Protein AF-A0A2D6A0C7-F1 (afdb_monomer)

Sequence (481 aa):
MSYPILATVFFVSVLLLVALLVVRLMSPPTWRRNRRRLLNAYSLWFMPYVAFIVFFTGPTGADIYPSPNGSPYRLPWKKGERRFVAQGNRSFTSHRGAHLYAWDFIMPTSTEVLASRSGVVIRVEDGEQGIGIESNLIVIQHSDGTKAGYAHIQQASATVEVGDYVHQGMPIGLSGMVGQTLFPHLHFYVVDETELNPVPISFEDVDDGVPRALRSYVSSNNRLDVKFNVVEFDVGSSRLRGELFKPQGPGPFPTILFNHGSAPGMLNSQASVNMAPFFLKKGWAFFMPYRRGQGLSEAEGPYIMDTIKSAIQKSGMEKGVQVLIEQHKNELFEDQAAAYSWLLKQDFVDSSRVATVGNSFGGIQVLIGMARLNYCAGVNAGGGAKSWKQAISLQYELIKTSKAINRPIFFFQAQNDYDLSPTRLLSGVMRRAGKSVEAKIYPAFGSTPREGHQFPYRGVSQWFGDVSKFLDRHCGKSAPY

Nearest PDB structures (foldseek):
  7xrh-assembly1_B  TM=7.381E-01  e=1.782E-10  Lactobacillus acidophilus
  2wtm-assembly2_D  TM=6.728E-01  e=9.068E-10  Butyrivibrio proteoclasticus
  2wtm-assembly1_B  TM=6.665E-01  e=6.718E-09  Butyrivibrio proteoclasticus
  3llc-assembly1_A  TM=6.001E-01  e=5.231E-09  Allorhizobium ampelinum S4
  6rzn-assembly1_B  TM=4.466E-01  e=1.273E-07  uncultured bacterium

Foldseek 3Di:
DDLVVVVVVVVVLVVVVVVLVVCVVPPDPVCVVVNVVVVVVSCVVVVVVVVCQQVQFFDDPLVQEDFLAPFQFWAFAAFQDKWAWQGAAQGSNDQDWLRNGKTWTAFDWQGWTWDRHWAFWADFAQAFDAEAADWTWIWGQDPQLKIKIKTQFHHPFAPDDGGDTHHFQEGGGTWHRTYHDDHTTIMMFMGGNVSGHGHHYFHNQDPSRGDGHRDMGGTRGHHQPFDWDWDWFDQPPAIWIKTKGAAPDQAQFQEEEEQEAQDAEAPRVLQCSQQQVLCNVVRYIYMYIDAACHYRNVVVDNRLVVVLVVLCVPPNNQSSLVSLVVCLLPRRLSSSVRVLVVQCPGSNHPNQRYEYEYAACSLVNQLNCLLPHRHLEYERECHCLVPPVSRPVVLVVSLVSLLSHQHAYEYEFEPQANHPCSQCVSQVSCVVSVHHYHYDHHYHAPDHNVRRSVCSRPVCVPCVVVVVVSSCVRRNPDDPD

Solvent-accessible surface area (backbone atoms only — not comparable to full-atom values): 24514 Å² total; per-residue (Å²): 135,61,71,71,58,59,53,50,52,48,56,53,51,52,53,50,50,52,50,52,52,48,50,66,71,73,53,66,83,88,47,55,70,60,51,54,51,53,51,51,54,47,49,68,61,47,49,60,51,52,47,46,50,64,74,70,25,29,85,74,67,72,84,71,40,53,64,19,83,86,30,75,29,29,48,46,33,49,49,75,45,74,36,40,23,72,38,17,21,40,30,89,92,52,38,56,71,37,33,27,51,19,33,31,33,48,32,60,60,76,37,66,29,24,34,33,43,45,27,35,26,74,41,72,44,43,83,41,72,45,76,40,88,61,53,9,32,41,29,34,33,31,94,85,47,33,30,40,40,41,30,19,27,25,51,81,36,62,71,65,53,69,70,41,70,45,50,52,11,25,66,42,28,21,22,7,58,17,5,82,60,94,61,40,23,36,40,39,32,30,18,37,74,84,57,60,47,44,41,66,67,24,22,47,57,33,99,85,9,58,80,44,47,82,38,72,49,47,22,68,21,54,73,44,95,70,78,61,42,82,46,76,49,64,47,89,95,43,72,33,24,25,46,37,34,70,44,93,76,73,63,59,20,40,30,37,44,36,34,54,52,87,49,67,50,63,65,51,52,55,38,51,70,51,42,38,64,62,39,31,77,71,52,22,25,32,33,34,58,32,44,56,17,16,33,84,6,35,90,66,40,72,38,65,68,58,56,26,50,52,32,27,75,75,63,35,64,67,45,15,44,50,48,51,51,50,41,52,72,41,66,53,36,49,45,51,51,35,52,51,57,52,48,62,72,38,79,41,41,30,68,80,22,31,30,32,33,16,32,32,58,7,10,46,46,28,44,55,42,52,50,75,50,86,48,32,31,34,32,28,32,40,31,44,22,90,47,49,96,83,23,65,71,55,52,54,52,51,48,56,39,43,67,62,34,81,55,41,35,39,31,36,40,28,63,39,27,78,37,65,58,47,56,55,49,44,48,49,53,26,44,76,69,73,38,56,63,47,74,49,76,42,71,63,33,77,92,43,40,68,44,6,65,41,28,78,39,74,39,39,89,80,50,46,70,60,52,50,54,52,44,50,72,57,43,41,80,76,75,87,126

Radius of gyration: 28.1 Å; Cα contacts (8 Å, |Δi|>4): 1057; chains: 1; bounding box: 83×54×72 Å

Mean predicted aligned error: 10.49 Å

Structure (mmCIF, N/CA/C/O backbone):
data_AF-A0A2D6A0C7-F1
#
_entry.id   AF-A0A2D6A0C7-F1
#
loop_
_atom_site.group_PDB
_atom_site.id
_atom_site.type_symbol
_atom_site.label_atom_id
_atom_site.label_alt_id
_atom_site.label_comp_id
_atom_site.label_asym_id
_atom_site.label_entity_id
_atom_site.label_seq_id
_atom_site.pdbx_PDB_ins_code
_atom_site.Cartn_x
_atom_site.Cartn_y
_atom_site.Cartn_z
_atom_site.occupancy
_atom_site.B_iso_or_equiv
_atom_site.auth_seq_id
_atom_site.auth_comp_id
_atom_site.auth_asym_id
_atom_site.auth_atom_id
_atom_site.pdbx_PDB_model_num
ATOM 1 N N . MET A 1 1 ? 43.795 7.321 -27.404 1.00 44.59 1 MET A N 1
ATOM 2 C CA . MET A 1 1 ? 43.165 6.741 -28.614 1.00 44.59 1 MET A CA 1
ATOM 3 C C . MET A 1 1 ? 41.757 7.300 -28.726 1.00 44.59 1 MET A C 1
ATOM 5 O O . MET A 1 1 ? 41.058 7.304 -27.722 1.00 44.59 1 MET A O 1
ATOM 9 N N . SER A 1 2 ? 41.358 7.822 -29.886 1.00 37.94 2 SER A N 1
ATOM 10 C CA . SER A 1 2 ? 40.010 8.368 -30.093 1.00 37.94 2 SER A CA 1
ATOM 11 C C . SER A 1 2 ? 38.953 7.252 -30.171 1.00 37.94 2 SER A C 1
ATOM 13 O O . SER A 1 2 ? 39.235 6.135 -30.606 1.00 37.94 2 SER A O 1
ATOM 15 N N . TYR A 1 3 ? 37.727 7.565 -29.740 1.00 44.34 3 TYR A N 1
ATOM 16 C CA . TYR A 1 3 ? 36.553 6.676 -29.678 1.00 44.34 3 TYR A CA 1
ATOM 17 C C . TYR A 1 3 ? 36.290 5.809 -30.937 1.00 44.34 3 TYR A C 1
ATOM 19 O O . TYR A 1 3 ? 36.033 4.614 -30.770 1.00 44.34 3 TYR A O 1
ATOM 27 N N . PRO A 1 4 ? 36.439 6.315 -32.182 1.00 46.69 4 PRO A N 1
ATOM 28 C CA . PRO A 1 4 ? 36.202 5.513 -33.387 1.00 46.69 4 PRO A CA 1
ATOM 29 C C . PRO A 1 4 ? 37.179 4.343 -33.523 1.00 46.69 4 PRO A C 1
ATOM 31 O O . PRO A 1 4 ? 36.820 3.277 -34.018 1.00 46.69 4 PRO A O 1
ATOM 34 N N . ILE A 1 5 ? 38.414 4.522 -33.049 1.00 51.56 5 ILE A N 1
ATOM 35 C CA . ILE A 1 5 ? 39.481 3.532 -33.192 1.00 51.56 5 ILE A CA 1
ATOM 36 C C . ILE A 1 5 ? 39.194 2.330 -32.286 1.00 51.56 5 ILE A C 1
ATOM 38 O O . ILE A 1 5 ? 39.288 1.192 -32.728 1.00 51.56 5 ILE A O 1
ATOM 42 N N . LEU A 1 6 ? 38.764 2.569 -31.044 1.00 51.12 6 LEU A N 1
ATOM 43 C CA . LEU A 1 6 ? 38.439 1.504 -30.087 1.00 51.12 6 LEU A CA 1
ATOM 44 C C . LEU A 1 6 ? 37.175 0.718 -30.475 1.00 51.12 6 LEU A C 1
ATOM 46 O O . LEU A 1 6 ? 37.170 -0.507 -30.357 1.00 51.12 6 LEU A O 1
ATOM 50 N N . ALA A 1 7 ? 36.137 1.391 -30.982 1.00 47.50 7 ALA A N 1
ATOM 51 C CA . ALA A 1 7 ? 34.930 0.730 -31.486 1.00 47.50 7 ALA A CA 1
ATOM 52 C C . ALA A 1 7 ? 35.221 -0.120 -32.737 1.00 47.50 7 ALA A C 1
ATOM 54 O O . ALA A 1 7 ? 34.781 -1.264 -32.831 1.00 47.50 7 ALA A O 1
ATOM 55 N N . THR A 1 8 ? 36.033 0.398 -33.662 1.00 52.81 8 THR A N 1
ATOM 56 C CA . THR A 1 8 ? 36.463 -0.352 -34.853 1.00 52.81 8 THR A CA 1
ATOM 57 C C . THR A 1 8 ? 37.276 -1.586 -34.460 1.00 52.81 8 THR A C 1
ATOM 59 O O . THR A 1 8 ? 37.024 -2.680 -34.959 1.00 52.81 8 THR A O 1
ATOM 62 N N . VAL A 1 9 ? 38.202 -1.444 -33.506 1.00 57.03 9 VAL A N 1
ATOM 63 C CA . VAL A 1 9 ? 38.987 -2.570 -32.979 1.00 57.03 9 VAL A CA 1
ATOM 64 C C . VAL A 1 9 ? 38.087 -3.627 -32.324 1.00 57.03 9 VAL A C 1
ATOM 66 O O . VAL A 1 9 ? 38.327 -4.817 -32.527 1.00 57.03 9 VAL A O 1
ATOM 69 N N . PHE A 1 10 ? 37.025 -3.233 -31.609 1.00 57.44 10 PHE A N 1
ATOM 70 C CA . PHE A 1 10 ? 36.042 -4.165 -31.038 1.00 57.44 10 PHE A CA 1
ATOM 71 C C . PHE A 1 10 ? 35.308 -4.975 -32.110 1.00 57.44 10 PHE A C 1
ATOM 73 O O . PHE A 1 10 ? 35.343 -6.206 -32.080 1.00 57.44 10 PHE A O 1
ATOM 80 N N . PHE A 1 11 ? 34.685 -4.295 -33.078 1.00 55.38 11 PHE A N 1
ATOM 81 C CA . PHE A 1 11 ? 33.927 -4.950 -34.148 1.00 55.38 11 PHE A CA 1
ATOM 82 C C . PHE A 1 11 ? 34.807 -5.907 -34.953 1.00 55.38 11 PHE A C 1
ATOM 84 O O . PHE A 1 11 ? 34.421 -7.050 -35.197 1.00 55.38 11 PHE A O 1
ATOM 91 N N . VAL A 1 12 ? 36.028 -5.482 -35.287 1.00 61.31 12 VAL A N 1
ATOM 92 C CA . VAL A 1 12 ? 37.011 -6.323 -35.980 1.00 61.31 12 VAL A CA 1
ATOM 93 C C . VAL A 1 12 ? 37.403 -7.534 -35.126 1.00 61.31 12 VAL A C 1
ATOM 95 O O . VAL A 1 12 ? 37.471 -8.646 -35.645 1.00 61.31 12 VAL A O 1
ATOM 98 N N . SER A 1 13 ? 37.585 -7.364 -33.812 1.00 59.06 13 SER A N 1
ATOM 99 C CA . SER A 1 13 ? 37.952 -8.458 -32.898 1.00 59.06 13 SER A CA 1
ATOM 100 C C . SER A 1 13 ? 36.841 -9.499 -32.735 1.00 59.06 13 SER A C 1
ATOM 102 O O . SER A 1 13 ? 37.136 -10.696 -32.690 1.00 59.06 13 SER A O 1
ATOM 104 N N . VAL A 1 14 ? 35.575 -9.072 -32.679 1.00 57.84 14 VAL A N 1
ATOM 105 C CA . VAL A 1 14 ? 34.404 -9.965 -32.613 1.00 57.84 14 VAL A CA 1
ATOM 106 C C . VAL A 1 14 ? 34.211 -10.708 -33.935 1.00 57.84 14 VAL A C 1
ATOM 108 O O . VAL A 1 14 ? 34.030 -11.925 -33.928 1.00 57.84 14 VAL A O 1
ATOM 111 N N . LEU A 1 15 ? 34.326 -10.018 -35.074 1.00 61.88 15 LEU A N 1
ATOM 112 C CA . LEU A 1 15 ? 34.275 -10.649 -36.397 1.00 61.88 15 LEU A CA 1
ATOM 113 C C . LEU A 1 15 ? 35.390 -11.689 -36.569 1.00 61.88 15 LEU A C 1
ATOM 115 O O . LEU A 1 15 ? 35.135 -12.787 -37.062 1.00 61.88 15 LEU A O 1
ATOM 119 N N . LEU A 1 16 ? 36.601 -11.393 -36.089 1.00 62.34 16 LEU A N 1
ATOM 120 C CA . LEU A 1 16 ? 37.716 -12.342 -36.054 1.00 62.34 16 LEU A CA 1
ATOM 121 C C . LEU A 1 16 ? 37.427 -13.556 -35.163 1.00 62.34 16 LEU A C 1
ATOM 123 O O . LEU A 1 16 ? 37.761 -14.673 -35.554 1.00 62.34 16 LEU A O 1
ATOM 127 N N . LEU A 1 17 ? 36.779 -13.378 -34.006 1.00 62.91 17 LEU A N 1
ATOM 128 C CA . LEU A 1 17 ? 36.379 -14.498 -33.147 1.00 62.91 17 LEU A CA 1
ATOM 129 C C . LEU A 1 17 ? 35.376 -15.411 -33.849 1.00 62.91 17 LEU A C 1
ATOM 131 O O . LEU A 1 17 ? 35.547 -16.629 -33.838 1.00 62.91 17 LEU A O 1
ATOM 135 N N . VAL A 1 18 ? 34.343 -14.826 -34.463 1.00 62.22 18 VAL A N 1
ATOM 136 C CA . VAL A 1 18 ? 33.310 -15.563 -35.199 1.00 62.22 18 VAL A CA 1
ATOM 137 C C . VAL A 1 18 ? 33.936 -16.294 -36.384 1.00 62.22 18 VAL A C 1
ATOM 139 O O . VAL A 1 18 ? 33.716 -17.493 -36.536 1.00 62.22 18 VAL A O 1
ATOM 142 N N . ALA A 1 19 ? 34.800 -15.632 -37.157 1.00 62.72 19 ALA A N 1
ATOM 143 C CA . ALA A 1 19 ? 35.538 -16.253 -38.253 1.00 62.72 19 ALA A CA 1
ATOM 144 C C . ALA A 1 19 ? 36.417 -17.419 -37.766 1.00 62.72 19 ALA A C 1
ATOM 146 O O . ALA A 1 19 ? 36.406 -18.494 -38.362 1.00 62.72 19 ALA A O 1
ATOM 147 N N . LEU A 1 20 ? 37.119 -17.263 -36.638 1.00 64.25 20 LEU A N 1
ATOM 148 C CA . LEU A 1 20 ? 37.907 -18.337 -36.026 1.00 64.25 20 LEU A CA 1
ATOM 149 C C . LEU A 1 20 ? 37.032 -19.495 -35.532 1.00 64.25 20 LEU A C 1
ATOM 151 O O . LEU A 1 20 ? 37.454 -20.647 -35.627 1.00 64.25 20 LEU A O 1
ATOM 155 N N . LEU A 1 21 ? 35.820 -19.221 -35.039 1.00 61.75 21 LEU A N 1
ATOM 156 C CA . LEU A 1 21 ? 34.827 -20.224 -34.633 1.00 61.75 21 LEU A CA 1
ATOM 157 C C . LEU A 1 21 ? 34.220 -20.973 -35.833 1.00 61.75 21 LEU A C 1
ATOM 159 O O . LEU A 1 21 ? 34.022 -22.186 -35.760 1.00 61.75 21 LEU A O 1
ATOM 163 N N . VAL A 1 22 ? 34.008 -20.290 -36.956 1.00 63.78 22 VAL A N 1
ATOM 164 C CA . VAL A 1 22 ? 33.551 -20.893 -38.216 1.00 63.78 22 VAL A CA 1
ATOM 165 C C . VAL A 1 22 ? 34.652 -21.756 -38.833 1.00 63.78 22 VAL A C 1
ATOM 167 O O . VAL A 1 22 ? 34.428 -22.935 -39.097 1.00 63.78 22 VAL A O 1
ATOM 170 N N . VAL A 1 23 ? 35.885 -21.248 -38.937 1.00 62.75 23 VAL A N 1
ATOM 171 C CA . VAL A 1 23 ? 37.063 -22.039 -39.347 1.00 62.75 23 VAL A CA 1
ATOM 172 C C . VAL A 1 23 ? 37.231 -23.252 -38.428 1.00 62.75 23 VAL A C 1
ATOM 174 O O . VAL A 1 23 ? 37.514 -24.362 -38.878 1.00 62.75 23 VAL A O 1
ATOM 177 N N . ARG A 1 24 ? 36.980 -23.076 -37.129 1.00 61.72 24 ARG A N 1
ATOM 178 C CA . ARG A 1 24 ? 37.007 -24.130 -36.113 1.00 61.72 24 ARG A CA 1
ATOM 179 C C . ARG A 1 24 ? 35.968 -25.238 -36.348 1.00 61.72 24 ARG A C 1
ATOM 181 O O . ARG A 1 24 ? 36.240 -26.360 -35.907 1.00 61.72 24 ARG A O 1
ATOM 188 N N . LEU A 1 25 ? 34.822 -24.934 -36.951 1.00 62.28 25 LEU A N 1
ATOM 189 C CA . LEU A 1 25 ? 33.740 -25.878 -37.255 1.00 62.28 25 LEU A CA 1
ATOM 190 C C . LEU A 1 25 ? 33.895 -26.515 -38.644 1.00 62.28 25 LEU A C 1
ATOM 192 O O . LEU A 1 25 ? 33.558 -27.681 -38.808 1.00 62.28 25 LEU A O 1
ATOM 196 N N . MET A 1 26 ? 34.448 -25.779 -39.612 1.00 66.69 26 MET A N 1
ATOM 197 C CA . MET A 1 26 ? 34.517 -26.189 -41.021 1.00 66.69 26 MET A CA 1
ATOM 198 C C . MET A 1 26 ? 35.857 -26.818 -41.442 1.00 66.69 26 MET A C 1
ATOM 200 O O . MET A 1 26 ? 35.955 -27.368 -42.535 1.00 66.69 26 MET A O 1
ATOM 204 N N . SER A 1 27 ? 36.902 -26.762 -40.605 1.00 61.69 27 SER A N 1
ATOM 205 C CA . SER A 1 27 ? 38.231 -27.287 -40.970 1.00 61.69 27 SER A CA 1
ATOM 206 C C . SER A 1 27 ? 38.407 -28.788 -40.678 1.00 61.69 27 SER A C 1
ATOM 208 O O . SER A 1 27 ? 37.994 -29.252 -39.608 1.00 61.69 27 SER A O 1
ATOM 210 N N . PRO A 1 28 ? 39.125 -29.539 -41.541 1.00 68.62 28 PRO A N 1
ATOM 211 C CA . PRO A 1 28 ? 39.418 -30.957 -41.338 1.00 68.62 28 PRO A CA 1
ATOM 212 C C . PRO A 1 28 ? 40.202 -31.263 -40.042 1.00 68.62 28 PRO A C 1
ATOM 214 O O . PRO A 1 28 ? 40.994 -30.436 -39.571 1.00 68.62 28 PRO A O 1
ATOM 217 N N . PRO A 1 29 ? 40.086 -32.486 -39.483 1.00 65.44 29 PRO A N 1
ATOM 218 C CA . PRO A 1 29 ? 40.755 -32.891 -38.239 1.00 65.44 29 PRO A CA 1
ATOM 219 C C . PRO A 1 29 ? 42.289 -32.758 -38.242 1.00 65.44 29 PRO A C 1
ATOM 221 O O . PRO A 1 29 ? 42.895 -32.630 -37.175 1.00 65.44 29 PRO A O 1
ATOM 224 N N . THR A 1 30 ? 42.920 -32.753 -39.416 1.00 68.06 30 THR A N 1
ATOM 225 C CA . THR A 1 30 ? 44.377 -32.649 -39.607 1.00 68.06 30 THR A CA 1
ATOM 226 C C . THR A 1 30 ? 44.955 -31.290 -39.186 1.00 68.06 30 THR A C 1
ATOM 228 O O . THR A 1 30 ? 46.138 -31.192 -38.872 1.00 68.06 30 THR A O 1
ATOM 231 N N . TRP A 1 31 ? 44.124 -30.249 -39.058 1.00 62.41 31 TRP A N 1
ATOM 232 C CA . TRP A 1 31 ? 44.534 -28.890 -38.668 1.00 62.41 31 TRP A CA 1
ATOM 233 C C . TRP A 1 31 ? 44.515 -28.614 -37.150 1.00 62.41 31 TRP A C 1
ATOM 235 O O . TRP A 1 31 ? 44.735 -27.483 -36.703 1.00 62.41 31 TRP A O 1
ATOM 245 N N . ARG A 1 32 ? 44.288 -29.638 -36.312 1.00 60.88 32 ARG A N 1
ATOM 246 C CA . ARG A 1 32 ? 44.128 -29.502 -34.846 1.00 60.88 32 ARG A CA 1
ATOM 247 C C . ARG A 1 32 ? 45.266 -28.747 -34.140 1.00 60.88 32 ARG A C 1
ATOM 249 O O . ARG A 1 32 ? 44.990 -27.978 -33.219 1.00 60.88 32 ARG A O 1
ATOM 256 N N . ARG A 1 33 ? 46.528 -28.933 -34.552 1.00 61.19 33 ARG A N 1
ATOM 257 C CA . ARG A 1 33 ? 47.700 -28.298 -33.907 1.00 61.19 33 ARG A CA 1
ATOM 258 C C . ARG A 1 33 ? 47.789 -26.794 -34.200 1.00 61.19 33 ARG A C 1
ATOM 260 O O . ARG A 1 33 ? 48.024 -26.015 -33.278 1.00 61.19 33 ARG A O 1
ATOM 267 N N . ASN A 1 34 ? 47.516 -26.383 -35.440 1.00 62.31 34 ASN A N 1
ATOM 268 C CA . ASN A 1 34 ? 47.504 -24.972 -35.850 1.00 62.31 34 ASN A CA 1
ATOM 269 C C . ASN A 1 34 ? 46.286 -24.230 -35.275 1.00 62.31 34 ASN A C 1
ATOM 271 O O . ASN A 1 34 ? 46.416 -23.102 -34.808 1.00 62.31 34 ASN A O 1
ATOM 275 N N . ARG A 1 35 ? 45.137 -24.912 -35.170 1.00 64.00 35 ARG A N 1
ATOM 276 C CA . ARG A 1 35 ? 43.914 -24.422 -34.509 1.00 64.00 35 ARG A CA 1
ATOM 277 C C . ARG A 1 35 ? 44.138 -24.061 -33.039 1.00 64.00 35 ARG A C 1
ATOM 279 O O . ARG A 1 35 ? 43.687 -23.015 -32.588 1.00 64.00 35 ARG A O 1
ATOM 286 N N . ARG A 1 36 ? 44.851 -24.908 -32.286 1.00 62.69 36 ARG A N 1
ATOM 287 C CA . ARG A 1 36 ? 45.139 -24.663 -30.861 1.00 62.69 36 ARG A CA 1
ATOM 288 C C . ARG A 1 36 ? 46.076 -23.468 -30.668 1.00 62.69 36 ARG A C 1
ATOM 290 O O . ARG A 1 36 ? 45.880 -22.696 -29.741 1.00 62.69 36 ARG A O 1
ATOM 297 N N . ARG A 1 37 ? 47.049 -23.283 -31.569 1.00 65.06 37 ARG A N 1
ATOM 298 C CA . ARG A 1 37 ? 47.952 -22.120 -31.569 1.00 65.06 37 ARG A CA 1
ATOM 299 C C . ARG A 1 37 ? 47.229 -20.815 -31.913 1.00 65.06 37 ARG A C 1
ATOM 301 O O . ARG A 1 37 ? 47.422 -19.843 -31.199 1.00 65.06 37 ARG A O 1
ATOM 308 N N . LEU A 1 38 ? 46.370 -20.813 -32.935 1.00 63.09 38 LEU A N 1
ATOM 309 C CA . LEU A 1 38 ? 45.566 -19.643 -33.319 1.00 63.09 38 LEU A CA 1
ATOM 310 C C . LEU A 1 38 ? 44.575 -19.237 -32.226 1.00 63.09 38 LEU A C 1
ATOM 312 O O . LEU A 1 38 ? 44.491 -18.063 -31.885 1.00 63.09 38 LEU A O 1
ATOM 316 N N . LEU A 1 39 ? 43.874 -20.206 -31.630 1.00 63.06 39 LEU A N 1
ATOM 317 C CA . LEU A 1 39 ? 42.979 -19.939 -30.505 1.00 63.06 39 LEU A CA 1
ATOM 318 C C . LEU A 1 39 ? 43.753 -19.419 -29.293 1.00 63.06 39 LEU A C 1
ATOM 320 O O . LEU A 1 39 ? 43.339 -18.425 -28.725 1.00 63.06 39 LEU A O 1
ATOM 324 N N . ASN A 1 40 ? 44.893 -20.019 -28.933 1.00 63.44 40 ASN A N 1
ATOM 325 C CA . ASN A 1 40 ? 45.711 -19.531 -27.818 1.00 63.44 40 ASN A CA 1
ATOM 326 C C . ASN A 1 40 ? 46.265 -18.118 -28.069 1.00 63.44 40 ASN A C 1
ATOM 328 O O . ASN A 1 40 ? 46.286 -17.309 -27.146 1.00 63.44 40 ASN A O 1
ATOM 332 N N . ALA A 1 41 ? 46.680 -17.805 -29.300 1.00 62.50 41 ALA A N 1
ATOM 333 C CA . ALA A 1 41 ? 47.120 -16.465 -29.680 1.00 62.50 41 ALA A CA 1
ATOM 334 C C . ALA A 1 41 ? 45.971 -15.444 -29.598 1.00 62.50 41 ALA A C 1
ATOM 336 O O . ALA A 1 41 ? 46.165 -14.356 -29.064 1.00 62.50 41 ALA A O 1
ATOM 337 N N . TYR A 1 42 ? 44.764 -15.817 -30.038 1.00 61.97 42 TYR A N 1
ATOM 338 C CA . TYR A 1 42 ? 43.565 -14.991 -29.887 1.00 61.97 42 TYR A CA 1
ATOM 339 C C . TYR A 1 42 ? 43.188 -14.799 -28.410 1.00 61.97 42 TYR A C 1
ATOM 341 O O . TYR A 1 42 ? 42.932 -13.677 -27.990 1.00 61.97 42 TYR A O 1
ATOM 349 N N . SER A 1 43 ? 43.224 -15.856 -27.591 1.00 59.56 43 SER A N 1
ATOM 350 C CA . SER A 1 43 ? 42.974 -15.784 -26.145 1.00 59.56 43 SER A CA 1
ATOM 351 C C . SER A 1 43 ? 43.906 -14.790 -25.452 1.00 59.56 43 SER A C 1
ATOM 353 O O . SER A 1 43 ? 43.456 -14.022 -24.609 1.00 59.56 43 SER A O 1
ATOM 355 N N . LEU A 1 44 ? 45.191 -14.779 -25.819 1.00 61.34 44 LEU A N 1
ATOM 356 C CA . LEU A 1 44 ? 46.192 -13.860 -25.268 1.00 61.34 44 LEU A CA 1
ATOM 357 C C . LEU A 1 44 ? 45.974 -12.401 -25.702 1.00 61.34 44 LEU A C 1
ATOM 359 O O . LEU A 1 44 ? 46.376 -11.499 -24.977 1.00 61.34 44 LEU A O 1
ATOM 363 N N . TRP A 1 45 ? 45.316 -12.166 -26.842 1.00 54.44 45 TRP A N 1
ATOM 364 C CA . TRP A 1 45 ? 44.957 -10.832 -27.343 1.00 54.44 45 TRP A CA 1
ATOM 365 C C . TRP A 1 45 ? 43.600 -10.333 -26.819 1.00 54.44 45 TRP A C 1
ATOM 367 O O . TRP A 1 45 ? 43.425 -9.148 -26.551 1.00 54.44 45 TRP A O 1
ATOM 377 N N . PHE A 1 46 ? 42.641 -11.241 -26.630 1.00 58.66 46 PHE A N 1
ATOM 378 C CA . PHE A 1 46 ? 41.279 -10.946 -26.184 1.00 58.66 46 PHE A CA 1
ATOM 379 C C . PHE A 1 46 ? 41.167 -10.821 -24.658 1.00 58.66 46 PHE A C 1
ATOM 381 O O . PHE A 1 46 ? 40.410 -9.991 -24.166 1.00 58.66 46 PHE A O 1
ATOM 388 N N . MET A 1 47 ? 41.946 -11.589 -23.887 1.00 57.75 47 MET A N 1
ATOM 389 C CA . MET A 1 47 ? 41.928 -11.535 -22.416 1.00 57.75 47 MET A CA 1
ATOM 390 C C . MET A 1 47 ? 42.324 -10.166 -21.833 1.00 57.75 47 MET A C 1
ATOM 392 O O . MET A 1 47 ? 41.627 -9.714 -20.929 1.00 57.75 47 MET A O 1
ATOM 396 N N . PRO A 1 48 ? 43.355 -9.453 -22.332 1.00 58.50 48 PRO A N 1
ATOM 397 C CA . PRO A 1 48 ? 43.654 -8.083 -21.903 1.00 58.50 48 PRO A CA 1
ATOM 398 C C . PRO A 1 48 ? 42.526 -7.098 -22.223 1.00 58.50 48 PRO A C 1
ATOM 400 O O . PRO A 1 48 ? 42.316 -6.146 -21.483 1.00 58.50 48 PRO A O 1
ATOM 403 N N . TYR A 1 49 ? 41.781 -7.337 -23.303 1.00 57.69 49 TYR A N 1
ATOM 404 C CA . TYR A 1 49 ? 40.657 -6.503 -23.720 1.00 57.69 49 TYR A CA 1
ATOM 405 C C . TYR A 1 49 ? 39.398 -6.758 -22.873 1.00 57.69 49 TYR A C 1
ATOM 407 O O . TYR A 1 49 ? 38.753 -5.815 -22.424 1.00 57.69 49 TYR A O 1
ATOM 415 N N . VAL A 1 50 ? 39.094 -8.023 -22.562 1.00 57.84 50 VAL A N 1
ATOM 416 C CA . VAL A 1 50 ? 38.070 -8.390 -21.569 1.00 57.84 50 VAL A CA 1
ATOM 417 C C . VAL A 1 50 ? 38.448 -7.847 -20.195 1.00 57.84 50 VAL A C 1
ATOM 419 O O . VAL A 1 50 ? 37.606 -7.261 -19.525 1.00 57.84 50 VAL A O 1
ATOM 422 N N . ALA A 1 51 ? 39.715 -7.973 -19.793 1.00 53.38 51 ALA A N 1
ATOM 423 C CA . ALA A 1 51 ? 40.221 -7.364 -18.570 1.00 53.38 51 ALA A CA 1
ATOM 424 C C . ALA A 1 51 ? 40.046 -5.838 -18.608 1.00 53.38 51 ALA A C 1
ATOM 426 O O . ALA A 1 51 ? 39.542 -5.272 -17.650 1.00 53.38 51 ALA A O 1
ATOM 427 N N . PHE A 1 52 ? 40.356 -5.166 -19.718 1.00 58.00 52 PHE A N 1
ATOM 428 C CA . PHE A 1 52 ? 40.138 -3.726 -19.873 1.00 58.00 52 PHE A CA 1
ATOM 429 C C . PHE A 1 52 ? 38.658 -3.339 -19.728 1.00 58.00 52 PHE A C 1
ATOM 431 O O . PHE A 1 52 ? 38.351 -2.413 -18.986 1.00 58.00 52 PHE A O 1
ATOM 438 N N . ILE A 1 53 ? 37.726 -4.077 -20.343 1.00 56.62 53 ILE A N 1
ATOM 439 C CA . ILE A 1 53 ? 36.283 -3.875 -20.133 1.00 56.62 53 ILE A CA 1
ATOM 440 C C . ILE A 1 53 ? 35.935 -4.069 -18.652 1.00 56.62 53 ILE A C 1
ATOM 442 O O . ILE A 1 53 ? 35.284 -3.218 -18.064 1.00 56.62 53 ILE A O 1
ATOM 446 N N . VAL A 1 54 ? 36.416 -5.131 -18.010 1.00 55.50 54 VAL A N 1
ATOM 447 C CA . VAL A 1 54 ? 36.136 -5.425 -16.594 1.00 55.50 54 VAL A CA 1
ATOM 448 C C . VAL A 1 54 ? 36.737 -4.392 -15.628 1.00 55.50 54 VAL A C 1
ATOM 450 O O . VAL A 1 54 ? 36.149 -4.141 -14.580 1.00 55.50 54 VAL A O 1
ATOM 453 N N . PHE A 1 55 ? 37.888 -3.797 -15.953 1.00 51.88 55 PHE A N 1
ATOM 454 C CA . PHE A 1 55 ? 38.598 -2.848 -15.085 1.00 51.88 55 PHE A CA 1
ATOM 455 C C . PHE A 1 55 ? 38.250 -1.374 -15.355 1.00 51.88 55 PHE A C 1
ATOM 457 O O . PHE A 1 55 ? 38.410 -0.554 -14.454 1.00 51.88 55 PHE A O 1
ATOM 464 N N . PHE A 1 56 ? 37.761 -1.028 -16.552 1.00 54.16 56 PHE A N 1
ATOM 465 C CA . PHE A 1 56 ? 37.408 0.349 -16.937 1.00 54.16 56 PHE A CA 1
ATOM 466 C C . PHE A 1 56 ? 35.907 0.571 -17.187 1.00 54.16 56 PHE A C 1
ATOM 468 O O . PHE A 1 56 ? 35.504 1.701 -17.455 1.00 54.16 56 PHE A O 1
ATOM 475 N N . THR A 1 57 ? 35.077 -0.470 -17.064 1.00 54.31 57 THR A N 1
ATOM 476 C CA . THR A 1 57 ? 33.609 -0.369 -16.986 1.00 54.31 57 THR A CA 1
ATOM 477 C C . THR A 1 57 ? 33.127 -0.943 -15.653 1.00 54.31 57 THR A C 1
ATOM 479 O O . THR A 1 57 ? 33.770 -1.816 -15.072 1.00 54.31 57 THR A O 1
ATOM 482 N N . GLY A 1 58 ? 32.013 -0.437 -15.128 1.00 59.44 58 GLY A N 1
ATOM 483 C CA . GLY A 1 58 ? 31.529 -0.755 -13.786 1.00 59.44 58 GLY A CA 1
ATOM 484 C C . GLY A 1 58 ? 31.660 0.420 -12.808 1.00 59.44 58 GLY A C 1
ATOM 485 O O . GLY A 1 58 ? 32.195 1.479 -13.148 1.00 59.44 58 GLY A O 1
ATOM 486 N N . PRO A 1 59 ? 31.132 0.275 -11.582 1.00 61.59 59 PRO A N 1
ATOM 487 C CA . PRO A 1 59 ? 31.063 1.375 -10.630 1.00 61.59 59 PRO A CA 1
ATOM 488 C C . PRO A 1 59 ? 32.458 1.791 -10.160 1.00 61.59 59 PRO A C 1
ATOM 490 O O . PRO A 1 59 ? 33.102 1.100 -9.371 1.00 61.59 59 PRO A O 1
ATOM 493 N N . THR A 1 60 ? 32.921 2.937 -10.647 1.00 63.09 60 THR A N 1
ATOM 494 C CA . THR A 1 60 ? 34.089 3.654 -10.126 1.00 63.09 60 THR A CA 1
ATOM 495 C C . THR A 1 60 ? 33.611 4.789 -9.217 1.00 63.09 60 THR A C 1
ATOM 497 O O . THR A 1 60 ? 32.638 5.469 -9.541 1.00 63.09 60 THR A O 1
ATOM 500 N N . GLY A 1 61 ? 34.265 4.984 -8.068 1.00 62.06 61 GLY A N 1
ATOM 501 C CA . GLY A 1 61 ? 33.777 5.887 -7.015 1.00 62.06 61 GLY A CA 1
ATOM 502 C C . GLY A 1 61 ? 32.586 5.288 -6.267 1.00 62.06 61 GLY A C 1
ATOM 503 O O . GLY A 1 61 ? 31.449 5.689 -6.479 1.00 62.06 61 GLY A O 1
ATOM 504 N N . ALA A 1 62 ? 32.831 4.268 -5.438 1.00 62.03 62 ALA A N 1
ATOM 505 C CA . ALA A 1 62 ? 31.779 3.619 -4.644 1.00 62.03 62 ALA A CA 1
ATOM 506 C C . ALA A 1 62 ? 31.078 4.593 -3.674 1.00 62.03 62 ALA A C 1
ATOM 508 O O . ALA A 1 62 ? 29.947 4.352 -3.272 1.00 62.03 62 ALA A O 1
ATOM 509 N N . ASP A 1 63 ? 31.740 5.700 -3.345 1.00 72.75 63 ASP A N 1
ATOM 510 C CA . ASP A 1 63 ? 31.280 6.789 -2.489 1.00 72.75 63 ASP A CA 1
ATOM 511 C C . ASP A 1 63 ? 30.094 7.583 -3.059 1.00 72.75 63 ASP A C 1
ATOM 513 O O . ASP A 1 63 ? 29.355 8.188 -2.287 1.00 72.75 63 ASP A O 1
ATOM 517 N N . ILE A 1 64 ? 29.864 7.555 -4.377 1.00 85.12 64 ILE A N 1
ATOM 518 C CA . ILE A 1 64 ? 28.722 8.261 -4.990 1.00 85.12 64 ILE A CA 1
ATOM 519 C C . ILE A 1 64 ? 27.412 7.463 -4.922 1.00 85.12 64 ILE A C 1
ATOM 521 O O . ILE A 1 64 ? 26.353 8.009 -5.225 1.00 85.12 64 ILE A O 1
ATOM 525 N N . TYR A 1 65 ? 27.476 6.167 -4.599 1.00 89.00 65 TYR A N 1
ATOM 526 C CA . TYR A 1 65 ? 26.302 5.298 -4.556 1.00 89.00 65 TYR A CA 1
ATOM 527 C C . TYR A 1 65 ? 25.695 5.287 -3.150 1.00 89.00 65 TYR A C 1
ATOM 529 O O . TYR A 1 65 ? 26.427 5.192 -2.162 1.00 89.00 65 TYR A O 1
ATOM 537 N N . PRO A 1 66 ? 24.357 5.334 -3.030 1.00 90.06 66 PRO A N 1
ATOM 538 C CA . PRO A 1 66 ? 23.707 5.216 -1.735 1.00 90.06 66 PRO A CA 1
ATOM 539 C C . PRO A 1 66 ? 23.918 3.819 -1.136 1.00 90.06 66 PRO A C 1
ATOM 541 O O . PRO A 1 66 ? 24.077 2.828 -1.851 1.00 90.06 66 PRO A O 1
ATOM 544 N N . SER A 1 67 ? 23.856 3.724 0.194 1.00 88.88 67 SER A N 1
ATOM 545 C CA . SER A 1 67 ? 23.916 2.442 0.912 1.00 88.88 67 SER A CA 1
ATOM 546 C C . SER A 1 67 ? 22.882 1.444 0.363 1.00 88.88 67 SER A C 1
ATOM 548 O O . SER A 1 67 ? 21.721 1.827 0.209 1.00 88.88 67 SER A O 1
ATOM 550 N N . PRO A 1 68 ? 23.244 0.168 0.118 1.00 89.38 68 PRO A N 1
ATOM 551 C CA . PRO A 1 68 ? 22.267 -0.859 -0.247 1.00 89.38 68 PRO A CA 1
ATOM 552 C C . PRO A 1 68 ? 21.269 -1.148 0.873 1.00 89.38 68 PRO A C 1
ATOM 554 O O . PRO A 1 68 ? 20.102 -1.435 0.612 1.00 89.38 68 PRO A O 1
ATOM 557 N N . ASN A 1 69 ? 21.704 -1.050 2.133 1.00 84.38 69 ASN A N 1
ATOM 558 C CA . ASN A 1 69 ? 20.825 -1.282 3.270 1.00 84.38 69 ASN A CA 1
ATOM 559 C C . ASN A 1 69 ? 19.765 -0.176 3.339 1.00 84.38 69 ASN A C 1
ATOM 561 O O . ASN A 1 69 ? 20.106 0.992 3.538 1.00 84.38 69 ASN A O 1
ATOM 565 N N . GLY A 1 70 ? 18.498 -0.559 3.175 1.00 78.31 70 GLY A N 1
ATOM 566 C CA . GLY A 1 70 ? 17.376 0.372 3.084 1.00 78.31 70 GLY A CA 1
ATOM 567 C C . GLY A 1 70 ? 17.211 1.030 1.714 1.00 78.31 70 GLY A C 1
ATOM 568 O O . GLY A 1 70 ? 16.453 1.996 1.613 1.00 78.31 70 GLY A O 1
ATOM 569 N N . SER A 1 71 ? 17.889 0.533 0.672 1.00 89.94 71 SER A N 1
ATOM 570 C CA . SER A 1 71 ? 17.609 0.979 -0.691 1.00 89.94 71 SER A CA 1
ATOM 571 C C . SER A 1 71 ? 16.134 0.731 -1.044 1.00 89.94 71 SER A C 1
ATOM 573 O O . SER A 1 71 ? 15.597 -0.339 -0.746 1.00 89.94 71 SER A O 1
ATOM 575 N N . PRO A 1 72 ? 15.461 1.686 -1.711 1.00 89.88 72 PRO A N 1
ATOM 576 C CA . PRO A 1 72 ? 14.091 1.499 -2.164 1.00 89.88 72 PRO A CA 1
ATOM 577 C C . PRO A 1 72 ? 13.991 0.689 -3.467 1.00 89.88 72 PRO A C 1
ATOM 579 O O . PRO A 1 72 ? 12.878 0.486 -3.950 1.00 89.88 72 PRO A O 1
ATOM 582 N N . TYR A 1 73 ? 15.114 0.254 -4.051 1.00 96.62 73 TYR A N 1
ATOM 583 C CA . TYR A 1 73 ? 15.158 -0.507 -5.299 1.00 96.62 73 TYR A CA 1
ATOM 584 C C . TYR A 1 73 ? 15.482 -1.983 -5.055 1.00 96.62 73 TYR A C 1
ATOM 586 O O . TYR A 1 73 ? 16.325 -2.326 -4.225 1.00 96.62 73 TYR A O 1
ATOM 594 N N . ARG A 1 74 ? 14.848 -2.855 -5.838 1.00 97.50 74 ARG A N 1
ATOM 595 C CA . ARG A 1 74 ? 15.162 -4.286 -5.946 1.00 97.50 74 ARG A CA 1
ATOM 596 C C . ARG A 1 74 ? 15.268 -4.675 -7.402 1.00 97.50 74 ARG A C 1
ATOM 598 O O . ARG A 1 74 ? 14.648 -4.047 -8.255 1.00 97.50 74 ARG A O 1
ATOM 605 N N . LEU A 1 75 ? 16.031 -5.718 -7.693 1.00 98.50 75 LEU A N 1
ATOM 606 C CA . LEU A 1 75 ? 16.237 -6.146 -9.072 1.00 98.50 75 LEU A CA 1
ATOM 607 C C . LEU A 1 75 ? 14.878 -6.383 -9.786 1.00 98.50 75 LEU A C 1
ATOM 609 O O . LEU A 1 75 ? 13.964 -6.975 -9.200 1.00 98.50 75 LEU A O 1
ATOM 613 N N . PRO A 1 76 ? 14.697 -5.905 -11.034 1.00 98.06 76 PRO A N 1
ATOM 614 C CA . PRO A 1 76 ? 13.388 -5.791 -11.702 1.00 98.06 76 PRO A CA 1
ATOM 615 C C . PRO A 1 76 ? 12.832 -7.115 -12.266 1.00 98.06 76 PRO A C 1
ATOM 617 O O . PRO A 1 76 ? 12.214 -7.151 -13.327 1.00 98.06 76 PRO A O 1
ATOM 620 N N . TRP A 1 77 ? 13.052 -8.232 -11.574 1.00 97.94 77 TRP A N 1
ATOM 621 C CA . TRP A 1 77 ? 12.556 -9.560 -11.948 1.00 97.94 77 TRP A CA 1
ATOM 622 C C . TRP A 1 77 ? 12.207 -10.387 -10.711 1.00 97.94 77 TRP A C 1
ATOM 624 O O . TRP A 1 77 ? 12.535 -10.005 -9.589 1.00 97.94 77 TRP A O 1
ATOM 634 N N . LYS A 1 78 ? 11.540 -11.530 -10.898 1.00 97.25 78 LYS A N 1
ATOM 635 C CA . LYS A 1 78 ? 10.978 -12.324 -9.796 1.00 97.25 78 LYS A CA 1
ATOM 636 C C . LYS A 1 78 ? 12.041 -12.817 -8.819 1.00 97.25 78 LYS A C 1
ATOM 638 O O . LYS A 1 78 ? 13.130 -13.253 -9.202 1.00 97.25 78 LYS A O 1
ATOM 643 N N . LYS A 1 79 ? 11.675 -12.817 -7.538 1.00 96.25 79 LYS A N 1
ATOM 644 C CA . LYS A 1 79 ? 12.476 -13.373 -6.451 1.00 96.25 79 LYS A CA 1
ATOM 645 C C . LYS A 1 79 ? 12.970 -14.781 -6.782 1.00 96.25 79 LYS A C 1
ATOM 647 O O . LYS A 1 79 ? 12.194 -15.645 -7.177 1.00 96.25 79 LYS A O 1
ATOM 652 N N . GLY A 1 80 ? 14.254 -15.019 -6.530 1.00 96.75 80 GLY A N 1
ATOM 653 C CA . GLY A 1 80 ? 14.903 -16.312 -6.738 1.00 96.75 80 GLY A CA 1
ATOM 654 C C . GLY A 1 80 ? 15.409 -16.537 -8.162 1.0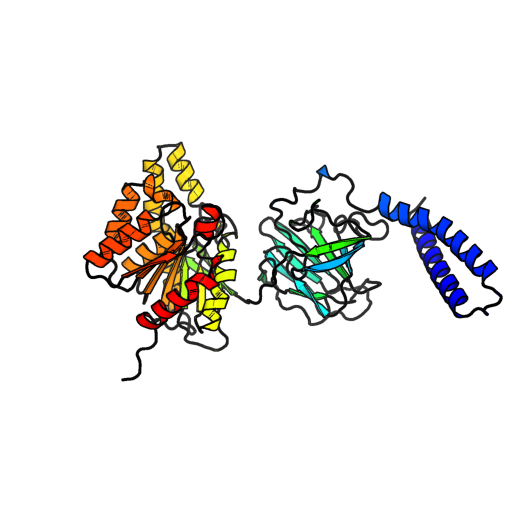0 96.75 80 GLY A C 1
ATOM 655 O O . GLY A 1 80 ? 16.247 -17.415 -8.362 1.00 96.75 80 GLY A O 1
ATOM 656 N N . GLU A 1 81 ? 14.988 -15.733 -9.142 1.00 97.38 81 GLU A N 1
ATOM 657 C CA . GLU A 1 81 ? 15.552 -15.814 -10.486 1.00 97.38 81 GLU A CA 1
ATOM 658 C C . GLU A 1 81 ? 16.921 -15.133 -10.555 1.00 97.38 81 GLU A C 1
ATOM 660 O O . GLU A 1 81 ? 17.163 -14.080 -9.951 1.00 97.38 81 GLU A O 1
ATOM 665 N N . ARG A 1 82 ? 17.818 -15.744 -11.334 1.00 97.44 82 ARG A N 1
ATOM 666 C CA . ARG A 1 82 ? 19.182 -15.274 -11.568 1.00 97.44 82 ARG A CA 1
ATOM 667 C C . ARG A 1 82 ? 19.292 -14.640 -12.950 1.00 97.44 82 ARG A C 1
ATOM 669 O O . ARG A 1 82 ? 18.926 -15.276 -13.936 1.00 97.44 82 ARG A O 1
ATOM 676 N N . ARG A 1 83 ? 19.869 -13.441 -13.037 1.00 96.25 83 ARG A N 1
ATOM 677 C CA . ARG A 1 83 ? 20.163 -12.764 -14.313 1.00 96.25 83 ARG A CA 1
ATOM 678 C C . ARG A 1 83 ? 21.621 -12.337 -14.382 1.00 96.25 83 ARG A C 1
ATOM 680 O O . ARG A 1 83 ? 22.210 -11.984 -13.361 1.00 96.25 83 ARG A O 1
ATOM 687 N N . PHE A 1 84 ? 22.196 -12.404 -15.580 1.00 95.00 84 PHE A N 1
ATOM 688 C CA . PHE A 1 84 ? 23.571 -11.993 -15.867 1.00 95.00 84 PHE A CA 1
ATOM 689 C C . PHE A 1 84 ? 23.598 -10.535 -16.329 1.00 95.00 84 PHE A C 1
ATOM 691 O O . PHE A 1 84 ? 22.783 -10.142 -17.156 1.00 95.00 84 PHE A O 1
ATOM 698 N N . VAL A 1 85 ? 24.540 -9.744 -15.826 1.00 92.69 85 VAL A N 1
ATOM 699 C CA . VAL A 1 85 ? 24.746 -8.353 -16.243 1.00 92.69 85 VAL A CA 1
ATOM 700 C C . VAL A 1 85 ? 25.690 -8.345 -17.439 1.00 92.69 85 VAL A C 1
ATOM 702 O O . VAL A 1 85 ? 26.889 -8.590 -17.285 1.00 92.69 85 VAL A O 1
ATOM 705 N N . ALA A 1 86 ? 25.160 -8.072 -18.629 1.00 87.38 86 ALA A N 1
ATOM 706 C CA . ALA A 1 86 ? 25.969 -7.957 -19.839 1.00 87.38 86 ALA A CA 1
ATOM 707 C C . ALA A 1 86 ? 26.814 -6.684 -19.813 1.00 87.38 86 ALA A C 1
ATOM 709 O O . ALA A 1 86 ? 28.013 -6.729 -20.083 1.00 87.38 86 ALA A O 1
ATOM 710 N N . GLN A 1 87 ? 26.185 -5.569 -19.441 1.00 86.25 87 GLN A N 1
ATOM 711 C CA . GLN A 1 87 ? 26.817 -4.261 -19.328 1.00 86.25 87 GLN A CA 1
ATOM 712 C C . GLN A 1 87 ? 26.344 -3.578 -18.047 1.00 86.25 87 GLN A C 1
ATOM 714 O O . GLN A 1 87 ? 25.178 -3.682 -17.674 1.00 86.25 87 GLN A O 1
ATOM 719 N N . GLY A 1 88 ? 27.259 -2.911 -17.348 1.00 86.81 88 GLY A N 1
ATOM 720 C CA . GLY A 1 88 ? 26.952 -2.142 -16.143 1.00 86.81 88 GLY A CA 1
ATOM 721 C C . GLY A 1 88 ? 27.246 -0.658 -16.331 1.00 86.81 88 GLY A C 1
ATOM 722 O O . GLY A 1 88 ? 27.509 -0.194 -17.443 1.00 86.81 88 GLY A O 1
ATOM 723 N N . ASN A 1 89 ? 27.244 0.074 -15.223 1.00 89.62 89 ASN A N 1
ATOM 724 C CA . ASN A 1 89 ? 27.454 1.519 -15.206 1.00 89.62 89 ASN A CA 1
ATOM 725 C C . ASN A 1 89 ? 28.758 1.923 -15.906 1.00 89.62 89 ASN A C 1
ATOM 727 O O . ASN A 1 89 ? 29.779 1.242 -15.780 1.00 89.62 89 ASN A O 1
ATOM 731 N N . ARG A 1 90 ? 28.734 3.070 -16.595 1.00 82.69 90 ARG A N 1
ATOM 732 C CA . ARG A 1 90 ? 29.888 3.651 -17.302 1.00 82.69 90 ARG A CA 1
ATOM 733 C C . ARG A 1 90 ? 30.499 2.694 -18.337 1.00 82.69 90 ARG A C 1
ATOM 735 O O . ARG A 1 90 ? 31.720 2.606 -18.463 1.00 82.69 90 ARG A O 1
ATOM 742 N N . SER A 1 91 ? 29.651 1.958 -19.060 1.00 74.00 91 SER A N 1
ATOM 743 C CA . SER A 1 91 ? 30.080 1.147 -20.208 1.00 74.00 91 SER A CA 1
ATOM 744 C C . SER A 1 91 ? 30.790 2.026 -21.249 1.00 74.00 91 SER A C 1
ATOM 746 O O . SER A 1 91 ? 30.523 3.217 -21.387 1.00 74.00 91 SER A O 1
ATOM 748 N N . PHE A 1 92 ? 31.760 1.468 -21.973 1.00 63.84 92 PHE A N 1
ATOM 749 C CA . PHE A 1 92 ? 32.585 2.260 -22.890 1.00 63.84 92 PHE A CA 1
ATOM 750 C C . PHE A 1 92 ? 31.838 2.623 -24.185 1.00 63.84 92 PHE A C 1
ATOM 752 O O . PHE A 1 92 ? 32.000 3.731 -24.709 1.00 63.84 92 PHE A O 1
ATOM 759 N N . THR A 1 93 ? 31.036 1.696 -24.712 1.00 63.34 93 THR A N 1
ATOM 760 C CA . THR A 1 93 ? 30.345 1.821 -26.007 1.00 63.34 93 THR A CA 1
ATOM 761 C C . THR A 1 93 ? 28.943 2.418 -25.895 1.00 63.34 93 THR A C 1
ATOM 763 O O . THR A 1 93 ? 28.499 3.073 -26.833 1.00 63.34 93 THR A O 1
ATOM 766 N N . SER A 1 94 ? 28.283 2.228 -24.754 1.00 71.88 94 SER A N 1
ATOM 767 C CA . SER A 1 94 ? 26.921 2.669 -24.408 1.00 71.88 94 SER A CA 1
ATOM 768 C C . SER A 1 94 ? 26.941 3.338 -23.018 1.00 71.88 94 SER A C 1
ATOM 770 O O . SER A 1 94 ? 28.016 3.662 -22.526 1.00 71.88 94 SER A O 1
ATOM 772 N N . HIS A 1 95 ? 25.791 3.571 -22.377 1.00 88.31 95 HIS A N 1
ATOM 773 C CA . HIS A 1 95 ? 25.698 4.049 -20.982 1.00 88.31 95 HIS A CA 1
ATOM 774 C C . HIS A 1 95 ? 26.479 5.352 -20.736 1.00 88.31 95 HIS A C 1
ATOM 776 O O . HIS A 1 95 ? 27.412 5.424 -19.932 1.00 88.31 95 HIS A O 1
ATOM 782 N N . ARG A 1 96 ? 26.099 6.401 -21.473 1.00 84.38 96 ARG A N 1
ATOM 783 C CA . ARG A 1 96 ? 26.624 7.771 -21.359 1.00 84.38 96 ARG A CA 1
ATOM 784 C C . ARG A 1 96 ? 25.467 8.754 -21.171 1.00 84.38 96 ARG A C 1
ATOM 786 O O . ARG A 1 96 ? 24.313 8.390 -21.383 1.00 84.38 96 ARG A O 1
ATOM 793 N N . GLY A 1 97 ? 25.775 9.996 -20.794 1.00 89.75 97 GLY A N 1
ATOM 794 C CA . GLY A 1 97 ? 24.752 11.024 -20.558 1.00 89.75 97 GLY A CA 1
ATOM 795 C C . GLY A 1 97 ? 23.729 10.557 -19.519 1.00 89.75 97 GLY A C 1
ATOM 796 O O . GLY A 1 97 ? 24.119 10.003 -18.494 1.00 89.75 97 GLY A O 1
ATOM 797 N N . ALA A 1 98 ? 22.438 10.694 -19.821 1.00 92.06 98 ALA A N 1
ATOM 798 C CA . ALA A 1 98 ? 21.330 10.245 -18.970 1.00 92.06 98 ALA A CA 1
ATOM 799 C C . ALA A 1 98 ? 21.361 8.739 -18.612 1.00 92.06 98 ALA A C 1
ATOM 801 O O . ALA A 1 98 ? 20.793 8.331 -17.604 1.00 92.06 98 ALA A O 1
ATOM 802 N N . HIS A 1 99 ? 22.085 7.909 -19.375 1.00 92.62 99 HIS A N 1
ATOM 803 C CA . HIS A 1 99 ? 22.209 6.463 -19.142 1.00 92.62 99 HIS A CA 1
ATOM 804 C C . HIS A 1 99 ? 23.541 6.071 -18.481 1.00 92.62 99 HIS A C 1
ATOM 806 O O . HIS A 1 99 ? 23.914 4.900 -18.488 1.00 92.62 99 HIS A O 1
ATOM 812 N N . LEU A 1 100 ? 24.305 7.023 -17.926 1.00 91.69 100 LEU A N 1
ATOM 813 C CA . LEU A 1 100 ? 25.638 6.761 -17.354 1.00 91.69 100 LEU A CA 1
ATOM 814 C C . LEU A 1 100 ? 25.643 5.646 -16.294 1.00 91.69 100 LEU A C 1
ATOM 816 O O . LEU A 1 100 ? 26.618 4.899 -16.180 1.00 91.69 100 LEU A O 1
ATOM 820 N N . TYR A 1 101 ? 24.557 5.536 -15.529 1.00 93.88 101 TYR A N 1
ATOM 821 C CA . TYR A 1 101 ? 24.370 4.544 -14.468 1.00 93.88 101 TYR A CA 1
ATOM 822 C C . TYR A 1 101 ? 23.337 3.475 -14.844 1.00 93.88 101 TYR A C 1
ATOM 824 O O . TYR A 1 101 ? 22.575 3.034 -13.992 1.00 93.88 101 TYR A O 1
ATOM 832 N N . ALA A 1 102 ? 23.277 3.106 -16.125 1.00 95.06 102 ALA A N 1
ATOM 833 C CA . ALA A 1 102 ? 22.386 2.063 -16.611 1.00 95.06 102 ALA A CA 1
ATOM 834 C C . ALA A 1 102 ? 22.993 0.653 -16.512 1.00 95.06 102 ALA A C 1
ATOM 836 O O . ALA A 1 102 ? 24.216 0.468 -16.471 1.00 95.06 102 ALA A O 1
ATOM 837 N N . TRP A 1 103 ? 22.115 -0.347 -16.560 1.00 95.06 103 TRP A N 1
ATOM 838 C CA . TRP A 1 103 ? 22.456 -1.764 -16.617 1.00 95.06 103 TRP A CA 1
ATOM 839 C C . TRP A 1 103 ? 21.707 -2.475 -17.737 1.00 95.06 103 TRP A C 1
ATOM 841 O O . TRP A 1 103 ? 20.499 -2.298 -17.880 1.00 95.06 103 TRP A O 1
ATOM 851 N N . ASP A 1 104 ? 22.414 -3.374 -18.420 1.00 95.06 104 ASP A N 1
ATOM 852 C CA . ASP A 1 104 ? 21.836 -4.330 -19.362 1.00 95.06 104 ASP A CA 1
ATOM 853 C C . ASP A 1 104 ? 21.811 -5.715 -18.711 1.00 95.06 104 ASP A C 1
ATOM 855 O O . ASP A 1 104 ? 22.831 -6.416 -18.625 1.00 95.06 104 ASP A O 1
ATOM 859 N N . PHE A 1 105 ? 20.638 -6.126 -18.237 1.00 96.50 105 PHE A N 1
ATOM 860 C CA . PHE A 1 105 ? 20.424 -7.443 -17.648 1.00 96.50 105 PHE A CA 1
ATOM 861 C C . PHE A 1 105 ? 19.981 -8.431 -18.725 1.00 96.50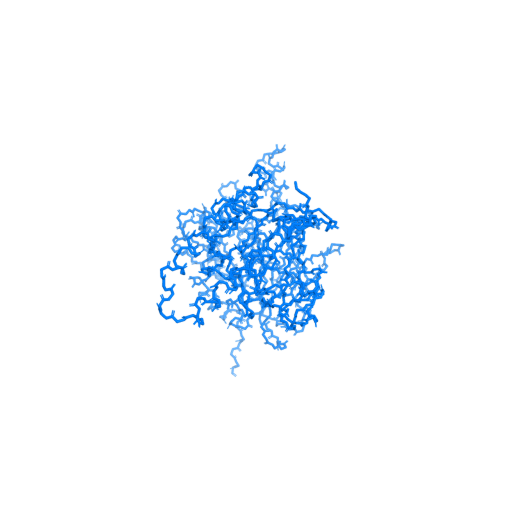 105 PHE A C 1
ATOM 863 O O . PHE A 1 105 ? 18.905 -8.273 -19.299 1.00 96.50 105 PHE A O 1
ATOM 870 N N . ILE A 1 106 ? 20.766 -9.484 -18.974 1.00 96.44 106 ILE A N 1
ATOM 871 C CA . ILE A 1 106 ? 20.386 -10.556 -19.902 1.00 96.44 106 ILE A CA 1
ATOM 872 C C . ILE A 1 106 ? 19.048 -11.141 -19.472 1.00 96.44 106 ILE A C 1
ATOM 874 O O . ILE A 1 106 ? 18.908 -11.713 -18.383 1.00 96.44 106 ILE A O 1
ATOM 878 N N . MET A 1 107 ? 18.075 -11.017 -20.365 1.00 96.50 107 MET A N 1
ATOM 879 C CA . MET A 1 107 ? 16.696 -11.367 -20.098 1.00 96.50 107 MET A CA 1
ATOM 880 C C . MET A 1 107 ? 16.067 -11.879 -21.399 1.00 96.50 107 MET A C 1
ATOM 882 O O . MET A 1 107 ? 15.883 -11.091 -22.324 1.00 96.50 107 MET A O 1
ATOM 886 N N . PRO A 1 108 ? 15.764 -13.191 -21.509 1.00 96.81 108 PRO A N 1
ATOM 887 C CA . PRO A 1 108 ? 15.068 -13.747 -22.664 1.00 96.81 108 PRO A CA 1
ATOM 888 C C . PRO A 1 108 ? 13.781 -12.982 -22.942 1.00 96.81 108 PRO A C 1
ATOM 890 O O . PRO A 1 108 ? 13.144 -12.498 -22.006 1.00 96.81 108 PRO A O 1
ATOM 893 N N . THR A 1 109 ? 13.378 -12.909 -24.205 1.00 96.00 109 THR A N 1
ATOM 894 C CA . THR A 1 109 ? 12.092 -12.314 -24.577 1.00 96.00 109 THR A CA 1
ATOM 895 C C . THR A 1 109 ? 10.942 -12.995 -23.838 1.00 96.00 109 THR A C 1
ATOM 897 O O . THR A 1 109 ? 11.033 -14.177 -23.497 1.00 96.00 109 THR A O 1
ATOM 900 N N . SER A 1 110 ? 9.859 -12.260 -23.609 1.00 97.12 110 SER A N 1
ATOM 901 C CA . SER A 1 110 ? 8.679 -12.739 -22.888 1.00 97.12 110 SER A CA 1
ATOM 902 C C . SER A 1 110 ? 8.942 -13.092 -21.415 1.00 97.12 110 SER A C 1
ATOM 904 O O . SER A 1 110 ? 8.164 -13.823 -20.803 1.00 97.12 110 SER A O 1
ATOM 906 N N . THR A 1 111 ? 10.021 -12.571 -20.817 1.00 97.62 111 THR A N 1
ATOM 907 C CA . THR A 1 111 ? 10.229 -12.651 -19.365 1.00 97.62 111 THR A CA 1
ATOM 908 C C . THR A 1 111 ? 9.492 -11.502 -18.692 1.00 97.62 111 THR A C 1
ATOM 910 O O . THR A 1 111 ? 9.563 -10.367 -19.141 1.00 97.62 111 THR A O 1
ATOM 913 N N . GLU A 1 112 ? 8.814 -11.775 -17.584 1.00 97.38 112 GLU A N 1
ATOM 914 C CA . GLU A 1 112 ? 8.124 -10.736 -16.823 1.00 97.38 112 GLU A CA 1
ATOM 915 C C . GLU A 1 112 ? 9.099 -9.732 -16.189 1.00 97.38 112 GLU A C 1
ATOM 917 O O . GLU A 1 112 ? 10.006 -10.118 -15.445 1.00 97.38 112 GLU A O 1
ATOM 922 N N . VAL A 1 113 ? 8.865 -8.446 -16.454 1.00 98.31 113 VAL A N 1
ATOM 923 C CA . VAL A 1 113 ? 9.569 -7.321 -15.836 1.00 98.31 113 VAL A CA 1
ATOM 924 C C . VAL A 1 113 ? 8.723 -6.802 -14.680 1.00 98.31 113 VAL A C 1
ATOM 926 O O . VAL A 1 113 ? 7.523 -6.552 -14.831 1.00 98.31 113 VAL A O 1
ATOM 929 N N . LEU A 1 114 ? 9.353 -6.643 -13.517 1.00 98.12 114 LEU A N 1
ATOM 930 C CA . LEU A 1 114 ? 8.723 -6.105 -12.317 1.00 98.12 114 LEU A CA 1
ATOM 931 C C . LEU A 1 114 ? 9.177 -4.669 -12.067 1.00 98.12 114 LEU A C 1
ATOM 933 O O . LEU A 1 114 ? 10.344 -4.336 -12.282 1.00 98.12 114 LEU A O 1
ATOM 937 N N . ALA A 1 115 ? 8.291 -3.843 -11.510 1.00 97.50 115 ALA A N 1
ATOM 938 C CA . ALA A 1 115 ? 8.678 -2.541 -10.983 1.00 97.50 115 ALA A CA 1
ATOM 939 C C . ALA A 1 115 ? 9.786 -2.712 -9.924 1.00 97.50 115 ALA A C 1
ATOM 941 O O . ALA A 1 115 ? 9.626 -3.421 -8.925 1.00 97.50 115 ALA A O 1
ATOM 942 N N . SER A 1 116 ? 10.922 -2.055 -10.153 1.00 97.88 116 SER A N 1
ATOM 943 C CA . SER A 1 116 ? 12.092 -2.046 -9.267 1.00 97.88 116 SER A CA 1
ATOM 944 C C . SER A 1 116 ? 11.837 -1.244 -7.989 1.00 97.88 116 SER A C 1
ATOM 946 O O . SER A 1 116 ? 12.357 -1.575 -6.927 1.00 97.88 116 SER A O 1
ATOM 948 N N . ARG A 1 117 ? 10.993 -0.210 -8.069 1.00 95.19 117 ARG A N 1
ATOM 949 C CA . ARG A 1 117 ? 10.583 0.666 -6.964 1.00 95.19 117 ARG A CA 1
ATOM 950 C C . ARG A 1 117 ? 9.177 1.198 -7.237 1.00 95.19 117 ARG A C 1
ATOM 952 O O . ARG A 1 117 ? 8.814 1.399 -8.394 1.00 95.19 117 ARG A O 1
ATOM 959 N N . SER A 1 118 ? 8.400 1.423 -6.179 1.00 89.06 118 SER A N 1
ATOM 960 C CA . SER A 1 118 ? 7.041 1.962 -6.293 1.00 89.06 118 SER A CA 1
ATOM 961 C C . SER A 1 118 ? 7.028 3.384 -6.866 1.00 89.06 118 SER A C 1
ATOM 963 O O . SER A 1 118 ? 7.931 4.174 -6.580 1.00 89.06 118 SER A O 1
ATOM 965 N N . GLY A 1 119 ? 5.999 3.739 -7.627 1.00 89.50 119 GLY A N 1
ATOM 966 C CA . GLY A 1 119 ? 5.882 5.058 -8.247 1.00 89.50 119 GLY A CA 1
ATOM 967 C C . GLY A 1 119 ? 4.693 5.169 -9.194 1.00 89.50 119 GLY A C 1
ATOM 968 O O . GLY A 1 119 ? 3.891 4.248 -9.284 1.00 89.50 119 GLY A O 1
ATOM 969 N N . VAL A 1 120 ? 4.587 6.296 -9.892 1.00 86.25 120 VAL A N 1
ATOM 970 C CA . VAL A 1 120 ? 3.559 6.559 -10.907 1.00 86.25 120 VAL A CA 1
ATOM 971 C C . VAL A 1 120 ? 4.147 6.315 -12.290 1.00 86.25 120 VAL A C 1
ATOM 973 O O . VAL A 1 120 ? 5.230 6.806 -12.598 1.00 86.25 120 VAL A O 1
ATOM 976 N N . VAL A 1 121 ? 3.448 5.573 -13.139 1.00 95.12 121 VAL A N 1
ATOM 977 C CA . VAL A 1 121 ? 3.812 5.389 -14.544 1.00 95.12 121 VAL A CA 1
ATOM 978 C C . VAL A 1 121 ? 3.566 6.703 -15.283 1.00 95.12 121 VAL A C 1
ATOM 980 O O . VAL A 1 121 ? 2.441 7.189 -15.334 1.00 95.12 121 VAL A O 1
ATOM 983 N N . ILE A 1 122 ? 4.615 7.291 -15.853 1.00 96.19 122 ILE A N 1
ATOM 984 C CA . ILE A 1 122 ? 4.540 8.589 -16.549 1.00 96.19 122 ILE A CA 1
ATOM 985 C C . ILE A 1 122 ? 4.734 8.473 -18.063 1.00 96.19 122 ILE A C 1
ATOM 987 O O . ILE A 1 122 ? 4.450 9.419 -18.791 1.00 96.19 122 ILE A O 1
ATOM 991 N N . ARG A 1 123 ? 5.217 7.322 -18.544 1.00 98.06 123 ARG A N 1
ATOM 992 C CA . ARG A 1 123 ? 5.387 7.034 -19.971 1.00 98.06 123 ARG A CA 1
ATOM 993 C C . ARG A 1 123 ? 5.283 5.536 -20.224 1.00 98.06 123 ARG A C 1
ATOM 995 O O . ARG A 1 123 ? 5.885 4.751 -19.491 1.00 98.06 123 ARG A O 1
ATOM 1002 N N . VAL A 1 124 ? 4.544 5.180 -21.270 1.00 98.19 124 VAL A N 1
ATOM 1003 C CA . VAL A 1 124 ? 4.441 3.825 -21.815 1.00 98.19 124 VAL A CA 1
ATOM 1004 C C . VAL A 1 124 ? 4.537 3.932 -23.333 1.00 98.19 124 VAL A C 1
ATOM 1006 O O . VAL A 1 124 ? 3.671 4.518 -23.975 1.00 98.19 124 VAL A O 1
ATOM 1009 N N . GLU A 1 125 ? 5.604 3.377 -23.887 1.00 97.31 125 GLU A N 1
ATOM 1010 C CA . GLU A 1 125 ? 5.833 3.187 -25.316 1.00 97.31 125 GLU A CA 1
ATOM 1011 C C . GLU A 1 125 ? 5.892 1.675 -25.541 1.00 97.31 125 GLU A C 1
ATOM 1013 O O . GLU A 1 125 ? 6.753 1.007 -24.971 1.00 97.31 125 GLU A O 1
ATOM 1018 N N . ASP A 1 126 ? 4.945 1.121 -26.297 1.00 94.94 126 ASP A N 1
ATOM 1019 C CA . ASP A 1 126 ? 4.797 -0.334 -26.471 1.00 94.94 126 ASP A CA 1
ATOM 1020 C C . ASP A 1 126 ? 4.353 -0.728 -27.896 1.00 94.94 126 ASP A C 1
ATOM 1022 O O . ASP A 1 126 ? 3.713 -1.758 -28.126 1.00 94.94 126 ASP A O 1
ATOM 1026 N N . GLY A 1 127 ? 4.641 0.149 -28.862 1.00 93.75 127 GLY A N 1
ATOM 1027 C CA . GLY A 1 127 ? 4.215 0.032 -30.258 1.00 93.75 127 GLY A CA 1
ATOM 1028 C C . GLY A 1 127 ? 5.246 -0.608 -31.189 1.00 93.75 127 GLY A C 1
ATOM 1029 O O . GLY A 1 127 ? 4.865 -1.165 -32.219 1.00 93.75 127 GLY A O 1
ATOM 1030 N N . GLU A 1 128 ? 6.524 -0.607 -30.815 1.00 94.44 128 GLU A N 1
ATOM 1031 C CA . GLU A 1 128 ? 7.635 -0.987 -31.689 1.00 94.44 128 GLU A CA 1
ATOM 1032 C C . GLU A 1 128 ? 7.879 -2.499 -31.723 1.00 94.44 128 GLU A C 1
ATOM 1034 O O . GLU A 1 128 ? 7.701 -3.203 -30.726 1.00 94.44 128 GLU A O 1
ATOM 1039 N N . GLN A 1 129 ? 8.342 -3.011 -32.869 1.00 91.25 129 GLN A N 1
ATOM 1040 C CA . GLN A 1 129 ? 8.712 -4.418 -33.063 1.00 91.25 129 GLN A CA 1
ATOM 1041 C C . GLN A 1 129 ? 10.129 -4.563 -33.617 1.00 91.25 129 GLN A C 1
ATOM 1043 O O . GLN A 1 129 ? 10.556 -3.806 -34.484 1.00 91.25 129 GLN A O 1
ATOM 1048 N N . GLY A 1 130 ? 10.812 -5.635 -33.209 1.00 86.69 130 GLY A N 1
ATOM 1049 C CA . GLY A 1 130 ? 12.083 -6.046 -33.805 1.00 86.69 130 GLY A CA 1
ATOM 1050 C C . GLY A 1 130 ? 13.217 -5.035 -33.620 1.00 86.69 130 GLY A C 1
ATOM 1051 O O . GLY A 1 130 ? 13.145 -4.122 -32.802 1.00 86.69 130 GLY A O 1
ATOM 1052 N N . ILE A 1 131 ? 14.304 -5.228 -34.366 1.00 86.06 131 ILE A N 1
ATOM 1053 C CA . ILE A 1 131 ? 15.476 -4.348 -34.294 1.00 86.06 131 ILE A CA 1
ATOM 1054 C C . ILE A 1 131 ? 15.213 -3.072 -35.089 1.00 86.06 131 ILE A C 1
ATOM 1056 O O . ILE A 1 131 ? 14.880 -3.133 -36.272 1.00 86.06 131 ILE A O 1
ATOM 1060 N N . GLY A 1 132 ? 15.415 -1.925 -34.447 1.00 83.38 132 GLY A N 1
ATOM 1061 C CA . GLY A 1 132 ? 15.094 -0.617 -35.009 1.00 83.38 132 GLY A CA 1
ATOM 1062 C C . GLY A 1 132 ? 15.760 0.530 -34.256 1.00 83.38 132 GLY A C 1
ATOM 1063 O O . GLY A 1 132 ? 16.570 0.314 -33.355 1.00 83.38 132 GLY A O 1
ATOM 1064 N N . ILE A 1 133 ? 15.439 1.761 -34.653 1.00 81.25 133 ILE A N 1
ATOM 1065 C CA . ILE A 1 133 ? 15.954 2.975 -34.001 1.00 81.25 133 ILE A CA 1
ATOM 1066 C C . ILE A 1 133 ? 15.180 3.256 -32.710 1.00 81.25 133 ILE A C 1
ATOM 1068 O O . ILE A 1 133 ? 15.795 3.637 -31.715 1.00 81.25 133 ILE A O 1
ATOM 1072 N N . GLU A 1 134 ? 13.865 3.051 -32.737 1.00 88.69 134 GLU A N 1
ATOM 1073 C CA . GLU A 1 134 ? 12.954 3.278 -31.617 1.00 88.69 134 GLU A CA 1
ATOM 1074 C C . GLU A 1 134 ? 12.817 2.011 -30.768 1.00 88.69 134 GLU A C 1
ATOM 1076 O O . GLU A 1 134 ? 12.915 0.893 -31.271 1.00 88.69 134 GLU A O 1
ATOM 1081 N N . SER A 1 135 ? 12.641 2.181 -29.460 1.00 91.44 135 SER A N 1
ATOM 1082 C CA . SER A 1 135 ? 12.465 1.090 -28.505 1.00 91.44 135 SER A CA 1
ATOM 1083 C C . SER A 1 135 ? 11.191 1.325 -27.718 1.00 91.44 135 SER A C 1
ATOM 1085 O O . SER A 1 135 ? 10.867 2.459 -27.397 1.00 91.44 135 SER A O 1
ATOM 1087 N N . ASN A 1 136 ? 10.551 0.243 -27.291 1.00 97.00 136 ASN A N 1
ATOM 1088 C CA . ASN A 1 136 ? 9.525 0.315 -26.260 1.00 97.00 136 ASN A CA 1
ATOM 1089 C C . ASN A 1 136 ? 10.155 0.612 -24.895 1.00 97.00 136 ASN A C 1
ATOM 1091 O O . ASN A 1 136 ? 11.270 0.151 -24.600 1.00 97.00 136 ASN A O 1
ATOM 1095 N N . LEU A 1 137 ? 9.430 1.362 -24.072 1.00 97.50 137 LEU A N 1
ATOM 1096 C CA . LEU A 1 137 ? 9.905 1.956 -22.832 1.00 97.50 137 LEU A CA 1
ATOM 1097 C C . LEU A 1 137 ? 8.750 2.139 -21.846 1.00 97.50 137 LEU A C 1
ATOM 1099 O O . LEU A 1 137 ? 7.712 2.707 -22.170 1.00 97.50 137 LEU A O 1
ATOM 1103 N N . ILE A 1 138 ? 8.969 1.739 -20.598 1.00 98.69 138 ILE A N 1
ATOM 1104 C CA . ILE A 1 138 ? 8.115 2.123 -19.470 1.00 98.69 138 ILE A CA 1
ATOM 1105 C C . ILE A 1 138 ? 8.932 3.034 -18.557 1.00 98.69 138 ILE A C 1
ATOM 1107 O O . ILE A 1 138 ? 10.080 2.715 -18.245 1.00 98.69 138 ILE A O 1
ATOM 1111 N N . VAL A 1 139 ? 8.361 4.158 -18.116 1.00 98.56 139 VAL A N 1
ATOM 1112 C CA . VAL A 1 139 ? 8.998 5.057 -17.140 1.00 98.56 139 VAL A CA 1
ATOM 1113 C C . VAL A 1 139 ? 8.114 5.234 -15.919 1.00 98.56 139 VAL A C 1
ATOM 1115 O O . VAL A 1 139 ? 6.947 5.611 -16.032 1.00 98.56 139 VAL A O 1
ATOM 1118 N N . ILE A 1 140 ? 8.701 5.000 -14.747 1.00 98.38 140 ILE A N 1
ATOM 1119 C CA . ILE A 1 140 ? 8.052 5.157 -13.444 1.00 98.38 140 ILE A CA 1
ATOM 1120 C C . ILE A 1 140 ? 8.720 6.314 -12.704 1.00 98.38 140 ILE A C 1
ATOM 1122 O O . ILE A 1 140 ? 9.921 6.267 -12.446 1.00 98.38 140 ILE A O 1
ATOM 1126 N N . GLN A 1 141 ? 7.940 7.325 -12.331 1.00 95.62 141 GLN A N 1
ATOM 1127 C CA . GLN A 1 141 ? 8.363 8.406 -11.448 1.00 95.62 141 GLN A CA 1
ATOM 1128 C C . GLN A 1 141 ? 8.145 8.025 -9.983 1.00 95.62 141 GLN A C 1
ATOM 1130 O O . GLN A 1 141 ? 7.070 7.578 -9.583 1.00 95.62 141 GLN A O 1
ATOM 1135 N N . HIS A 1 142 ? 9.166 8.225 -9.164 1.00 91.75 142 HIS A N 1
ATOM 1136 C CA . HIS A 1 142 ? 9.156 7.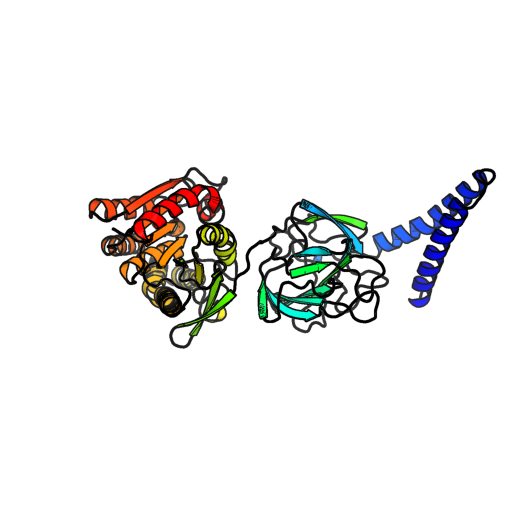927 -7.742 1.00 91.75 142 HIS A CA 1
ATOM 1137 C C . HIS A 1 142 ? 8.774 9.155 -6.912 1.00 91.75 142 HIS A C 1
ATOM 1139 O O . HIS A 1 142 ? 8.774 10.287 -7.387 1.00 91.75 142 HIS A O 1
ATOM 1145 N N . SER A 1 143 ? 8.449 8.934 -5.638 1.00 81.56 143 SER A N 1
ATOM 1146 C CA . SER A 1 143 ? 8.011 10.001 -4.726 1.00 81.56 143 SER A CA 1
ATOM 1147 C C . SER A 1 143 ? 9.078 11.066 -4.446 1.00 81.56 143 SER A C 1
ATOM 1149 O O . SER A 1 143 ? 8.744 12.131 -3.949 1.00 81.56 143 SER A O 1
ATOM 1151 N N . ASP A 1 144 ? 10.350 10.769 -4.721 1.00 82.06 144 ASP A N 1
ATOM 1152 C CA . ASP A 1 144 ? 11.473 11.710 -4.621 1.00 82.06 144 ASP A CA 1
ATOM 1153 C C . ASP A 1 144 ? 11.768 12.433 -5.947 1.00 82.06 144 ASP A C 1
ATOM 1155 O O . ASP A 1 144 ? 12.832 13.027 -6.091 1.00 82.06 144 ASP A O 1
ATOM 1159 N N . GLY A 1 145 ? 10.868 12.323 -6.929 1.00 87.94 145 GLY A N 1
ATOM 1160 C CA . GLY A 1 145 ? 10.978 12.964 -8.236 1.00 87.94 145 GLY A CA 1
ATOM 1161 C C . GLY A 1 145 ? 11.813 12.195 -9.263 1.00 87.94 145 GLY A C 1
ATOM 1162 O O . GLY A 1 145 ? 11.618 12.390 -10.466 1.00 87.94 145 GLY A O 1
ATOM 1163 N N . THR A 1 146 ? 12.684 11.278 -8.823 1.00 96.94 146 THR A N 1
ATOM 1164 C CA . THR A 1 146 ? 13.514 10.462 -9.727 1.00 96.94 146 THR A CA 1
ATOM 1165 C C . THR A 1 146 ? 12.663 9.563 -10.620 1.00 96.94 146 THR A C 1
ATOM 1167 O O . THR A 1 146 ? 11.556 9.163 -10.255 1.00 96.94 146 THR A O 1
ATOM 1170 N N . LYS A 1 147 ? 13.174 9.228 -11.806 1.00 98.50 147 LYS A N 1
ATOM 1171 C CA . LYS A 1 147 ? 12.457 8.438 -12.813 1.00 98.50 147 LYS A CA 1
ATOM 1172 C C . LYS A 1 147 ? 13.277 7.218 -13.206 1.00 98.50 147 LYS A C 1
ATOM 1174 O O . LYS A 1 147 ? 14.424 7.361 -13.623 1.00 98.50 147 LYS A O 1
ATOM 1179 N N . ALA A 1 148 ? 12.691 6.030 -13.098 1.00 98.56 148 ALA A N 1
ATOM 1180 C CA . ALA A 1 148 ? 13.290 4.782 -13.556 1.00 98.56 148 ALA A CA 1
ATOM 1181 C C . ALA A 1 148 ? 12.735 4.385 -14.929 1.00 98.56 148 ALA A C 1
ATOM 1183 O O . ALA A 1 148 ? 11.518 4.272 -15.090 1.00 98.56 148 ALA A O 1
ATOM 1184 N N . GLY A 1 149 ? 13.623 4.152 -15.894 1.00 98.38 149 GLY A N 1
ATOM 1185 C CA . GLY A 1 149 ? 13.286 3.673 -17.233 1.00 98.38 149 GLY A CA 1
ATOM 1186 C C . GLY A 1 149 ? 13.572 2.181 -17.409 1.00 98.38 149 GLY A C 1
ATOM 1187 O O . GLY A 1 149 ? 14.600 1.678 -16.952 1.00 98.38 149 GLY A O 1
ATOM 1188 N N . TYR A 1 150 ? 12.658 1.492 -18.090 1.00 98.62 150 TYR A N 1
ATOM 1189 C CA . TYR A 1 150 ? 12.709 0.070 -18.432 1.00 98.62 150 TYR A CA 1
ATOM 1190 C C . TYR A 1 150 ? 12.548 -0.045 -19.947 1.00 98.62 150 TYR A C 1
ATOM 1192 O O . TYR A 1 150 ? 11.434 0.085 -20.452 1.00 98.62 150 TYR A O 1
ATOM 1200 N N . ALA A 1 151 ? 13.649 -0.223 -20.675 1.00 97.75 151 ALA A N 1
ATOM 1201 C CA . ALA A 1 151 ? 13.649 -0.233 -22.137 1.00 97.75 151 ALA A CA 1
ATOM 1202 C C . ALA A 1 151 ? 13.759 -1.651 -22.720 1.00 97.75 151 ALA A C 1
ATOM 1204 O O . ALA A 1 151 ? 13.986 -2.629 -22.001 1.00 97.75 151 ALA A O 1
ATOM 1205 N N . HIS A 1 152 ? 13.598 -1.738 -24.041 1.00 97.25 152 HIS A N 1
ATOM 1206 C CA . HIS A 1 152 ? 13.496 -2.975 -24.818 1.00 97.25 152 HIS A CA 1
ATOM 1207 C C . HIS A 1 152 ? 12.305 -3.850 -24.408 1.00 97.25 152 HIS A C 1
ATOM 1209 O O . HIS A 1 152 ? 12.386 -5.077 -24.456 1.00 97.25 152 HIS A O 1
ATOM 1215 N N . ILE A 1 153 ? 11.192 -3.229 -24.007 1.00 98.12 153 ILE A N 1
ATOM 1216 C CA . ILE A 1 153 ? 9.949 -3.934 -23.669 1.00 98.12 153 ILE A CA 1
ATOM 1217 C C . ILE A 1 153 ? 9.385 -4.628 -24.921 1.00 98.12 153 ILE A C 1
ATOM 1219 O O . ILE A 1 153 ? 9.485 -4.136 -26.045 1.00 98.12 153 ILE A O 1
ATOM 1223 N N . GLN A 1 154 ? 8.848 -5.833 -24.760 1.00 97.81 154 GLN A N 1
ATOM 1224 C CA . GLN A 1 154 ? 8.211 -6.556 -25.855 1.00 97.81 154 GLN A CA 1
ATOM 1225 C C . GLN A 1 154 ? 6.935 -5.828 -26.268 1.00 97.81 154 GLN A C 1
ATOM 1227 O O . GLN A 1 154 ? 6.148 -5.494 -25.396 1.00 97.81 154 GLN A O 1
ATOM 1232 N N . GLN A 1 155 ? 6.708 -5.672 -27.571 1.00 96.88 155 GLN A N 1
ATOM 1233 C CA . GLN A 1 155 ? 5.504 -5.031 -28.096 1.00 96.88 155 GLN A CA 1
ATOM 1234 C C . GLN A 1 155 ? 4.208 -5.605 -27.509 1.00 96.88 155 GLN A C 1
ATOM 1236 O O . GLN A 1 155 ? 4.077 -6.830 -27.368 1.00 96.88 155 GLN A O 1
ATOM 1241 N N . ALA A 1 156 ? 3.241 -4.721 -27.265 1.00 95.50 156 ALA A N 1
ATOM 1242 C CA . ALA A 1 156 ? 1.906 -5.034 -26.768 1.00 95.50 156 ALA A CA 1
ATOM 1243 C C . ALA A 1 156 ? 1.932 -5.925 -25.512 1.00 95.50 156 ALA A C 1
ATOM 1245 O O . ALA A 1 156 ? 1.077 -6.797 -25.331 1.00 95.50 156 ALA A O 1
ATOM 1246 N N . SER A 1 157 ? 2.950 -5.751 -24.666 1.00 97.31 157 SER A N 1
ATOM 1247 C CA . SER A 1 157 ? 3.129 -6.509 -23.431 1.00 97.31 157 SER A CA 1
ATOM 1248 C C . SER A 1 157 ? 3.033 -5.670 -22.165 1.00 97.31 157 SER A C 1
ATOM 1250 O O . SER A 1 157 ? 2.975 -6.258 -21.083 1.00 97.31 157 SER A O 1
ATOM 1252 N N . ALA A 1 158 ? 3.008 -4.338 -22.263 1.00 96.25 158 ALA A N 1
ATOM 1253 C CA . ALA A 1 158 ? 2.817 -3.460 -21.122 1.00 96.25 158 ALA A CA 1
ATOM 1254 C C . ALA A 1 158 ? 1.497 -3.799 -20.413 1.00 96.25 158 ALA A C 1
ATOM 1256 O O . ALA A 1 158 ? 0.439 -3.933 -21.027 1.00 96.25 158 ALA A O 1
ATOM 1257 N N . THR A 1 159 ? 1.556 -3.965 -19.092 1.00 92.81 159 THR A N 1
ATOM 1258 C CA . THR A 1 159 ? 0.389 -4.315 -18.263 1.00 92.81 159 THR A CA 1
ATOM 1259 C C . THR A 1 159 ? -0.139 -3.140 -17.444 1.00 92.81 159 THR A C 1
ATOM 1261 O O . THR A 1 159 ? -1.015 -3.344 -16.591 1.00 92.81 159 THR A O 1
ATOM 1264 N N . VAL A 1 160 ? 0.423 -1.956 -17.696 1.00 93.06 160 VAL A N 1
ATOM 1265 C CA . VAL A 1 160 ? 0.200 -0.683 -17.007 1.00 93.06 160 VAL A CA 1
ATOM 1266 C C . VAL A 1 160 ? -0.029 0.432 -18.021 1.00 93.06 160 VAL A C 1
ATOM 1268 O O . VAL A 1 160 ? 0.463 0.360 -19.148 1.00 93.06 160 VAL A O 1
ATOM 1271 N N . GLU A 1 161 ? -0.735 1.469 -17.595 1.00 90.94 161 GLU A N 1
ATOM 1272 C CA . GLU A 1 161 ? -1.033 2.666 -18.377 1.00 90.94 161 GLU A CA 1
ATOM 1273 C C . GLU A 1 161 ? -0.435 3.915 -17.712 1.00 90.94 161 GLU A C 1
ATOM 1275 O O . GLU A 1 161 ? -0.094 3.920 -16.527 1.00 90.94 161 GLU A O 1
ATOM 1280 N N . VAL A 1 162 ? -0.278 5.000 -18.477 1.00 92.75 162 VAL A N 1
ATOM 1281 C CA . VAL A 1 162 ? 0.169 6.286 -17.917 1.00 92.75 162 VAL A CA 1
ATOM 1282 C C . VAL A 1 162 ? -0.838 6.765 -16.867 1.00 92.75 162 VAL A C 1
ATOM 1284 O O . VAL A 1 162 ? -2.034 6.831 -17.129 1.00 92.75 162 VAL A O 1
ATOM 1287 N N . GLY A 1 163 ? -0.338 7.126 -15.686 1.00 80.81 163 GLY A N 1
ATOM 1288 C CA . GLY A 1 163 ? -1.129 7.502 -14.514 1.00 80.81 163 GLY A CA 1
ATOM 1289 C C . GLY A 1 163 ? -1.262 6.389 -13.472 1.00 80.81 163 GLY A C 1
ATOM 1290 O O . GLY A 1 163 ? -1.551 6.692 -12.313 1.00 80.81 163 GLY A O 1
ATOM 1291 N N . ASP A 1 164 ? -0.987 5.129 -13.830 1.00 83.19 164 ASP A N 1
ATOM 1292 C CA . ASP A 1 164 ? -1.045 4.019 -12.879 1.00 83.19 164 ASP A CA 1
ATOM 1293 C C . ASP A 1 164 ? -0.008 4.192 -11.767 1.00 83.19 164 ASP A C 1
ATOM 1295 O O . ASP A 1 164 ? 1.178 4.411 -12.021 1.00 83.19 164 ASP A O 1
ATOM 1299 N N . TYR A 1 165 ? -0.431 4.029 -10.514 1.00 83.31 165 TYR A N 1
ATOM 1300 C CA . TYR A 1 165 ? 0.508 3.835 -9.415 1.00 83.31 165 TYR A CA 1
ATOM 1301 C C . TYR A 1 165 ? 0.872 2.352 -9.321 1.00 83.31 165 TYR A C 1
ATOM 1303 O O . TYR A 1 165 ? -0.003 1.496 -9.205 1.00 83.31 165 TYR A O 1
ATOM 1311 N N . VAL A 1 166 ? 2.165 2.044 -9.318 1.00 89.12 166 VAL A N 1
ATOM 1312 C CA . VAL A 1 166 ? 2.689 0.683 -9.189 1.00 89.12 166 VAL A CA 1
ATOM 1313 C C . VAL A 1 166 ? 3.493 0.524 -7.907 1.00 89.12 166 VAL A C 1
ATOM 1315 O O . VAL A 1 166 ? 4.215 1.425 -7.478 1.00 89.12 166 VAL A O 1
ATOM 1318 N N . HIS A 1 167 ? 3.409 -0.655 -7.299 1.00 88.44 167 HIS A N 1
ATOM 1319 C CA . HIS A 1 167 ? 4.282 -1.070 -6.207 1.00 88.44 167 HIS A CA 1
ATOM 1320 C C . HIS A 1 167 ? 5.510 -1.804 -6.728 1.00 88.44 167 HIS A C 1
ATOM 1322 O O . HIS A 1 167 ? 5.433 -2.515 -7.729 1.00 88.44 167 HIS A O 1
ATOM 1328 N N . GLN A 1 168 ? 6.624 -1.701 -5.997 1.00 91.56 168 GLN A N 1
ATOM 1329 C CA . GLN A 1 168 ? 7.767 -2.594 -6.184 1.00 91.56 168 GLN A CA 1
ATOM 1330 C C . GLN A 1 168 ? 7.288 -4.054 -6.237 1.00 91.56 168 GLN A C 1
ATOM 1332 O O . GLN A 1 168 ? 6.588 -4.513 -5.335 1.00 91.56 168 GLN A O 1
ATOM 1337 N N . GLY A 1 169 ? 7.655 -4.760 -7.305 1.00 92.81 169 GLY A N 1
ATOM 1338 C CA . GLY A 1 169 ? 7.268 -6.150 -7.535 1.00 92.81 169 GLY A CA 1
ATOM 1339 C C . GLY A 1 169 ? 6.005 -6.352 -8.368 1.00 92.81 169 GLY A C 1
ATOM 1340 O O . GLY A 1 169 ? 5.714 -7.488 -8.738 1.00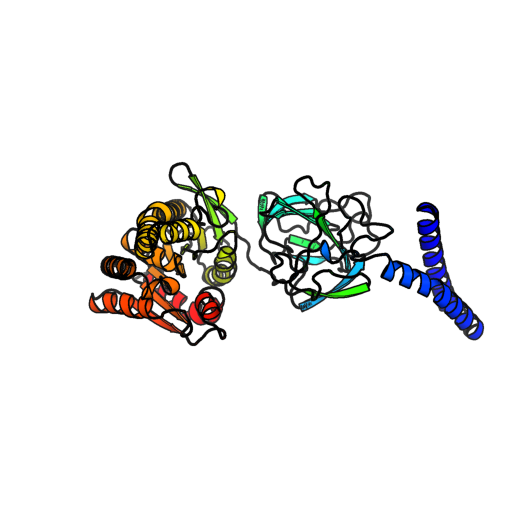 92.81 169 GLY A O 1
ATOM 1341 N N . MET A 1 170 ? 5.259 -5.298 -8.714 1.00 93.12 170 MET A N 1
ATOM 1342 C CA . MET A 1 170 ? 4.165 -5.423 -9.682 1.00 93.12 170 MET A CA 1
ATOM 1343 C C . MET A 1 170 ? 4.703 -5.701 -11.089 1.00 93.12 170 MET A C 1
ATOM 1345 O O . MET A 1 170 ? 5.661 -5.041 -11.500 1.00 93.12 170 MET A O 1
ATOM 1349 N N . PRO A 1 171 ? 4.093 -6.635 -11.841 1.00 95.62 171 PRO A N 1
ATOM 1350 C CA . PRO A 1 171 ? 4.358 -6.790 -13.265 1.00 95.62 171 PRO A CA 1
ATOM 1351 C C . PRO A 1 171 ? 4.018 -5.502 -14.018 1.00 95.62 171 PRO A C 1
ATOM 1353 O O . PRO A 1 171 ? 2.930 -4.952 -13.834 1.00 95.62 171 PRO A O 1
ATOM 1356 N N . ILE A 1 172 ? 4.946 -5.038 -14.855 1.00 97.19 172 ILE A N 1
ATOM 1357 C CA . ILE A 1 172 ? 4.762 -3.834 -15.684 1.00 97.19 172 ILE A CA 1
ATOM 1358 C C . ILE A 1 172 ? 4.763 -4.143 -17.182 1.00 97.19 172 ILE A C 1
ATOM 1360 O O . ILE A 1 172 ? 4.182 -3.396 -17.961 1.00 97.19 172 ILE A O 1
ATOM 1364 N N . GLY A 1 173 ? 5.369 -5.258 -17.585 1.00 97.06 173 GLY A N 1
ATOM 1365 C CA . GLY A 1 173 ? 5.375 -5.732 -18.962 1.00 97.06 173 GLY A CA 1
ATOM 1366 C C . GLY A 1 173 ? 6.270 -6.952 -19.134 1.00 97.06 173 GLY A C 1
ATOM 1367 O O . GLY A 1 173 ? 6.671 -7.583 -18.148 1.00 97.06 173 GLY A O 1
ATOM 1368 N N . LEU A 1 174 ? 6.602 -7.283 -20.380 1.00 98.38 174 LEU A N 1
ATOM 1369 C CA . LEU A 1 174 ? 7.536 -8.358 -20.705 1.00 98.38 174 LEU A CA 1
ATOM 1370 C C . LEU A 1 174 ? 8.805 -7.801 -21.361 1.00 98.38 174 LEU A C 1
ATOM 1372 O O . LEU A 1 174 ? 8.754 -6.847 -22.130 1.00 98.38 174 LEU A O 1
ATOM 1376 N N . SER A 1 175 ? 9.957 -8.408 -21.098 1.00 97.75 175 SER A N 1
ATOM 1377 C CA . SER A 1 175 ? 11.198 -8.082 -21.800 1.00 97.75 175 SER A CA 1
ATOM 1378 C C . SER A 1 175 ? 11.127 -8.513 -23.257 1.00 97.75 175 SER A C 1
ATOM 1380 O O . SER A 1 175 ? 10.558 -9.554 -23.594 1.00 97.75 175 SER A O 1
ATOM 1382 N N . GLY A 1 176 ? 11.758 -7.741 -24.127 1.00 96.25 176 GLY A N 1
ATOM 1383 C CA . GLY A 1 176 ? 11.772 -7.964 -25.560 1.00 96.25 176 GLY A CA 1
ATOM 1384 C C . GLY A 1 176 ? 13.175 -7.979 -26.155 1.00 96.25 176 GLY A C 1
ATOM 1385 O O . GLY A 1 176 ? 14.202 -8.036 -25.478 1.00 96.25 176 GLY A O 1
ATOM 1386 N N . MET A 1 177 ? 13.182 -7.965 -27.482 1.00 94.88 177 MET A N 1
ATOM 1387 C CA . MET A 1 177 ? 14.339 -7.686 -28.324 1.00 94.88 177 MET A CA 1
ATOM 1388 C C . MET A 1 177 ? 13.879 -6.639 -29.338 1.00 94.88 177 MET A C 1
ATOM 1390 O O . MET A 1 177 ? 13.660 -6.942 -30.509 1.00 94.88 177 MET A O 1
ATOM 1394 N N . VAL A 1 178 ? 13.604 -5.439 -28.823 1.00 93.94 178 VAL A N 1
ATOM 1395 C CA . VAL A 1 178 ? 12.983 -4.338 -29.566 1.00 93.94 178 VAL A CA 1
ATOM 1396 C C . VAL A 1 178 ? 13.905 -3.125 -29.562 1.00 93.94 178 VAL A C 1
ATOM 1398 O O . VAL A 1 178 ? 14.455 -2.785 -28.519 1.00 93.94 178 VAL A O 1
ATOM 1401 N N . GLY A 1 179 ? 14.068 -2.466 -30.703 1.00 91.81 179 GLY A N 1
ATOM 1402 C CA . GLY A 1 179 ? 14.868 -1.254 -30.851 1.00 91.81 179 GLY A CA 1
ATOM 1403 C C . GLY A 1 179 ? 16.367 -1.503 -30.954 1.00 91.81 179 GLY A C 1
ATOM 1404 O O . GLY A 1 179 ? 16.801 -2.499 -31.539 1.00 91.81 179 GLY A O 1
ATOM 1405 N N . GLN A 1 180 ? 17.168 -0.573 -30.426 1.00 86.81 180 GLN A N 1
ATOM 1406 C CA . GLN A 1 180 ? 18.628 -0.579 -30.574 1.00 86.81 180 GLN A CA 1
ATOM 1407 C C . GLN A 1 180 ? 19.287 -1.618 -29.662 1.00 86.81 180 GLN A C 1
ATOM 1409 O O . GLN A 1 180 ? 19.903 -1.291 -28.652 1.00 86.8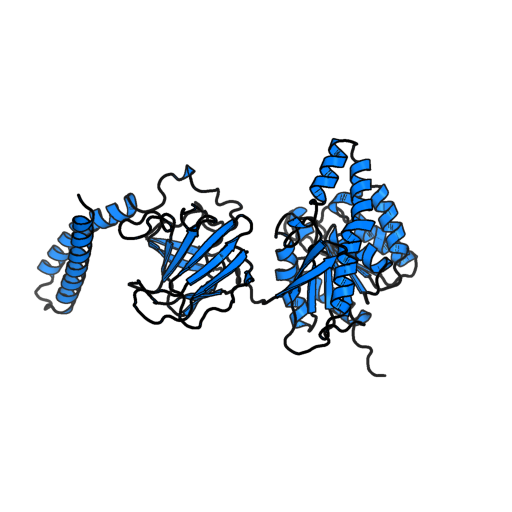1 180 GLN A O 1
ATOM 1414 N N . THR A 1 181 ? 19.155 -2.892 -30.021 1.00 83.88 181 THR A N 1
ATOM 1415 C CA . THR A 1 181 ? 19.669 -4.017 -29.241 1.00 83.88 181 THR A CA 1
ATOM 1416 C C . THR A 1 181 ? 20.323 -5.082 -30.120 1.00 83.88 181 THR A C 1
ATOM 1418 O O . THR A 1 181 ? 19.963 -5.274 -31.278 1.00 83.88 181 THR A O 1
ATOM 1421 N N . LEU A 1 182 ? 21.311 -5.791 -29.567 1.00 83.06 182 LEU A N 1
ATOM 1422 C CA . LEU A 1 182 ? 21.993 -6.913 -30.225 1.00 83.06 182 LEU A CA 1
ATOM 1423 C C . LEU A 1 182 ? 21.551 -8.282 -29.683 1.00 83.06 182 LEU A C 1
ATOM 1425 O O . LEU A 1 182 ? 21.840 -9.307 -30.298 1.00 83.06 182 LEU A O 1
ATOM 1429 N N . PHE A 1 183 ? 20.888 -8.317 -28.525 1.00 87.81 183 PHE A N 1
ATOM 1430 C CA . PHE A 1 183 ? 20.439 -9.538 -27.854 1.00 87.81 183 PHE A CA 1
ATOM 1431 C C . PHE A 1 183 ? 19.297 -9.232 -26.867 1.00 87.81 183 PHE A C 1
ATOM 1433 O O . PHE A 1 183 ? 19.215 -8.110 -26.371 1.00 87.81 183 PHE A O 1
ATOM 1440 N N . PRO A 1 184 ? 18.441 -10.206 -26.511 1.00 93.19 184 PRO A N 1
ATOM 1441 C CA . PRO A 1 184 ? 17.382 -9.997 -25.522 1.00 93.19 184 PRO A CA 1
ATOM 1442 C C . PRO A 1 184 ? 17.932 -9.597 -24.144 1.00 93.19 184 PRO A C 1
ATOM 1444 O O . PRO A 1 184 ? 18.705 -10.339 -23.523 1.00 93.19 184 PRO A O 1
ATOM 1447 N N . HIS A 1 185 ? 17.543 -8.416 -23.669 1.00 96.44 185 HIS A N 1
ATOM 1448 C CA . HIS A 1 185 ? 17.921 -7.896 -22.361 1.00 96.44 185 HIS A CA 1
ATOM 1449 C C . HIS A 1 185 ? 16.946 -6.820 -21.887 1.00 96.44 185 HIS A C 1
ATOM 1451 O O . HIS A 1 185 ? 16.200 -6.253 -22.679 1.00 96.44 185 HIS A O 1
ATOM 1457 N N . LEU A 1 186 ? 16.978 -6.541 -20.587 1.00 98.00 186 LEU A N 1
ATOM 1458 C CA . LEU A 1 186 ? 16.340 -5.374 -19.996 1.00 98.00 186 LEU A CA 1
ATOM 1459 C C . LEU A 1 186 ? 17.400 -4.294 -19.787 1.00 98.00 186 LEU A C 1
ATOM 1461 O O . LEU A 1 186 ? 18.355 -4.524 -19.040 1.00 98.00 186 LEU A O 1
ATOM 1465 N N . HIS A 1 187 ? 17.201 -3.134 -20.406 1.00 97.50 187 HIS A N 1
ATOM 1466 C CA . HIS A 1 187 ? 17.986 -1.936 -20.129 1.00 97.50 187 HIS A CA 1
ATOM 1467 C C . HIS A 1 187 ? 17.281 -1.118 -19.039 1.00 97.50 187 HIS A C 1
ATOM 1469 O O . HIS A 1 187 ? 16.149 -0.666 -19.227 1.00 97.50 187 HIS A O 1
ATOM 1475 N N . PHE A 1 188 ? 17.929 -0.966 -17.885 1.00 98.38 188 PHE A N 1
ATOM 1476 C CA . PHE A 1 188 ? 17.386 -0.281 -16.709 1.00 98.38 188 PHE A CA 1
ATOM 1477 C C . PHE A 1 188 ? 18.268 0.901 -16.319 1.00 98.38 188 PHE A C 1
ATOM 1479 O O . PHE A 1 188 ? 19.482 0.746 -16.184 1.00 98.38 188 PHE A O 1
ATOM 1486 N N . TYR A 1 189 ? 17.663 2.062 -16.086 1.00 97.81 189 TYR A N 1
ATOM 1487 C CA . TYR A 1 189 ? 18.375 3.280 -15.698 1.00 97.81 189 TYR A CA 1
ATOM 1488 C C . TYR A 1 189 ? 17.505 4.177 -14.815 1.00 97.81 189 TYR A C 1
ATOM 1490 O O . TYR A 1 189 ? 16.280 4.057 -14.818 1.00 97.81 189 TYR A O 1
ATOM 1498 N N . VAL A 1 190 ? 18.138 5.083 -14.065 1.00 98.38 190 VAL A N 1
ATOM 1499 C CA . VAL A 1 190 ? 17.449 6.087 -13.243 1.00 98.38 190 VAL A CA 1
ATOM 1500 C C . VAL A 1 190 ? 18.013 7.471 -13.543 1.00 98.38 190 VAL A C 1
ATOM 1502 O O . VAL A 1 190 ? 19.230 7.653 -13.608 1.00 98.38 190 VAL A O 1
ATOM 1505 N N . VAL A 1 191 ? 17.120 8.440 -13.713 1.00 98.19 191 VAL A N 1
ATOM 1506 C CA . VAL A 1 191 ? 17.426 9.854 -13.959 1.00 98.19 191 VAL A CA 1
ATOM 1507 C C . VAL A 1 191 ? 16.714 10.746 -12.948 1.00 98.19 191 VAL A C 1
ATOM 1509 O O . VAL A 1 191 ? 15.801 10.311 -12.240 1.00 98.19 191 VAL A O 1
ATOM 1512 N N . ASP A 1 192 ? 17.156 11.994 -12.858 1.00 96.62 192 ASP A N 1
ATOM 1513 C CA . ASP A 1 192 ? 16.490 13.016 -12.059 1.00 96.62 192 ASP A CA 1
ATOM 1514 C C . ASP A 1 192 ? 15.151 13.458 -12.683 1.00 96.62 192 ASP A C 1
ATOM 1516 O O . ASP A 1 192 ? 14.715 12.958 -13.724 1.00 96.62 192 ASP A O 1
ATOM 1520 N N . GLU A 1 193 ? 14.485 14.418 -12.042 1.00 92.00 193 GLU A N 1
ATOM 1521 C CA . GLU A 1 193 ? 13.204 14.964 -12.506 1.00 92.00 193 GLU A CA 1
ATOM 1522 C C . GLU A 1 193 ? 13.265 15.518 -13.941 1.00 92.00 193 GLU A C 1
ATOM 1524 O O . GLU A 1 193 ? 12.271 15.446 -14.671 1.00 92.00 193 GLU A O 1
ATOM 1529 N N . THR A 1 194 ? 14.427 16.029 -14.367 1.00 92.62 194 THR A N 1
ATOM 1530 C CA . THR A 1 194 ? 14.631 16.637 -15.693 1.00 92.62 194 THR A CA 1
ATOM 1531 C C . THR A 1 194 ? 14.850 15.613 -16.804 1.00 92.62 194 THR A C 1
ATOM 1533 O O . THR A 1 194 ? 14.806 15.976 -17.974 1.00 92.62 194 THR A O 1
ATOM 1536 N N . GLU A 1 195 ? 15.092 14.347 -16.452 1.00 91.06 195 GLU A N 1
ATOM 1537 C CA . GLU A 1 195 ? 15.522 13.263 -17.351 1.00 91.06 195 GLU A CA 1
ATOM 1538 C C . GLU A 1 195 ? 16.892 13.469 -18.017 1.00 91.06 195 GLU A C 1
ATOM 1540 O O . GLU A 1 195 ? 17.342 12.619 -18.785 1.00 91.06 195 GLU A O 1
ATOM 1545 N N . LEU A 1 196 ? 17.593 14.562 -17.703 1.00 90.62 196 LEU A N 1
ATOM 1546 C CA . LEU A 1 196 ? 18.884 14.886 -18.306 1.00 90.62 196 LEU A CA 1
ATOM 1547 C C . LEU A 1 196 ? 20.052 14.294 -17.520 1.00 90.62 196 LEU A C 1
ATOM 1549 O O . LEU A 1 196 ? 21.067 13.923 -18.118 1.00 90.62 196 LEU A O 1
ATOM 1553 N N . ASN A 1 197 ? 19.924 14.200 -16.193 1.00 95.62 197 ASN A N 1
ATOM 1554 C CA . ASN A 1 197 ? 21.027 13.779 -15.339 1.00 95.62 197 ASN A CA 1
ATOM 1555 C C . ASN A 1 197 ? 20.829 12.343 -14.835 1.00 95.62 197 ASN A C 1
ATOM 1557 O O . ASN A 1 197 ? 19.784 12.033 -14.258 1.00 95.62 197 ASN A O 1
ATOM 1561 N N . PRO A 1 198 ? 21.835 11.466 -14.999 1.00 95.44 198 PRO A N 1
ATOM 1562 C CA . PRO A 1 198 ? 21.795 10.108 -14.471 1.00 95.44 198 PRO A CA 1
ATOM 1563 C C . PRO A 1 198 ? 21.930 10.124 -12.940 1.00 95.44 198 PRO A C 1
ATOM 1565 O O . PRO A 1 198 ? 22.806 10.797 -12.392 1.00 95.44 198 PRO A O 1
ATOM 1568 N N . VAL A 1 199 ? 21.126 9.322 -12.244 1.00 95.94 199 VAL A N 1
ATOM 1569 C CA . VAL A 1 199 ? 21.154 9.204 -10.777 1.00 95.94 199 VAL A CA 1
ATOM 1570 C C . VAL A 1 199 ? 21.761 7.855 -10.381 1.00 95.94 199 VAL A C 1
ATOM 1572 O O . VAL A 1 199 ? 21.239 6.813 -10.782 1.00 95.94 199 VAL A O 1
ATOM 1575 N N . PRO A 1 200 ? 22.861 7.824 -9.606 1.00 94.62 200 PRO A N 1
ATOM 1576 C CA . PRO A 1 200 ? 23.407 6.570 -9.105 1.00 94.62 200 PRO A CA 1
ATOM 1577 C C . PRO A 1 200 ? 22.482 5.995 -8.025 1.00 94.62 200 PRO A C 1
ATOM 1579 O O . PRO A 1 200 ? 22.126 6.676 -7.065 1.00 94.62 200 PRO A O 1
ATOM 1582 N N . ILE A 1 201 ? 22.116 4.722 -8.165 1.00 95.69 201 ILE A N 1
ATOM 1583 C CA . ILE A 1 201 ? 21.283 3.996 -7.197 1.00 95.69 201 ILE A CA 1
ATOM 1584 C C . ILE A 1 201 ? 21.972 2.711 -6.752 1.00 95.69 201 ILE A C 1
ATOM 1586 O O . ILE A 1 201 ? 22.859 2.197 -7.436 1.00 95.69 201 ILE A O 1
ATOM 1590 N N . SER A 1 202 ? 21.541 2.183 -5.613 1.00 95.31 202 SER A N 1
ATOM 1591 C CA . SER A 1 202 ? 21.872 0.836 -5.154 1.00 95.31 202 SER A CA 1
ATOM 1592 C C . SER A 1 202 ? 20.618 -0.033 -5.125 1.00 95.31 202 SER A C 1
ATOM 1594 O O . SER A 1 202 ? 19.510 0.486 -5.043 1.00 95.31 202 SER A O 1
ATOM 1596 N N . PHE A 1 203 ? 20.777 -1.349 -5.177 1.00 97.00 203 PHE A N 1
ATOM 1597 C CA . PHE A 1 203 ? 19.724 -2.342 -4.996 1.00 97.00 203 PHE A CA 1
ATOM 1598 C C . PHE A 1 203 ? 19.860 -2.996 -3.620 1.00 97.00 203 PHE A C 1
ATOM 1600 O O . PHE A 1 203 ? 20.960 -3.368 -3.218 1.00 97.00 203 PHE A O 1
ATOM 1607 N N . GLU A 1 204 ? 18.748 -3.163 -2.906 1.00 95.19 204 GLU A N 1
ATOM 1608 C CA . GLU A 1 204 ? 18.736 -3.782 -1.572 1.00 95.19 204 GLU A CA 1
ATOM 1609 C C . GLU A 1 204 ? 19.172 -5.258 -1.613 1.00 95.19 204 GLU A C 1
ATOM 1611 O O . GLU A 1 204 ? 19.729 -5.782 -0.652 1.00 95.19 204 GLU A O 1
ATOM 1616 N N . ASP A 1 205 ? 18.934 -5.937 -2.736 1.00 95.44 205 ASP A N 1
ATOM 1617 C CA . ASP A 1 205 ? 19.200 -7.361 -2.955 1.00 95.44 205 ASP A CA 1
ATOM 1618 C C . ASP A 1 205 ? 20.536 -7.662 -3.642 1.00 95.44 205 ASP A C 1
ATOM 1620 O O . ASP A 1 205 ? 20.730 -8.731 -4.226 1.00 95.44 205 ASP A O 1
ATOM 1624 N N . VAL A 1 206 ? 21.478 -6.726 -3.535 1.00 94.81 206 VAL A N 1
ATOM 1625 C CA . VAL A 1 206 ? 22.856 -6.861 -4.006 1.00 94.81 206 VAL A CA 1
ATOM 1626 C C . VAL A 1 206 ? 23.799 -6.497 -2.860 1.00 94.81 206 VAL A C 1
ATOM 1628 O O . VAL A 1 206 ? 23.681 -5.413 -2.300 1.00 94.81 206 VAL A O 1
ATOM 1631 N N . ASP A 1 207 ? 24.752 -7.375 -2.525 1.00 88.50 207 ASP A N 1
ATOM 1632 C CA . ASP A 1 207 ? 25.615 -7.227 -1.336 1.00 88.50 207 ASP A CA 1
ATOM 1633 C C . ASP A 1 207 ? 26.350 -5.873 -1.269 1.00 88.50 207 ASP A C 1
ATOM 1635 O O . ASP A 1 207 ? 26.391 -5.237 -0.217 1.00 88.50 207 ASP A O 1
ATOM 1639 N N . ASP A 1 208 ? 26.913 -5.411 -2.392 1.00 87.81 208 ASP A N 1
ATOM 1640 C CA . ASP A 1 208 ? 27.550 -4.092 -2.530 1.00 87.81 208 ASP A CA 1
ATOM 1641 C C . ASP A 1 208 ? 26.620 -3.039 -3.158 1.00 87.81 208 ASP A C 1
ATOM 1643 O O . ASP A 1 208 ? 27.055 -1.947 -3.518 1.00 87.81 208 ASP A O 1
ATOM 1647 N N . GLY A 1 209 ? 25.338 -3.370 -3.310 1.00 91.44 209 GLY A N 1
ATOM 1648 C CA . GLY A 1 209 ? 24.292 -2.531 -3.882 1.00 91.44 209 GLY A CA 1
ATOM 1649 C C . GLY A 1 209 ? 24.349 -2.325 -5.384 1.00 91.44 209 GLY A C 1
ATOM 1650 O O . GLY A 1 209 ? 23.364 -1.885 -5.967 1.00 91.44 209 GLY A O 1
ATOM 1651 N N . VAL A 1 210 ? 25.464 -2.630 -6.041 1.00 93.44 210 VAL A N 1
ATOM 1652 C CA . VAL A 1 210 ? 25.699 -2.179 -7.411 1.00 93.44 210 VAL A CA 1
ATOM 1653 C C . VAL A 1 210 ? 26.070 -3.363 -8.302 1.00 93.44 210 VAL A C 1
ATOM 1655 O O . VAL A 1 210 ? 27.206 -3.842 -8.253 1.00 93.44 210 VAL A O 1
ATOM 1658 N N . PRO A 1 211 ? 25.149 -3.834 -9.168 1.00 92.75 211 PRO A N 1
ATOM 1659 C CA . PRO A 1 211 ? 25.448 -4.904 -10.102 1.00 92.75 211 PRO A CA 1
ATOM 1660 C C . PRO A 1 211 ? 26.648 -4.562 -10.989 1.00 92.75 211 PRO A C 1
ATOM 1662 O O . PRO A 1 211 ? 26.716 -3.501 -11.613 1.00 92.75 211 PRO A O 1
ATOM 1665 N N . ARG A 1 212 ? 27.605 -5.486 -11.053 1.00 88.12 212 ARG A N 1
ATOM 1666 C CA . ARG A 1 212 ? 28.828 -5.380 -11.848 1.00 88.12 212 ARG A CA 1
ATOM 1667 C C . ARG A 1 212 ? 28.672 -6.177 -13.131 1.00 88.12 212 ARG A C 1
ATOM 1669 O O . ARG A 1 212 ? 28.099 -7.268 -13.121 1.00 88.12 212 ARG A O 1
ATOM 1676 N N . ALA A 1 213 ? 29.229 -5.647 -14.215 1.00 85.88 213 ALA A N 1
ATOM 1677 C CA . ALA A 1 213 ? 29.280 -6.346 -15.489 1.00 85.88 213 ALA A CA 1
ATOM 1678 C C . ALA A 1 213 ? 29.947 -7.723 -15.338 1.00 85.88 213 ALA A C 1
ATOM 1680 O O . ALA A 1 213 ? 30.834 -7.929 -14.506 1.00 85.88 213 ALA A O 1
ATOM 1681 N N . LEU A 1 214 ? 29.502 -8.667 -16.162 1.00 84.12 214 LEU A N 1
ATOM 1682 C CA . LEU A 1 214 ? 29.966 -10.051 -16.201 1.00 84.12 214 LEU A CA 1
ATOM 1683 C C . LEU A 1 214 ? 29.731 -10.861 -14.915 1.00 84.12 214 LEU A C 1
ATOM 1685 O O . LEU A 1 214 ? 30.388 -11.878 -14.680 1.00 84.12 214 LEU A O 1
ATOM 1689 N N . ARG A 1 215 ? 28.774 -10.440 -14.082 1.00 89.38 215 ARG A N 1
ATOM 1690 C CA . ARG A 1 215 ? 28.321 -11.179 -12.896 1.00 89.38 215 ARG A CA 1
ATOM 1691 C C . ARG A 1 215 ? 26.835 -11.488 -12.972 1.00 89.38 215 ARG A C 1
ATOM 1693 O O . ARG A 1 215 ? 26.103 -10.918 -13.773 1.00 89.38 215 ARG A O 1
ATOM 1700 N N . SER A 1 216 ? 26.397 -12.433 -12.146 1.00 94.38 216 SER A N 1
ATOM 1701 C CA . SER A 1 216 ? 24.988 -12.803 -12.032 1.00 94.38 216 SER A CA 1
ATOM 1702 C C . SER A 1 216 ? 24.441 -12.497 -10.651 1.00 94.38 216 SER A C 1
ATOM 1704 O O . SER A 1 216 ? 25.092 -12.813 -9.657 1.00 94.38 216 SER A O 1
ATOM 1706 N N . TYR A 1 217 ? 23.217 -11.986 -10.607 1.00 96.62 217 TYR A N 1
ATOM 1707 C CA . TYR A 1 217 ? 22.539 -11.573 -9.382 1.00 96.62 217 TYR A CA 1
ATOM 1708 C C . TYR A 1 217 ? 21.187 -12.266 -9.266 1.00 96.62 217 TYR A C 1
ATOM 1710 O O . TYR A 1 217 ? 20.565 -12.592 -10.279 1.00 96.62 217 TYR A O 1
ATOM 1718 N N . VAL A 1 218 ? 20.768 -12.530 -8.029 1.00 97.75 218 VAL A N 1
ATOM 1719 C CA . VAL A 1 218 ? 19.482 -13.153 -7.710 1.00 97.75 218 VAL A CA 1
ATOM 1720 C C . VAL A 1 218 ? 18.587 -12.090 -7.101 1.00 97.75 218 VAL A C 1
ATOM 1722 O O . VAL A 1 218 ? 18.979 -11.450 -6.133 1.00 97.75 218 VAL A O 1
ATOM 1725 N N . SER A 1 219 ? 17.394 -11.915 -7.657 1.00 97.94 219 SER A N 1
ATOM 1726 C CA . SER A 1 219 ? 16.444 -10.929 -7.141 1.00 97.94 219 SER A CA 1
ATOM 1727 C C . SER A 1 219 ? 15.791 -11.401 -5.843 1.00 97.94 219 SER A C 1
ATOM 1729 O O . SER A 1 219 ? 15.558 -12.598 -5.635 1.00 97.94 219 SER A O 1
ATOM 1731 N N . SER A 1 220 ? 15.422 -10.446 -4.992 1.00 93.94 220 SER A N 1
ATOM 1732 C CA . SER A 1 220 ? 14.511 -10.626 -3.859 1.00 93.94 220 SER A CA 1
ATOM 1733 C C . SER A 1 220 ? 13.138 -9.964 -4.075 1.00 93.94 220 SER A C 1
ATOM 1735 O O . SER A 1 220 ? 12.317 -9.926 -3.151 1.00 93.94 220 SER A O 1
ATOM 1737 N N . ASN A 1 221 ? 12.881 -9.433 -5.271 1.00 95.19 221 ASN A N 1
ATOM 1738 C CA . ASN A 1 221 ? 11.666 -8.707 -5.625 1.00 95.19 221 ASN A CA 1
ATOM 1739 C C . ASN A 1 221 ? 10.467 -9.663 -5.742 1.00 95.19 221 ASN A C 1
ATOM 1741 O O . ASN A 1 221 ? 10.391 -10.510 -6.636 1.00 95.19 221 ASN A O 1
ATOM 1745 N N . ASN A 1 222 ? 9.542 -9.592 -4.784 1.00 90.00 222 ASN A N 1
ATOM 1746 C CA . ASN A 1 222 ? 8.395 -10.494 -4.756 1.00 90.00 222 ASN A CA 1
ATOM 1747 C C . ASN A 1 222 ? 7.363 -10.036 -5.785 1.00 90.00 222 ASN A C 1
ATOM 1749 O O . ASN A 1 222 ? 6.895 -8.905 -5.708 1.00 90.00 222 ASN A O 1
ATOM 1753 N N . ARG A 1 223 ? 6.971 -10.930 -6.698 1.00 90.00 223 ARG A N 1
ATOM 1754 C CA . ARG A 1 223 ? 5.886 -10.659 -7.644 1.00 90.00 223 ARG A CA 1
ATOM 1755 C C . ARG A 1 223 ? 4.598 -10.314 -6.891 1.00 90.00 223 ARG A C 1
ATOM 1757 O O . ARG A 1 223 ? 4.174 -11.079 -6.022 1.00 90.00 223 ARG A O 1
ATOM 1764 N N . LEU A 1 224 ? 3.985 -9.187 -7.240 1.00 83.12 224 LEU A N 1
ATOM 1765 C CA . LEU A 1 224 ? 2.689 -8.759 -6.727 1.00 83.12 224 LEU A CA 1
ATOM 1766 C C . LEU A 1 224 ? 1.594 -9.057 -7.751 1.00 83.12 224 LEU A C 1
ATOM 1768 O O . LEU A 1 224 ? 1.486 -8.402 -8.782 1.00 83.12 224 LEU A O 1
ATOM 1772 N N . ASP A 1 225 ? 0.750 -10.036 -7.438 1.00 73.62 225 ASP A N 1
ATOM 1773 C CA . ASP A 1 225 ? -0.288 -10.553 -8.343 1.00 73.62 225 ASP A CA 1
ATOM 1774 C C . ASP A 1 225 ? -1.591 -9.736 -8.311 1.00 73.62 225 ASP A C 1
ATOM 1776 O O . ASP A 1 225 ? -2.663 -10.247 -8.638 1.00 73.62 225 ASP A O 1
ATOM 1780 N N . VAL A 1 226 ? -1.534 -8.489 -7.844 1.00 70.81 226 VAL A N 1
ATOM 1781 C CA . VAL A 1 226 ? -2.727 -7.740 -7.450 1.00 70.81 226 VAL A CA 1
ATOM 1782 C C . VAL A 1 226 ? -2.771 -6.402 -8.172 1.00 70.81 226 VAL A C 1
ATOM 1784 O O . VAL A 1 226 ? -1.908 -5.555 -7.963 1.00 70.81 226 VAL A O 1
ATOM 1787 N N . LYS A 1 227 ? -3.805 -6.210 -8.999 1.00 78.19 227 LYS A N 1
ATOM 1788 C CA . LYS A 1 227 ? -4.171 -4.892 -9.527 1.00 78.19 227 LYS A CA 1
ATOM 1789 C C . LYS A 1 227 ? -5.033 -4.150 -8.505 1.00 78.19 227 LYS A C 1
ATOM 1791 O O . LYS A 1 227 ? -5.902 -4.750 -7.867 1.00 78.19 227 LYS A O 1
ATOM 1796 N N . PHE A 1 228 ? -4.806 -2.853 -8.386 1.00 87.31 228 PHE A N 1
ATOM 1797 C CA . PHE A 1 228 ? -5.620 -1.930 -7.606 1.00 87.31 228 PHE A CA 1
ATOM 1798 C C . PHE A 1 228 ? -5.719 -0.611 -8.350 1.00 87.31 228 PHE A C 1
ATOM 1800 O O . PHE A 1 228 ? -4.907 -0.323 -9.224 1.00 87.31 228 PHE A O 1
ATOM 1807 N N . ASN A 1 229 ? -6.704 0.184 -7.960 1.00 89.38 229 ASN A N 1
ATOM 1808 C CA . ASN A 1 229 ? -6.883 1.532 -8.463 1.00 89.38 229 ASN A CA 1
ATOM 1809 C C . ASN A 1 229 ? -6.539 2.510 -7.346 1.00 89.38 229 ASN A C 1
ATOM 1811 O O . ASN A 1 229 ? -6.965 2.323 -6.203 1.00 89.38 229 ASN A O 1
ATOM 1815 N N . VAL A 1 230 ? -5.821 3.578 -7.679 1.00 91.25 230 VAL A N 1
ATOM 1816 C CA . VAL A 1 230 ? -5.785 4.752 -6.810 1.00 91.25 230 VAL A CA 1
ATOM 1817 C C . VAL A 1 230 ? -7.083 5.516 -7.018 1.00 91.25 230 VAL A C 1
ATOM 1819 O O . VAL A 1 230 ? -7.451 5.831 -8.146 1.00 91.25 230 VAL A O 1
ATOM 1822 N N . VAL A 1 231 ? -7.792 5.785 -5.928 1.00 95.19 231 VAL A N 1
ATOM 1823 C CA . VAL A 1 231 ? -9.039 6.554 -5.941 1.00 95.19 231 VAL A CA 1
ATOM 1824 C C . VAL A 1 231 ? -8.887 7.814 -5.111 1.00 95.19 231 VAL A C 1
ATOM 1826 O O . VAL A 1 231 ? -8.153 7.828 -4.122 1.00 95.19 231 VAL A O 1
ATOM 1829 N N . GLU A 1 232 ? -9.602 8.856 -5.515 1.00 96.81 232 GLU A N 1
ATOM 1830 C CA . GLU A 1 232 ? -9.640 10.154 -4.849 1.00 96.81 232 GLU A CA 1
ATOM 1831 C C . GLU A 1 232 ? -10.994 10.373 -4.172 1.00 96.81 232 GLU A C 1
ATOM 1833 O O . GLU A 1 232 ? -12.040 9.975 -4.694 1.00 96.81 232 GLU A O 1
ATOM 1838 N N . PHE A 1 233 ? -10.974 11.011 -3.004 1.00 97.69 233 PHE A N 1
ATOM 1839 C CA . PHE A 1 233 ? -12.172 11.404 -2.273 1.00 97.69 233 PHE A CA 1
ATOM 1840 C C . PHE A 1 233 ? -11.937 12.707 -1.502 1.00 97.69 233 PHE A C 1
ATOM 1842 O O . PHE A 1 233 ? -10.861 12.942 -0.951 1.00 97.69 233 PHE A O 1
ATOM 1849 N N . ASP A 1 234 ? -12.955 13.564 -1.469 1.00 97.62 234 ASP A N 1
ATOM 1850 C CA . ASP A 1 234 ? -12.848 14.889 -0.858 1.00 97.62 234 ASP A CA 1
ATOM 1851 C C . ASP A 1 234 ? -13.096 14.837 0.661 1.00 97.62 234 ASP A C 1
ATOM 1853 O O . ASP A 1 234 ? -13.982 14.124 1.147 1.00 97.62 234 ASP A O 1
ATOM 1857 N N . VAL A 1 235 ? -12.329 15.635 1.409 1.00 96.31 235 VAL A N 1
ATOM 1858 C CA . VAL A 1 235 ? -12.442 15.831 2.862 1.00 96.31 235 VAL A CA 1
ATOM 1859 C C . VAL A 1 235 ? -12.369 17.325 3.154 1.00 96.31 235 VAL A C 1
ATOM 1861 O O . VAL A 1 235 ? -11.291 17.914 3.227 1.00 96.31 235 VAL A O 1
ATOM 1864 N N . GLY A 1 236 ? -13.531 17.968 3.286 1.00 91.75 236 GLY A N 1
ATOM 1865 C CA . GLY A 1 236 ? -13.588 19.428 3.339 1.00 91.75 236 GLY A CA 1
ATOM 1866 C C . GLY A 1 236 ? -13.023 20.031 2.050 1.00 91.75 236 GLY A C 1
ATOM 1867 O O . GLY A 1 236 ? -13.545 19.763 0.973 1.00 91.75 236 GLY A O 1
ATOM 1868 N N . SER A 1 237 ? -11.962 20.833 2.161 1.00 89.50 237 SER A N 1
ATOM 1869 C CA . SER A 1 237 ? -11.236 21.407 1.018 1.00 89.50 237 SER A CA 1
ATOM 1870 C C . SER A 1 237 ? -10.059 20.557 0.524 1.00 89.50 237 SER A C 1
ATOM 1872 O O . SER A 1 237 ? -9.447 20.913 -0.478 1.00 89.50 237 SER A O 1
ATOM 1874 N N . SER A 1 238 ? -9.705 19.488 1.240 1.00 93.88 238 SER A N 1
ATOM 1875 C CA . SER A 1 238 ? -8.596 18.594 0.893 1.00 93.88 238 SER A CA 1
ATOM 1876 C C . SER A 1 238 ? -9.066 17.442 0.018 1.00 93.88 238 SER A C 1
ATOM 1878 O O . SER A 1 238 ? -10.228 17.031 0.086 1.00 93.88 238 SER A O 1
ATOM 1880 N N . ARG A 1 239 ? -8.143 16.870 -0.759 1.00 96.31 239 ARG A N 1
ATOM 1881 C CA . ARG A 1 239 ? -8.413 15.691 -1.585 1.00 96.31 239 ARG A CA 1
ATOM 1882 C C . ARG A 1 239 ? -7.499 14.550 -1.182 1.00 96.31 239 ARG A C 1
ATOM 1884 O O . ARG A 1 239 ? -6.301 14.557 -1.447 1.00 96.31 239 ARG A O 1
ATOM 1891 N N . LEU A 1 240 ? -8.079 13.548 -0.534 1.00 97.88 240 LEU A N 1
ATOM 1892 C CA . LEU A 1 240 ? -7.333 12.382 -0.090 1.00 97.88 240 LEU A CA 1
ATOM 1893 C C . LEU A 1 240 ? -7.366 11.275 -1.141 1.00 97.88 240 LEU A C 1
ATOM 1895 O O . LEU A 1 240 ? -8.233 11.231 -2.015 1.00 97.88 240 LEU A O 1
ATOM 1899 N N . ARG A 1 241 ? -6.395 10.369 -1.040 1.00 96.88 241 ARG A N 1
ATOM 1900 C CA . ARG A 1 241 ? -6.195 9.250 -1.955 1.00 96.88 241 ARG A CA 1
ATOM 1901 C C . ARG A 1 241 ? -6.195 7.937 -1.195 1.00 96.88 241 ARG A C 1
ATOM 1903 O O . ARG A 1 241 ? -5.841 7.878 -0.021 1.00 96.88 241 ARG A O 1
ATOM 1910 N N . GLY A 1 242 ? -6.569 6.860 -1.865 1.00 95.75 242 GLY A N 1
ATOM 1911 C CA . GLY A 1 242 ? -6.519 5.521 -1.293 1.00 95.75 242 GLY A CA 1
ATOM 1912 C C . GLY A 1 242 ? -6.351 4.448 -2.350 1.00 95.75 242 GLY A C 1
ATOM 1913 O O . GLY A 1 242 ? -6.599 4.679 -3.529 1.00 95.75 242 GLY A O 1
ATOM 1914 N N . GLU A 1 243 ? -5.936 3.268 -1.912 1.00 95.00 243 GLU A N 1
ATOM 1915 C CA . GLU A 1 243 ? -5.797 2.101 -2.779 1.00 95.00 243 GLU A CA 1
ATOM 1916 C C . GLU A 1 243 ? -7.059 1.242 -2.682 1.00 95.00 243 GLU A C 1
ATOM 1918 O O . GLU A 1 243 ? -7.434 0.773 -1.600 1.00 95.00 243 GLU A O 1
ATOM 1923 N N . LEU A 1 244 ? -7.723 1.042 -3.819 1.00 96.25 244 LEU A N 1
ATOM 1924 C CA . LEU A 1 244 ? -8.931 0.243 -3.955 1.00 96.25 244 LEU A CA 1
ATOM 1925 C C . LEU A 1 244 ? -8.646 -1.044 -4.727 1.00 96.25 244 LEU A C 1
ATOM 1927 O O . LEU A 1 244 ? -8.270 -1.037 -5.897 1.00 96.25 244 LEU A O 1
ATOM 1931 N N . PHE A 1 245 ? -8.952 -2.157 -4.085 1.00 95.19 245 PHE A N 1
ATOM 1932 C CA . PHE A 1 245 ? -8.847 -3.500 -4.618 1.00 95.19 245 PHE A CA 1
ATOM 1933 C C . PHE A 1 245 ? -10.255 -4.072 -4.769 1.00 95.19 245 PHE A C 1
ATOM 1935 O O . PHE A 1 245 ? -11.007 -4.151 -3.794 1.00 95.19 245 PHE A O 1
ATOM 1942 N N . LYS A 1 246 ? -10.617 -4.500 -5.980 1.00 93.12 246 LYS A N 1
ATOM 1943 C CA . LYS A 1 246 ? -11.963 -4.999 -6.290 1.00 93.12 246 LYS A CA 1
ATOM 1944 C C . LYS A 1 246 ? -11.908 -6.409 -6.888 1.00 93.12 246 LYS A C 1
ATOM 1946 O O . LYS A 1 246 ? -11.048 -6.659 -7.735 1.00 93.12 246 LYS A O 1
ATOM 1951 N N . PRO A 1 247 ? -12.809 -7.332 -6.495 1.00 92.06 247 PRO A N 1
ATOM 1952 C CA . PRO A 1 247 ? -12.981 -8.590 -7.212 1.00 92.06 247 PRO A CA 1
ATOM 1953 C C . PRO A 1 247 ? -13.415 -8.347 -8.665 1.00 92.06 247 PRO A C 1
ATOM 1955 O O . PRO A 1 247 ? -13.908 -7.273 -9.016 1.00 92.06 247 PRO A O 1
ATOM 1958 N N . GLN A 1 248 ? -13.262 -9.354 -9.523 1.00 87.75 248 GLN A N 1
ATOM 1959 C CA . GLN A 1 248 ? -13.823 -9.284 -10.873 1.00 87.75 248 GLN A CA 1
ATOM 1960 C C . GLN A 1 248 ? -15.360 -9.263 -10.820 1.00 87.75 248 GLN A C 1
ATOM 1962 O O . GLN A 1 248 ? -15.972 -9.932 -9.986 1.00 87.75 248 GLN A O 1
ATOM 1967 N N . GLY A 1 249 ? -15.977 -8.513 -11.735 1.00 89.31 249 GLY A N 1
ATOM 1968 C CA . GLY A 1 249 ? -17.431 -8.380 -11.853 1.00 89.31 249 GLY A CA 1
ATOM 1969 C C . GLY A 1 249 ? -17.987 -7.033 -11.362 1.00 89.31 249 GLY A C 1
ATOM 1970 O O . GLY A 1 249 ? -17.240 -6.184 -10.865 1.00 89.31 249 GLY A O 1
ATOM 1971 N N . PRO A 1 250 ? -19.304 -6.817 -11.532 1.00 89.88 250 PRO A N 1
ATOM 1972 C CA . PRO A 1 250 ? -19.942 -5.532 -11.242 1.00 89.88 250 PRO A CA 1
ATOM 1973 C C . PRO A 1 250 ? -20.200 -5.280 -9.745 1.00 89.88 250 PRO A C 1
ATOM 1975 O O . PRO A 1 250 ? -20.311 -4.127 -9.347 1.00 89.88 250 PRO A O 1
ATOM 1978 N N . GLY A 1 251 ? -20.248 -6.323 -8.909 1.00 92.38 251 GLY A N 1
ATOM 1979 C CA . GLY A 1 251 ? -20.672 -6.226 -7.505 1.00 92.38 251 GLY A CA 1
ATOM 1980 C C . GLY A 1 251 ? -22.187 -6.448 -7.334 1.00 92.38 251 GLY A C 1
ATOM 1981 O O . GLY A 1 251 ? -22.798 -7.075 -8.202 1.00 92.38 251 GLY A O 1
ATOM 1982 N N . PRO A 1 252 ? -22.799 -5.992 -6.223 1.00 95.88 252 PRO A N 1
ATOM 1983 C CA . PRO A 1 252 ? -22.168 -5.302 -5.100 1.00 95.88 252 PRO A CA 1
ATOM 1984 C C . PRO A 1 252 ? -21.367 -6.259 -4.197 1.00 95.88 252 PRO A C 1
ATOM 1986 O O . PRO A 1 252 ? -21.786 -7.383 -3.899 1.00 95.88 252 PRO A O 1
ATOM 1989 N N . PHE A 1 253 ? -20.200 -5.809 -3.747 1.00 96.75 253 PHE A N 1
ATOM 1990 C CA . PHE A 1 253 ? -19.267 -6.565 -2.918 1.00 96.75 253 PHE A CA 1
ATOM 1991 C C . PHE A 1 253 ? -19.354 -6.122 -1.451 1.00 96.75 253 PHE A C 1
ATOM 1993 O O . PHE A 1 253 ? -19.409 -4.917 -1.180 1.00 96.75 253 PHE A O 1
ATOM 2000 N N . PRO A 1 254 ? -19.298 -7.057 -0.479 1.00 97.88 254 PRO A N 1
ATOM 2001 C CA . PRO A 1 254 ? -18.944 -6.668 0.879 1.00 97.88 254 PRO A CA 1
ATOM 2002 C C . PRO A 1 254 ? -17.547 -6.034 0.848 1.00 97.88 254 PRO A C 1
ATOM 2004 O O . PRO A 1 254 ? -16.690 -6.445 0.063 1.00 97.88 254 PRO A O 1
ATOM 2007 N N . THR A 1 255 ? -17.325 -4.999 1.649 1.00 98.44 255 THR A N 1
ATOM 2008 C CA . THR A 1 255 ? -16.140 -4.146 1.500 1.00 98.44 255 THR A CA 1
ATOM 2009 C C . THR A 1 255 ? -15.439 -3.923 2.832 1.00 98.44 255 THR A C 1
ATOM 2011 O O . THR A 1 255 ? -16.072 -3.616 3.841 1.00 98.44 255 THR A O 1
ATOM 2014 N N . ILE A 1 256 ? -14.115 -4.061 2.837 1.00 98.62 256 ILE A N 1
ATOM 2015 C CA . ILE A 1 256 ? -13.256 -3.674 3.954 1.00 98.62 256 ILE A CA 1
ATOM 2016 C C . ILE A 1 256 ? -12.806 -2.228 3.764 1.00 98.62 256 ILE A C 1
ATOM 2018 O O . ILE A 1 256 ? -12.179 -1.922 2.755 1.00 98.62 256 ILE A O 1
ATOM 2022 N N . LEU A 1 257 ? -13.044 -1.370 4.757 1.00 98.75 257 LEU A N 1
ATOM 2023 C CA . LEU A 1 257 ? -12.298 -0.125 4.933 1.00 98.75 257 LEU A CA 1
ATOM 2024 C C . LEU A 1 257 ? -11.144 -0.386 5.906 1.00 98.75 257 LEU A C 1
ATOM 2026 O O . LEU A 1 257 ? -11.360 -0.614 7.101 1.00 98.75 257 LEU A O 1
ATOM 2030 N N . PHE A 1 258 ? -9.917 -0.377 5.392 1.00 98.62 258 PHE A N 1
ATOM 2031 C CA . PHE A 1 258 ? -8.714 -0.633 6.169 1.00 98.62 258 PHE A CA 1
ATOM 2032 C C . PHE A 1 258 ? -8.058 0.664 6.652 1.00 98.62 258 PHE A C 1
ATOM 2034 O O . PHE A 1 258 ? -7.541 1.457 5.870 1.00 98.62 258 PHE A O 1
ATOM 2041 N N . ASN A 1 259 ? -8.017 0.846 7.967 1.00 98.31 259 ASN A N 1
ATOM 2042 C CA . ASN A 1 259 ? -7.280 1.910 8.626 1.00 98.31 259 ASN A CA 1
ATOM 2043 C C . ASN A 1 259 ? -5.830 1.470 8.874 1.00 98.31 259 ASN A C 1
ATOM 2045 O O . ASN A 1 259 ? -5.561 0.631 9.736 1.00 98.31 259 ASN A O 1
ATOM 2049 N N . HIS A 1 260 ? -4.879 2.080 8.169 1.00 97.00 260 HIS A N 1
ATOM 2050 C CA . HIS A 1 260 ? -3.450 1.788 8.331 1.00 97.00 260 HIS A CA 1
ATOM 2051 C C . HIS A 1 260 ? -2.854 2.355 9.636 1.00 97.00 260 HIS A C 1
ATOM 2053 O O . HIS A 1 260 ? -3.457 3.198 10.302 1.00 97.00 260 HIS A O 1
ATOM 2059 N N . GLY A 1 261 ? -1.638 1.940 10.002 1.00 94.75 261 GLY A N 1
ATOM 2060 C CA . GLY A 1 261 ? -0.886 2.476 11.147 1.00 94.75 261 GLY A CA 1
ATOM 2061 C C . GLY A 1 261 ? -0.242 3.853 10.905 1.00 94.75 261 GLY A C 1
ATOM 2062 O O . GLY A 1 261 ? -0.471 4.509 9.887 1.00 94.75 261 GLY A O 1
ATOM 2063 N N . SER A 1 262 ? 0.578 4.319 11.850 1.00 92.06 262 SER A N 1
ATOM 2064 C CA . SER A 1 262 ? 1.414 5.513 11.667 1.00 92.06 262 SER A CA 1
ATOM 2065 C C . SER A 1 262 ? 2.754 5.130 11.033 1.00 92.06 262 SER A C 1
ATOM 2067 O O . SER A 1 262 ? 3.626 4.539 11.672 1.00 92.06 262 SER A O 1
ATOM 2069 N N . ALA A 1 263 ? 2.896 5.450 9.750 1.00 87.56 263 ALA A N 1
ATOM 2070 C CA . ALA A 1 263 ? 4.143 5.329 9.005 1.00 87.56 263 ALA A CA 1
ATOM 2071 C C . ALA A 1 263 ? 4.209 6.438 7.938 1.00 87.56 263 ALA A C 1
ATOM 2073 O O . ALA A 1 263 ? 3.159 6.722 7.344 1.00 87.56 263 ALA A O 1
ATOM 2074 N N . PRO A 1 264 ? 5.387 7.055 7.719 1.00 76.31 264 PRO A N 1
ATOM 2075 C CA . PRO A 1 264 ? 5.576 8.086 6.702 1.00 76.31 264 PRO A CA 1
ATOM 2076 C C . PRO A 1 264 ? 5.618 7.482 5.294 1.00 76.31 264 PRO A C 1
ATOM 2078 O O . PRO A 1 264 ? 5.873 6.279 5.135 1.00 76.31 264 PRO A O 1
ATOM 2081 N N . GLY A 1 265 ? 5.389 8.327 4.285 1.00 79.81 265 GLY A N 1
ATOM 2082 C CA . GLY A 1 265 ? 5.380 7.931 2.881 1.00 79.81 265 GLY A CA 1
ATOM 2083 C C . GLY A 1 265 ? 4.522 6.689 2.617 1.00 79.81 265 GLY A C 1
ATOM 2084 O O . GLY A 1 265 ? 3.493 6.451 3.256 1.00 79.81 265 GLY A O 1
ATOM 2085 N N . MET A 1 266 ? 4.976 5.847 1.690 1.00 79.75 266 MET A N 1
ATOM 2086 C CA . MET A 1 266 ? 4.208 4.704 1.180 1.00 79.75 266 MET A CA 1
ATOM 2087 C C . MET A 1 266 ? 4.330 3.417 2.005 1.00 79.75 266 MET A C 1
ATOM 2089 O O . MET A 1 266 ? 3.795 2.384 1.610 1.00 79.75 266 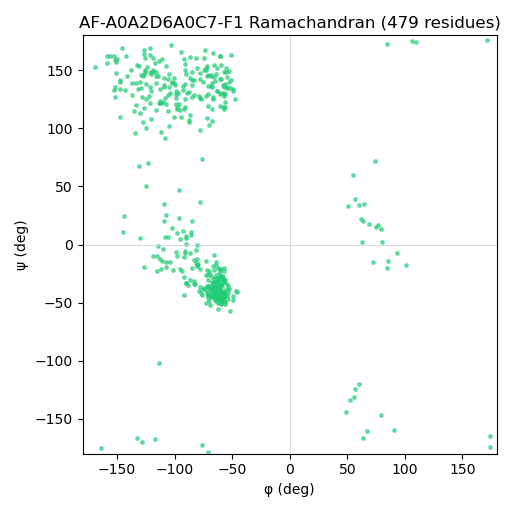MET A O 1
ATOM 2093 N N . LEU A 1 267 ? 4.968 3.448 3.181 1.00 74.94 267 LEU A N 1
ATOM 2094 C CA . LEU A 1 267 ? 5.194 2.250 4.009 1.00 74.94 267 LEU A CA 1
ATOM 2095 C C . LEU A 1 267 ? 3.901 1.518 4.407 1.00 74.94 267 LEU A C 1
ATOM 2097 O O . LEU A 1 267 ? 3.919 0.309 4.634 1.00 74.94 267 LEU A O 1
ATOM 2101 N N . ASN A 1 268 ? 2.776 2.234 4.481 1.00 85.62 268 ASN A N 1
ATOM 2102 C CA . ASN A 1 268 ? 1.476 1.635 4.791 1.00 85.62 268 ASN A CA 1
ATOM 2103 C C . ASN A 1 268 ? 0.913 0.782 3.645 1.00 85.62 268 ASN A C 1
ATOM 2105 O O . ASN A 1 268 ? 0.125 -0.117 3.918 1.00 85.62 268 ASN A O 1
ATOM 2109 N N . SER A 1 269 ? 1.350 1.006 2.402 1.00 84.44 269 SER A N 1
ATOM 2110 C CA . SER A 1 269 ? 0.921 0.218 1.239 1.00 84.44 269 SER A CA 1
ATOM 2111 C C . SER A 1 269 ? 1.246 -1.274 1.364 1.00 84.44 269 SER A C 1
ATOM 2113 O O . SER A 1 269 ? 0.526 -2.144 0.886 1.00 84.44 269 SER A O 1
ATOM 2115 N N . GLN A 1 270 ? 2.283 -1.626 2.129 1.00 81.69 270 GLN A N 1
ATOM 2116 C CA . GLN A 1 270 ? 2.565 -3.034 2.396 1.00 81.69 270 GLN A CA 1
ATOM 2117 C C . GLN A 1 270 ? 1.371 -3.759 3.045 1.00 81.69 270 GLN A C 1
ATOM 2119 O O . GLN A 1 270 ? 1.207 -4.966 2.855 1.00 81.69 270 GLN A O 1
ATOM 2124 N N . ALA A 1 271 ? 0.546 -3.043 3.820 1.00 88.69 271 ALA A N 1
ATOM 2125 C CA . ALA A 1 271 ? -0.619 -3.621 4.468 1.00 88.69 271 ALA A CA 1
ATOM 2126 C C . ALA A 1 271 ? -1.708 -3.999 3.464 1.00 88.69 271 ALA A C 1
ATOM 2128 O O . ALA A 1 271 ? -2.144 -5.149 3.454 1.00 88.69 271 ALA A O 1
ATOM 2129 N N . SER A 1 272 ? -2.100 -3.072 2.595 1.00 90.56 272 SER A N 1
ATOM 2130 C CA . SER A 1 272 ? -3.075 -3.320 1.534 1.00 90.56 272 SER A CA 1
ATOM 2131 C C . SER A 1 272 ? -2.589 -4.396 0.567 1.00 90.56 272 SER A C 1
ATOM 2133 O O . SER A 1 272 ? -3.301 -5.375 0.360 1.00 90.56 272 SER A O 1
ATOM 2135 N N . VAL A 1 273 ? -1.350 -4.305 0.080 1.00 86.31 273 VAL A N 1
ATOM 2136 C CA . VAL A 1 273 ? -0.758 -5.284 -0.848 1.00 86.31 273 VAL A CA 1
ATOM 2137 C C . VAL A 1 273 ? -0.771 -6.709 -0.283 1.00 86.31 273 VAL A C 1
ATOM 2139 O O . VAL A 1 273 ? -1.077 -7.662 -1.000 1.00 86.31 273 VAL A O 1
ATOM 2142 N N . ASN A 1 274 ? -0.481 -6.879 1.009 1.00 87.38 274 ASN A N 1
ATOM 2143 C CA . ASN A 1 274 ? -0.436 -8.211 1.617 1.00 87.38 274 ASN A CA 1
ATOM 2144 C C . ASN A 1 274 ? -1.812 -8.738 2.030 1.00 87.38 274 ASN A C 1
ATOM 2146 O O . ASN A 1 274 ? -2.025 -9.952 2.046 1.00 87.38 274 ASN A O 1
ATOM 2150 N N . MET A 1 275 ? -2.732 -7.854 2.420 1.00 92.75 275 MET A N 1
ATOM 2151 C CA . MET A 1 275 ? -4.033 -8.245 2.966 1.00 92.75 275 MET A CA 1
ATOM 2152 C C . MET A 1 275 ? -5.105 -8.360 1.883 1.00 92.75 275 MET A C 1
ATOM 2154 O O . MET A 1 275 ? -5.854 -9.339 1.884 1.00 92.75 275 MET A O 1
ATOM 2158 N N . ALA A 1 276 ? -5.172 -7.406 0.950 1.00 94.31 276 ALA A N 1
ATOM 2159 C CA . ALA A 1 276 ? -6.190 -7.353 -0.094 1.00 94.31 276 ALA A CA 1
ATOM 2160 C C . ALA A 1 276 ? -6.365 -8.681 -0.853 1.00 94.31 276 ALA A C 1
ATOM 2162 O O . ALA A 1 276 ? -7.504 -9.143 -0.923 1.00 94.31 276 ALA A O 1
ATOM 2163 N N . PRO A 1 277 ? -5.315 -9.382 -1.340 1.00 91.19 277 PRO A N 1
ATOM 2164 C CA . PRO A 1 277 ? -5.509 -10.641 -2.066 1.00 91.19 277 PRO A CA 1
ATOM 2165 C C . PRO A 1 277 ? -6.221 -11.741 -1.263 1.00 91.19 277 PRO A C 1
ATOM 2167 O O . PRO A 1 277 ? -6.903 -12.577 -1.858 1.00 91.19 277 PRO A O 1
ATOM 2170 N N . PHE A 1 278 ? -6.120 -11.757 0.070 1.00 93.56 278 PHE A N 1
ATOM 2171 C CA . PHE A 1 278 ? -6.873 -12.711 0.891 1.00 93.56 278 PHE A CA 1
ATOM 2172 C C . PHE A 1 278 ? -8.372 -12.380 0.908 1.00 93.56 278 PHE A C 1
ATOM 2174 O O . PHE A 1 278 ? -9.200 -13.276 0.740 1.00 93.56 278 PHE A O 1
ATOM 2181 N N . PHE A 1 279 ? -8.721 -11.098 1.047 1.00 95.94 279 PHE A N 1
ATOM 2182 C CA . PHE A 1 279 ? -10.107 -10.621 1.013 1.00 95.94 279 PHE A CA 1
ATOM 2183 C C . PHE A 1 279 ? -10.732 -10.752 -0.382 1.00 95.94 279 PHE A C 1
ATOM 2185 O O . PHE A 1 279 ? -11.841 -11.273 -0.508 1.00 95.94 279 PHE A O 1
ATOM 2192 N N . LEU A 1 280 ? -9.991 -10.402 -1.438 1.00 94.19 280 LEU A N 1
ATOM 2193 C CA . LEU A 1 280 ? -10.431 -10.554 -2.827 1.00 94.19 280 LEU A CA 1
ATOM 2194 C C . LEU A 1 280 ? -10.799 -12.006 -3.155 1.00 94.19 280 LEU A C 1
ATOM 2196 O O . LEU A 1 280 ? -11.844 -12.255 -3.752 1.00 94.19 280 LEU A O 1
ATOM 2200 N N . LYS A 1 281 ? -9.998 -12.981 -2.695 1.00 91.75 281 LYS A N 1
ATOM 2201 C CA . LYS A 1 281 ? -10.296 -14.420 -2.844 1.00 91.75 281 LYS A CA 1
ATOM 2202 C C . LYS A 1 281 ? -11.586 -14.857 -2.138 1.00 91.75 281 LYS A C 1
ATOM 2204 O O . LYS A 1 281 ? -12.131 -15.904 -2.472 1.00 91.75 281 LYS A O 1
ATOM 2209 N N . LYS A 1 282 ? -12.074 -14.078 -1.169 1.00 94.00 282 LYS A N 1
ATOM 2210 C CA . LYS A 1 282 ? -13.365 -14.274 -0.489 1.00 94.00 282 LYS A CA 1
ATOM 2211 C C . LYS A 1 282 ? -14.502 -13.447 -1.098 1.00 94.00 282 LYS A C 1
ATOM 2213 O O . LYS A 1 282 ? -15.604 -13.463 -0.562 1.00 94.00 282 LYS A O 1
ATOM 2218 N N . GLY A 1 283 ? -14.253 -12.731 -2.196 1.00 94.69 283 GLY A N 1
ATOM 2219 C CA . GLY A 1 283 ? -15.240 -11.862 -2.838 1.00 94.69 283 GLY A CA 1
ATOM 2220 C C . GLY A 1 283 ? -15.464 -10.535 -2.112 1.00 94.69 283 GLY A C 1
ATOM 2221 O O . GLY A 1 283 ? -16.472 -9.879 -2.360 1.00 94.69 283 GLY A O 1
ATOM 2222 N N . TRP A 1 284 ? -14.550 -10.140 -1.221 1.00 96.88 284 TRP A N 1
ATOM 2223 C CA . TRP A 1 284 ? -14.585 -8.843 -0.553 1.00 96.88 284 TRP A CA 1
ATOM 2224 C C . TRP A 1 284 ? -13.756 -7.822 -1.327 1.00 96.88 284 TRP A C 1
ATOM 2226 O O . TRP A 1 284 ? -12.605 -8.097 -1.666 1.00 96.88 284 TRP A O 1
ATOM 2236 N N . ALA A 1 285 ? -14.309 -6.632 -1.559 1.00 97.50 285 ALA A N 1
ATOM 2237 C CA . ALA A 1 285 ? -13.501 -5.480 -1.943 1.00 97.50 285 ALA A CA 1
ATOM 2238 C C . ALA A 1 285 ? -12.694 -4.983 -0.733 1.00 97.50 285 ALA A C 1
ATOM 2240 O O . ALA A 1 285 ? -13.091 -5.160 0.422 1.00 97.50 285 ALA A O 1
ATOM 2241 N N . PHE A 1 286 ? -11.545 -4.370 -0.990 1.00 98.00 286 PHE A N 1
ATOM 2242 C CA . PHE A 1 286 ? -10.647 -3.869 0.042 1.00 98.00 286 PHE A CA 1
ATOM 2243 C C . PHE A 1 286 ? -10.209 -2.457 -0.321 1.00 98.00 286 PHE A C 1
ATOM 2245 O O . PHE A 1 286 ? -9.613 -2.237 -1.370 1.00 98.00 286 PHE A O 1
ATOM 2252 N N . PHE A 1 287 ? -10.505 -1.501 0.548 1.00 98.44 287 PHE A N 1
ATOM 2253 C CA . PHE A 1 287 ? -10.157 -0.103 0.371 1.00 98.44 287 PHE A CA 1
ATOM 2254 C C . PHE A 1 287 ? -9.288 0.365 1.531 1.00 98.44 287 PHE A C 1
ATOM 2256 O O . PHE A 1 287 ? -9.704 0.300 2.687 1.00 98.44 287 PHE A O 1
ATOM 2263 N N . MET A 1 288 ? -8.090 0.855 1.224 1.00 97.94 288 MET A N 1
ATOM 2264 C CA . MET A 1 288 ? -7.220 1.512 2.192 1.00 97.94 288 MET A CA 1
ATOM 2265 C C . MET A 1 288 ? -7.102 3.002 1.850 1.00 97.94 288 MET A C 1
ATOM 2267 O O . MET A 1 288 ? -6.278 3.360 1.005 1.00 97.94 288 MET A O 1
ATOM 2271 N N . PRO A 1 289 ? -7.886 3.882 2.496 1.00 97.88 289 PRO A N 1
ATOM 2272 C CA . PRO A 1 289 ? -7.653 5.318 2.410 1.00 97.88 289 PRO A CA 1
ATOM 2273 C C . PRO A 1 289 ? -6.343 5.688 3.112 1.00 97.88 289 PRO A C 1
ATOM 2275 O O . PRO A 1 289 ? -6.063 5.194 4.208 1.00 97.88 289 PRO A O 1
ATOM 2278 N N . TYR A 1 290 ? -5.567 6.590 2.516 1.00 97.38 290 TYR A N 1
ATOM 2279 C CA . TYR A 1 290 ? -4.480 7.260 3.212 1.00 97.38 290 TYR A CA 1
ATOM 2280 C C . TYR A 1 290 ? -5.022 8.445 3.998 1.00 97.38 290 TYR A C 1
ATOM 2282 O O . TYR A 1 290 ? -5.725 9.299 3.463 1.00 97.38 290 TYR A O 1
ATOM 2290 N N . ARG A 1 291 ? -4.681 8.505 5.284 1.00 96.31 291 ARG A N 1
ATOM 2291 C CA . ARG A 1 291 ? -4.942 9.699 6.093 1.00 96.31 291 ARG A CA 1
ATOM 2292 C C . ARG A 1 291 ? -4.007 10.833 5.688 1.00 96.31 291 ARG A C 1
ATOM 2294 O O . ARG A 1 291 ? -2.892 10.577 5.226 1.00 96.31 291 ARG A O 1
ATOM 2301 N N . ARG A 1 292 ? -4.441 12.074 5.911 1.00 96.12 292 ARG A N 1
ATOM 2302 C CA . ARG A 1 292 ? -3.641 13.272 5.625 1.00 96.12 292 ARG A CA 1
ATOM 2303 C C . ARG A 1 292 ? -2.257 13.190 6.286 1.00 96.12 292 ARG A C 1
ATOM 2305 O O . ARG A 1 292 ? -2.119 12.694 7.408 1.00 96.12 292 ARG A O 1
ATOM 2312 N N . GLY A 1 293 ? -1.225 13.632 5.570 1.00 94.44 293 GLY A N 1
ATOM 2313 C CA . GLY A 1 293 ? 0.169 13.548 6.015 1.00 94.44 293 GLY A CA 1
ATOM 2314 C C . GLY A 1 293 ? 0.787 12.149 5.932 1.00 94.44 293 GLY A C 1
ATOM 2315 O O . GLY A 1 293 ? 1.815 11.897 6.561 1.00 94.44 293 GLY A O 1
ATOM 2316 N N . GLN A 1 294 ? 0.162 11.209 5.212 1.00 93.69 294 GLN A N 1
ATOM 2317 C CA . GLN A 1 294 ? 0.680 9.854 5.018 1.00 93.69 294 GLN A CA 1
ATOM 2318 C C . GLN A 1 294 ? 0.420 9.341 3.591 1.00 93.69 294 GLN A C 1
ATOM 2320 O O . GLN A 1 294 ? -0.633 9.592 3.015 1.00 93.69 294 GLN A O 1
ATOM 2325 N N . GLY A 1 295 ? 1.353 8.554 3.043 1.00 90.50 295 GLY A N 1
ATOM 2326 C CA . GLY A 1 295 ? 1.213 7.884 1.742 1.00 90.50 295 GLY A CA 1
ATOM 2327 C C . GLY A 1 295 ? 0.816 8.808 0.599 1.00 90.50 295 GLY A C 1
ATOM 2328 O O . GLY A 1 295 ? 1.360 9.898 0.459 1.00 90.50 295 GLY A O 1
ATOM 2329 N N . LEU A 1 296 ? -0.161 8.393 -0.209 1.00 91.12 296 LEU A N 1
ATOM 2330 C CA . LEU A 1 296 ? -0.647 9.211 -1.324 1.00 91.12 296 LEU A CA 1
ATOM 2331 C C . LEU A 1 296 ? -1.337 10.508 -0.855 1.00 91.12 296 LEU A C 1
ATOM 2333 O O . LEU A 1 296 ? -1.602 11.385 -1.669 1.00 91.12 296 LEU A O 1
ATOM 2337 N N . SER A 1 297 ? -1.597 10.676 0.439 1.00 95.44 297 SER A N 1
ATOM 2338 C CA . SER A 1 297 ? -2.169 11.891 1.029 1.00 95.44 297 SER A CA 1
ATOM 2339 C C . SER A 1 297 ? -1.168 12.677 1.874 1.00 95.44 297 SER A C 1
ATOM 2341 O O . SER A 1 297 ? -1.557 13.481 2.719 1.00 95.44 297 SER A O 1
ATOM 2343 N N . GLU A 1 298 ? 0.131 12.463 1.660 1.00 92.75 298 GLU A N 1
ATOM 2344 C CA . GLU A 1 298 ? 1.202 13.147 2.390 1.00 92.75 298 GLU A CA 1
ATOM 2345 C C . GLU A 1 298 ? 1.156 14.675 2.250 1.00 92.75 298 GLU A C 1
ATOM 2347 O O . GLU A 1 298 ? 1.385 15.374 3.231 1.00 92.75 298 GLU A O 1
ATOM 2352 N N . ALA A 1 299 ? 0.772 15.195 1.082 1.00 91.75 299 ALA A N 1
ATOM 2353 C CA . ALA A 1 299 ? 0.687 16.636 0.832 1.00 91.75 299 ALA A CA 1
ATOM 2354 C C . ALA A 1 299 ? -0.497 17.334 1.537 1.00 91.75 299 ALA A C 1
ATOM 2356 O O . ALA A 1 299 ? -0.516 18.556 1.644 1.00 91.75 299 ALA A O 1
ATOM 2357 N N . GLU A 1 300 ? -1.471 16.574 2.042 1.00 95.50 300 GLU A N 1
ATOM 2358 C CA . GLU A 1 300 ? -2.758 17.106 2.515 1.00 95.50 300 GLU A CA 1
ATOM 2359 C C . GLU A 1 300 ? -2.751 17.489 4.006 1.00 95.50 300 GLU A C 1
ATOM 2361 O O . GLU A 1 300 ? -3.768 17.906 4.560 1.00 95.50 300 GLU A O 1
ATOM 2366 N N . GLY A 1 301 ? -1.623 17.326 4.702 1.00 93.81 301 GLY A N 1
ATOM 2367 C CA . GLY A 1 301 ? -1.505 17.708 6.107 1.00 93.81 301 GLY A CA 1
ATOM 2368 C C . GLY A 1 301 ? -0.205 17.249 6.766 1.00 93.81 301 GLY A C 1
ATOM 2369 O O . GLY A 1 301 ? 0.594 16.547 6.155 1.00 93.81 301 GLY A O 1
ATOM 2370 N N . PRO A 1 302 ? 0.033 17.627 8.033 1.00 94.25 302 PRO A N 1
ATOM 2371 C CA . PRO A 1 302 ? 1.231 17.212 8.747 1.00 94.25 302 PRO A CA 1
ATOM 2372 C C . PRO A 1 302 ? 1.175 15.728 9.123 1.00 94.25 302 PRO A C 1
ATOM 2374 O O . PRO A 1 302 ? 0.132 15.202 9.517 1.00 94.25 302 PRO A O 1
ATOM 2377 N N . TYR A 1 303 ? 2.329 15.061 9.100 1.00 95.75 303 TYR A N 1
ATOM 2378 C CA . TYR A 1 303 ? 2.436 13.693 9.592 1.00 95.75 303 TYR A CA 1
ATOM 2379 C C . TYR A 1 303 ? 2.204 13.626 11.114 1.00 95.75 303 TYR A C 1
ATOM 2381 O O . TYR A 1 303 ? 2.898 14.274 11.900 1.00 95.75 303 TYR A O 1
ATOM 2389 N N . ILE A 1 304 ? 1.259 12.784 11.554 1.00 95.31 304 ILE A N 1
ATOM 2390 C CA . ILE A 1 304 ? 0.841 12.667 12.966 1.00 95.31 304 ILE A CA 1
ATOM 2391 C C . ILE A 1 304 ? 1.989 12.401 13.955 1.00 95.31 304 ILE A C 1
ATOM 2393 O O . ILE A 1 304 ? 1.969 12.870 15.091 1.00 95.31 304 ILE A O 1
ATOM 2397 N N . MET A 1 305 ? 3.012 11.627 13.581 1.00 95.94 305 MET A N 1
ATOM 2398 C CA . MET A 1 305 ? 4.096 11.380 14.538 1.00 95.94 305 MET A CA 1
ATOM 2399 C C . MET A 1 305 ? 4.951 12.623 14.762 1.00 95.94 305 MET A C 1
ATOM 2401 O O . MET A 1 305 ? 5.530 12.750 15.839 1.00 95.94 305 MET A O 1
ATOM 2405 N N . ASP A 1 306 ? 5.021 13.533 13.796 1.00 96.62 306 ASP A N 1
ATOM 2406 C CA . ASP A 1 306 ? 5.802 14.758 13.926 1.00 96.62 306 ASP A CA 1
ATOM 2407 C C . ASP A 1 306 ? 5.059 15.787 14.781 1.00 96.62 306 ASP A C 1
ATOM 2409 O O . ASP A 1 306 ? 5.677 16.423 15.637 1.00 96.62 306 ASP A O 1
ATOM 2413 N N . THR A 1 307 ? 3.726 15.861 14.676 1.00 96.81 307 THR A N 1
ATOM 2414 C CA . THR A 1 307 ? 2.895 16.678 15.580 1.00 96.81 307 THR A CA 1
ATOM 2415 C C . THR A 1 307 ? 2.979 16.180 17.023 1.00 96.81 307 THR A C 1
ATOM 2417 O O . THR A 1 307 ? 3.219 16.977 17.933 1.00 96.81 307 THR A O 1
ATOM 2420 N N . ILE A 1 308 ? 2.880 14.863 17.246 1.00 96.25 308 ILE A N 1
ATOM 2421 C CA . ILE A 1 308 ? 3.026 14.257 18.579 1.00 96.25 308 ILE A CA 1
ATOM 2422 C C . ILE A 1 308 ? 4.428 14.518 19.139 1.00 96.25 308 ILE A C 1
ATOM 2424 O O . ILE A 1 308 ? 4.557 14.988 20.267 1.00 96.25 308 ILE A O 1
ATOM 2428 N N . LYS A 1 309 ? 5.492 14.246 18.368 1.00 96.56 309 LYS A N 1
ATOM 2429 C CA . LYS A 1 309 ? 6.875 14.482 18.817 1.00 96.56 309 LYS A CA 1
ATOM 2430 C C . LYS A 1 309 ? 7.114 15.950 19.156 1.00 96.56 309 LYS A C 1
ATOM 2432 O O . LYS A 1 309 ? 7.708 16.228 20.193 1.00 96.56 309 LYS A O 1
ATOM 2437 N N . SER A 1 310 ? 6.626 16.874 18.326 1.00 97.62 310 SER A N 1
ATOM 2438 C CA . SER A 1 310 ? 6.752 18.312 18.578 1.00 97.62 310 SER A CA 1
ATOM 2439 C C . SER A 1 310 ? 6.056 18.714 19.882 1.00 97.62 310 SER A C 1
ATOM 2441 O O . SER A 1 310 ? 6.629 19.448 20.686 1.00 97.62 310 SER A O 1
ATOM 2443 N N . ALA A 1 311 ? 4.858 18.184 20.144 1.00 97.50 311 ALA A N 1
ATOM 2444 C CA . ALA A 1 311 ? 4.134 18.433 21.388 1.00 97.50 311 ALA A CA 1
ATOM 2445 C C . ALA A 1 311 ? 4.861 17.868 22.619 1.00 97.50 311 ALA A C 1
ATOM 2447 O O . ALA A 1 311 ? 4.953 18.552 23.638 1.00 97.50 311 ALA A O 1
ATOM 2448 N N . ILE A 1 312 ? 5.439 16.664 22.513 1.00 97.00 312 ILE A N 1
ATOM 2449 C CA . ILE A 1 312 ? 6.252 16.067 23.586 1.00 97.00 312 ILE A CA 1
ATOM 2450 C C . ILE A 1 312 ? 7.475 16.936 23.883 1.00 97.00 312 ILE A C 1
ATOM 2452 O O . ILE A 1 312 ? 7.752 17.224 25.044 1.00 97.00 312 ILE A O 1
ATOM 2456 N N . GLN A 1 313 ? 8.189 17.374 22.846 1.00 97.50 313 GLN A N 1
ATOM 2457 C CA . GLN A 1 313 ? 9.383 18.208 22.992 1.00 97.50 313 GLN A CA 1
ATOM 2458 C C . GLN A 1 313 ? 9.071 19.565 23.630 1.00 97.50 313 GLN A C 1
ATOM 2460 O O . GLN A 1 313 ? 9.850 20.047 24.446 1.00 97.50 313 GLN A O 1
ATOM 2465 N N . LYS A 1 314 ? 7.935 20.178 23.277 1.00 97.06 314 LYS A N 1
ATOM 2466 C CA . LYS A 1 314 ? 7.551 21.511 23.765 1.00 97.06 314 LYS A CA 1
ATOM 2467 C C . LYS A 1 314 ? 6.896 21.497 25.143 1.00 97.06 314 LYS A C 1
ATOM 2469 O O . LYS A 1 314 ? 7.014 22.471 25.879 1.00 97.06 314 LYS A O 1
ATOM 2474 N N . SER A 1 315 ? 6.136 20.454 25.468 1.00 97.19 315 SER A N 1
ATOM 2475 C CA . SER A 1 315 ? 5.185 20.496 26.590 1.00 97.19 315 SER A CA 1
ATOM 2476 C C . SER A 1 315 ? 5.047 19.170 27.344 1.00 97.19 315 SER A C 1
ATOM 2478 O O . SER A 1 315 ? 4.155 19.025 28.178 1.00 97.19 315 SER A O 1
ATOM 2480 N N . GLY A 1 316 ? 5.930 18.205 27.084 1.00 95.75 316 GLY A N 1
ATOM 2481 C CA . GLY A 1 316 ? 5.986 16.935 27.802 1.00 95.75 316 GLY A CA 1
ATOM 2482 C C . GLY A 1 316 ? 5.031 15.859 27.278 1.00 95.75 316 GLY A C 1
ATOM 2483 O O . GLY A 1 316 ? 4.192 16.078 26.402 1.00 95.75 316 GLY A O 1
ATOM 2484 N N . MET A 1 317 ? 5.182 14.651 27.832 1.00 94.56 317 MET A N 1
ATOM 2485 C CA . MET A 1 317 ? 4.528 13.434 27.336 1.00 94.56 317 MET A CA 1
ATOM 2486 C C . MET A 1 317 ? 3.000 13.541 27.292 1.00 94.56 317 MET A C 1
ATOM 2488 O O . MET A 1 317 ? 2.393 13.187 26.284 1.00 94.56 317 MET A O 1
ATOM 2492 N N . GLU A 1 318 ? 2.376 14.071 28.347 1.00 94.50 318 GLU A N 1
ATOM 2493 C CA . GLU A 1 318 ? 0.915 14.169 28.423 1.00 94.50 318 GLU A CA 1
ATOM 2494 C C . GLU A 1 318 ? 0.347 15.072 27.324 1.00 94.50 318 GLU A C 1
ATOM 2496 O O . GLU A 1 318 ? -0.671 14.736 26.722 1.00 94.50 318 GLU A O 1
ATOM 2501 N N . LYS A 1 319 ? 1.036 16.167 26.969 1.00 96.69 319 LYS A N 1
ATOM 2502 C CA . LYS A 1 319 ? 0.584 17.005 25.854 1.00 96.69 319 LYS A CA 1
ATOM 2503 C C . LYS A 1 319 ? 0.676 16.265 24.520 1.00 96.69 319 LYS A C 1
ATOM 2505 O O . LYS A 1 319 ? -0.223 16.389 23.693 1.00 96.69 319 LYS A O 1
ATOM 2510 N N . GLY A 1 320 ? 1.711 15.446 24.330 1.00 96.94 320 GLY A N 1
ATOM 2511 C CA . GLY A 1 320 ? 1.806 14.533 23.187 1.00 96.94 320 GLY A CA 1
ATOM 2512 C C . GLY A 1 320 ? 0.654 13.529 23.117 1.00 96.94 320 GLY A C 1
ATOM 2513 O O . GLY A 1 320 ? 0.105 13.293 22.042 1.00 96.94 320 GLY A O 1
ATOM 2514 N N . VAL A 1 321 ? 0.254 12.968 24.261 1.00 96.62 321 VAL A N 1
ATOM 2515 C CA . VAL A 1 321 ? -0.891 12.049 24.368 1.00 96.62 321 VAL A CA 1
ATOM 2516 C C . VAL A 1 321 ? -2.211 12.764 24.069 1.00 96.62 321 VAL A C 1
ATOM 2518 O O . VAL A 1 321 ? -3.042 12.210 23.353 1.00 96.62 321 VAL A O 1
ATO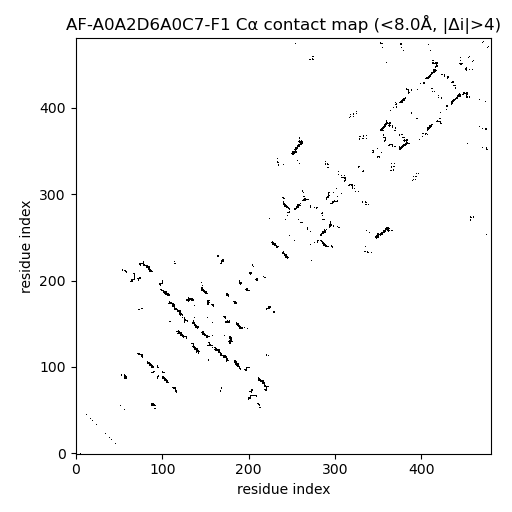M 2521 N N . GLN A 1 322 ? -2.395 13.997 24.547 1.00 96.81 322 GLN A N 1
ATOM 2522 C CA . GLN A 1 322 ? -3.563 14.819 24.214 1.00 96.81 322 GLN A CA 1
ATOM 2523 C C . GLN A 1 322 ? -3.650 15.087 22.710 1.00 96.81 322 GLN A C 1
ATOM 2525 O O . GLN A 1 322 ? -4.695 14.829 22.122 1.00 96.81 322 GLN A O 1
ATOM 2530 N N . VAL A 1 323 ? -2.545 15.496 22.075 1.00 97.31 323 VAL A N 1
ATOM 2531 C CA . VAL A 1 323 ? -2.486 15.699 20.616 1.00 97.31 323 VAL A CA 1
ATOM 2532 C C . VAL A 1 323 ? -2.817 14.408 19.866 1.00 97.31 323 VAL A C 1
ATOM 2534 O O . VAL A 1 323 ? -3.608 14.434 18.927 1.00 97.31 323 VAL A O 1
ATOM 2537 N N . LEU A 1 324 ? -2.289 13.260 20.310 1.00 96.69 324 LEU A N 1
ATOM 2538 C CA . LEU A 1 324 ? -2.638 11.956 19.739 1.00 96.69 324 LEU A CA 1
ATOM 2539 C C . LEU A 1 324 ? -4.153 11.716 19.803 1.00 96.69 324 LEU A C 1
ATOM 2541 O O . LEU A 1 324 ? -4.745 11.335 18.794 1.00 96.69 324 LEU A O 1
ATOM 2545 N N . ILE A 1 325 ? -4.780 11.923 20.963 1.00 97.50 325 ILE A N 1
ATOM 2546 C CA . ILE A 1 325 ? -6.221 11.708 21.162 1.00 97.50 325 ILE A CA 1
ATOM 2547 C C . ILE A 1 325 ? -7.048 12.668 20.299 1.00 97.50 325 ILE A C 1
ATOM 2549 O O . ILE A 1 325 ? -7.974 12.223 19.620 1.00 97.50 325 ILE A O 1
ATOM 2553 N N . GLU A 1 326 ? -6.720 13.960 20.321 1.00 97.62 326 GLU A N 1
ATOM 2554 C CA . GLU A 1 326 ? -7.420 15.008 19.573 1.00 97.62 326 GLU A CA 1
ATOM 2555 C C . GLU A 1 326 ? -7.379 14.717 18.073 1.00 97.62 326 GLU A C 1
ATOM 2557 O O . GLU A 1 326 ? -8.437 14.595 17.455 1.00 97.62 326 GLU A O 1
ATOM 2562 N N . GLN A 1 327 ? -6.192 14.452 17.518 1.00 97.38 327 GLN A N 1
ATOM 2563 C CA . GLN A 1 327 ? -6.046 14.147 16.094 1.00 97.38 327 GLN A CA 1
ATOM 2564 C C . GLN A 1 327 ? -6.814 12.888 15.683 1.00 97.38 327 GLN A C 1
ATOM 2566 O O . GLN A 1 327 ? -7.427 12.854 14.618 1.00 97.38 327 GLN A O 1
ATOM 2571 N N . HIS A 1 328 ? -6.837 11.845 16.522 1.00 97.88 328 HIS A N 1
ATOM 2572 C CA . HIS A 1 328 ? -7.613 10.641 16.214 1.00 97.88 328 HIS A CA 1
ATOM 2573 C C . HIS A 1 328 ? -9.125 10.883 16.223 1.00 97.88 328 HIS A C 1
ATOM 2575 O O . HIS A 1 328 ? -9.838 10.236 15.460 1.00 97.88 328 HIS A O 1
ATOM 2581 N N . LYS A 1 329 ? -9.626 11.767 17.088 1.00 97.56 329 LYS A N 1
ATOM 2582 C CA . LYS A 1 329 ? -11.066 12.030 17.241 1.00 97.56 329 LYS A CA 1
ATOM 2583 C C . LYS A 1 329 ? -11.613 13.055 16.254 1.00 97.56 329 LYS A C 1
ATOM 2585 O O . LYS A 1 329 ? -12.833 13.072 16.057 1.00 97.56 329 LYS A O 1
ATOM 2590 N N . ASN A 1 330 ? -10.728 13.867 15.687 1.00 96.25 330 ASN A N 1
ATOM 2591 C CA . ASN A 1 330 ? -11.046 14.967 14.793 1.00 96.25 330 ASN A CA 1
ATOM 2592 C C . ASN A 1 330 ? -10.499 14.649 13.396 1.00 96.25 330 ASN A C 1
ATOM 2594 O O . ASN A 1 330 ? -11.075 13.804 12.716 1.00 96.25 330 ASN A O 1
ATOM 2598 N N . GLU A 1 331 ? -9.369 15.228 12.993 1.00 96.06 331 GLU A N 1
ATOM 2599 C CA . GLU A 1 331 ? -8.865 15.221 11.615 1.00 96.06 331 GLU A CA 1
ATOM 2600 C C . GLU A 1 331 ? -8.746 13.808 11.026 1.00 96.06 331 GLU A C 1
ATOM 2602 O O . GLU A 1 331 ? -9.225 13.538 9.928 1.00 96.06 331 GLU A O 1
ATOM 2607 N N . LEU A 1 332 ? -8.170 12.861 11.771 1.00 96.62 332 LEU A N 1
ATOM 2608 C CA . LEU A 1 332 ? -8.002 11.492 11.272 1.00 96.62 332 LEU A CA 1
ATOM 2609 C C . LEU A 1 332 ? -9.318 10.707 11.225 1.00 96.62 332 LEU A C 1
ATOM 2611 O O . LEU A 1 332 ? -9.444 9.760 10.447 1.00 96.62 332 LEU A O 1
ATOM 2615 N N . PHE A 1 333 ? -10.283 11.066 12.075 1.00 98.31 333 PHE A N 1
ATOM 2616 C CA . PHE A 1 333 ? -11.625 10.503 12.003 1.00 98.31 333 PHE A CA 1
ATOM 2617 C C . PHE A 1 333 ? -12.407 11.092 10.826 1.00 98.31 333 PHE A C 1
ATOM 2619 O O . PHE A 1 333 ? -13.129 10.343 10.175 1.00 98.31 333 PHE A O 1
ATOM 2626 N N . GLU A 1 334 ? -12.252 12.384 10.525 1.00 98.31 334 GLU A N 1
ATOM 2627 C CA . GLU A 1 334 ? -12.838 13.016 9.336 1.00 98.31 334 GLU A CA 1
ATOM 2628 C C . GLU A 1 334 ? -12.357 12.331 8.055 1.00 98.31 334 GLU A C 1
ATOM 2630 O O . GLU A 1 334 ? -13.183 11.984 7.212 1.00 98.31 334 GLU A O 1
ATOM 2635 N N . ASP A 1 335 ? -11.056 12.038 7.958 1.00 98.50 335 ASP A N 1
ATOM 2636 C CA . ASP A 1 335 ? -10.477 11.298 6.831 1.00 98.50 335 ASP A CA 1
ATOM 2637 C C . ASP A 1 335 ? -11.155 9.927 6.658 1.00 98.50 335 ASP A C 1
ATOM 2639 O O . ASP A 1 335 ? -11.601 9.563 5.567 1.00 98.50 335 ASP A O 1
ATOM 2643 N N . GLN A 1 336 ? -11.291 9.172 7.756 1.00 98.44 336 GLN A N 1
ATOM 2644 C CA . GLN A 1 336 ? -11.983 7.881 7.758 1.00 98.44 336 GLN A CA 1
ATOM 2645 C C . GLN A 1 336 ? -13.472 8.025 7.396 1.00 98.44 336 GLN A C 1
ATOM 2647 O O . GLN A 1 336 ? -14.008 7.207 6.649 1.00 98.44 336 GLN A O 1
ATOM 2652 N N . ALA A 1 337 ? -14.164 9.022 7.946 1.00 98.69 337 ALA A N 1
ATOM 2653 C CA . ALA A 1 337 ? -15.593 9.228 7.735 1.00 98.69 337 ALA A CA 1
ATOM 2654 C C . ALA A 1 337 ? -15.904 9.631 6.288 1.00 98.69 337 ALA A C 1
ATOM 2656 O O . ALA A 1 337 ? -16.898 9.169 5.721 1.00 98.69 337 ALA A O 1
ATOM 2657 N N . ALA A 1 338 ? -15.041 10.435 5.670 1.00 98.69 338 ALA A N 1
ATOM 2658 C CA . ALA A 1 338 ? -15.144 10.788 4.265 1.00 98.69 338 ALA A CA 1
ATOM 2659 C C . ALA A 1 338 ? -14.875 9.586 3.352 1.00 98.69 338 ALA A C 1
ATOM 2661 O O . ALA A 1 338 ? -15.676 9.317 2.458 1.00 98.69 338 ALA A O 1
ATOM 2662 N N . ALA A 1 339 ? -13.834 8.796 3.636 1.00 98.62 339 ALA A N 1
ATOM 2663 C CA . ALA A 1 339 ? -13.554 7.544 2.933 1.00 98.62 339 ALA A CA 1
ATOM 2664 C C . ALA A 1 339 ? -14.735 6.557 3.012 1.00 98.62 339 ALA A C 1
ATOM 2666 O O . ALA A 1 339 ? -15.141 5.968 2.009 1.00 98.62 339 ALA A O 1
ATOM 2667 N N . TYR A 1 340 ? -15.329 6.411 4.200 1.00 98.69 340 TYR A N 1
ATOM 2668 C CA . TYR A 1 340 ? -16.531 5.606 4.411 1.00 98.69 340 TYR A CA 1
ATOM 2669 C C . TYR A 1 340 ? -17.717 6.132 3.594 1.00 98.69 340 TYR A C 1
ATOM 2671 O O . TYR A 1 340 ? -18.362 5.374 2.875 1.00 98.69 340 TYR A O 1
ATOM 2679 N N . SER A 1 341 ? -17.976 7.440 3.651 1.00 98.38 341 SER A N 1
ATOM 2680 C CA . SER A 1 341 ? -19.076 8.076 2.915 1.00 98.38 341 SER A CA 1
ATOM 2681 C C . SER A 1 341 ? -18.901 7.971 1.400 1.00 98.38 341 SER A C 1
ATOM 2683 O O . SER A 1 341 ? -19.884 7.825 0.678 1.00 98.38 341 SER A O 1
ATOM 2685 N N . TRP A 1 342 ? -17.661 8.029 0.913 1.00 98.31 342 TRP A N 1
ATOM 2686 C CA . TRP A 1 342 ? -17.330 7.816 -0.490 1.00 98.31 342 TRP A CA 1
ATOM 2687 C C . TRP A 1 342 ? -17.614 6.375 -0.923 1.00 98.31 342 TRP A C 1
ATOM 2689 O O . TRP A 1 342 ? -18.254 6.185 -1.956 1.00 98.31 342 TRP A O 1
ATOM 2699 N N . LEU A 1 343 ? -17.231 5.370 -0.118 1.00 97.81 343 LEU A N 1
ATOM 2700 C CA . LEU A 1 343 ? -17.523 3.959 -0.406 1.00 97.81 343 LEU A CA 1
ATOM 2701 C C . LEU A 1 343 ? -19.020 3.696 -0.568 1.00 97.81 343 LEU A C 1
ATOM 2703 O O . LEU A 1 343 ? -19.420 2.999 -1.493 1.00 97.81 343 LEU A O 1
ATOM 2707 N N . LEU A 1 344 ? -19.853 4.268 0.306 1.00 97.88 344 LEU A N 1
ATOM 2708 C CA . LEU A 1 344 ? -21.304 4.054 0.263 1.00 97.88 344 LEU A CA 1
ATOM 2709 C C . LEU A 1 344 ? -21.976 4.597 -1.007 1.00 97.88 344 LEU A C 1
ATOM 2711 O O . LEU A 1 344 ? -23.119 4.239 -1.277 1.00 97.88 344 LEU A O 1
ATOM 2715 N N . LYS A 1 345 ? -21.290 5.456 -1.770 1.00 97.69 345 LYS A N 1
ATOM 2716 C CA . LYS A 1 345 ? -21.779 6.014 -3.040 1.00 97.69 345 LYS A CA 1
ATOM 2717 C C . LYS A 1 345 ? -21.376 5.186 -4.262 1.00 97.69 345 LYS A C 1
ATOM 2719 O O . LYS A 1 345 ? -21.767 5.542 -5.365 1.00 97.69 345 LYS A O 1
ATOM 2724 N N . GLN A 1 346 ? -20.565 4.141 -4.094 1.00 97.44 346 GLN A N 1
ATOM 2725 C CA . GLN A 1 346 ? -20.070 3.353 -5.219 1.00 97.44 346 GLN A CA 1
ATOM 2726 C C . GLN A 1 346 ? -21.022 2.200 -5.547 1.00 97.44 346 GLN A C 1
ATOM 2728 O O . GLN A 1 346 ? -21.329 1.390 -4.674 1.00 97.44 346 GLN A O 1
ATOM 2733 N N . ASP A 1 347 ? -21.396 2.048 -6.818 1.00 96.62 347 ASP A N 1
ATOM 2734 C CA . ASP A 1 347 ? -22.346 1.011 -7.264 1.00 96.62 347 ASP A CA 1
ATOM 2735 C C . ASP A 1 347 ? -21.858 -0.425 -7.008 1.00 96.62 347 ASP A C 1
ATOM 2737 O O . ASP A 1 347 ? -22.648 -1.357 -6.857 1.00 96.62 347 ASP A O 1
ATOM 2741 N N . PHE A 1 348 ? -20.539 -0.619 -6.932 1.00 96.19 348 PHE A N 1
ATOM 2742 C CA . PHE A 1 348 ? -19.945 -1.924 -6.651 1.00 96.19 348 PHE A CA 1
ATOM 2743 C C . PHE A 1 348 ? -19.922 -2.273 -5.156 1.00 96.19 348 PHE A C 1
ATOM 2745 O O . PHE A 1 348 ? -19.484 -3.372 -4.817 1.00 96.19 348 PHE A O 1
ATOM 2752 N N . VAL A 1 349 ? -20.327 -1.375 -4.253 1.00 97.81 349 VAL A N 1
ATOM 2753 C CA . VAL A 1 349 ? -20.270 -1.592 -2.800 1.00 97.81 349 VAL A CA 1
ATOM 2754 C C . VAL A 1 349 ? -21.633 -2.021 -2.275 1.00 97.81 349 VAL A C 1
ATOM 2756 O O . VAL A 1 349 ? -22.648 -1.366 -2.485 1.00 97.81 349 VAL A O 1
ATOM 2759 N N . ASP A 1 350 ? -21.652 -3.111 -1.510 1.00 97.25 350 ASP A N 1
ATOM 2760 C CA . ASP A 1 350 ? -22.806 -3.457 -0.688 1.00 97.25 350 ASP A CA 1
ATOM 2761 C C . ASP A 1 350 ? -22.792 -2.588 0.575 1.00 97.25 350 ASP A C 1
ATOM 2763 O O . ASP A 1 350 ? -22.069 -2.867 1.535 1.00 97.25 350 ASP A O 1
ATOM 2767 N N . SER A 1 351 ? -23.581 -1.512 0.565 1.00 95.56 351 SER A N 1
ATOM 2768 C CA . SER A 1 351 ? -23.626 -0.512 1.641 1.00 95.56 351 SER A CA 1
ATOM 2769 C C . SER A 1 351 ? -24.042 -1.085 3.001 1.00 95.56 351 SER A C 1
ATOM 2771 O O . SER A 1 351 ? -23.703 -0.512 4.037 1.00 95.56 351 SER A O 1
ATOM 2773 N N . SER A 1 352 ? -24.713 -2.243 3.023 1.00 95.12 352 SER A N 1
ATOM 2774 C CA . SER A 1 352 ? -25.072 -2.955 4.256 1.00 95.12 352 SER A CA 1
ATOM 2775 C C . SER A 1 352 ? -23.928 -3.807 4.825 1.00 95.12 352 SER A C 1
ATOM 2777 O O . SER A 1 352 ? -23.961 -4.194 5.994 1.00 95.12 352 SER A O 1
ATOM 2779 N N . ARG A 1 353 ? -22.890 -4.080 4.022 1.00 97.00 353 ARG A N 1
ATOM 2780 C CA . ARG A 1 353 ? -21.781 -4.992 4.344 1.00 97.00 353 ARG A CA 1
ATOM 2781 C C . ARG A 1 353 ? -20.415 -4.320 4.214 1.00 97.00 353 ARG A C 1
ATOM 2783 O O . ARG A 1 353 ? -19.492 -4.861 3.603 1.00 97.00 353 ARG A O 1
ATOM 2790 N N . VAL A 1 354 ? -20.272 -3.150 4.834 1.00 98.50 354 VAL A N 1
ATOM 2791 C CA . VAL A 1 354 ? -18.973 -2.482 4.997 1.00 98.50 354 VAL A CA 1
ATOM 2792 C C . VAL A 1 354 ? -18.417 -2.776 6.389 1.00 98.50 354 VAL A C 1
ATOM 2794 O O . VAL A 1 354 ? -19.026 -2.401 7.389 1.00 98.50 354 VAL A O 1
ATOM 2797 N N . ALA A 1 355 ? -17.260 -3.429 6.474 1.00 98.69 355 ALA A N 1
ATOM 2798 C CA . ALA A 1 355 ? -16.552 -3.681 7.731 1.00 98.69 355 ALA A CA 1
ATOM 2799 C C . ALA A 1 355 ? -15.305 -2.798 7.837 1.00 98.69 355 ALA A C 1
ATOM 2801 O O . ALA A 1 355 ? -14.720 -2.417 6.824 1.00 98.69 355 ALA A O 1
ATOM 2802 N N . THR A 1 356 ? -14.868 -2.498 9.061 1.00 98.81 356 THR A N 1
ATOM 2803 C CA . THR A 1 356 ? -13.612 -1.770 9.288 1.00 98.81 356 THR A CA 1
ATOM 2804 C C . THR A 1 356 ? -12.547 -2.678 9.887 1.00 98.81 356 THR A C 1
ATOM 2806 O O . THR A 1 356 ? -12.808 -3.459 10.801 1.00 98.81 356 THR A O 1
ATOM 2809 N N . VAL A 1 357 ? -11.327 -2.585 9.374 1.00 98.69 357 VAL A N 1
ATOM 2810 C CA . VAL A 1 357 ? -10.162 -3.332 9.862 1.00 98.69 357 VAL A CA 1
ATOM 2811 C C . VAL A 1 357 ? -9.039 -2.330 10.090 1.00 98.69 357 VAL A C 1
ATOM 2813 O O . VAL A 1 357 ? -8.934 -1.359 9.354 1.00 98.69 357 VAL A O 1
ATOM 2816 N N . GLY A 1 358 ? -8.180 -2.522 11.085 1.00 98.12 358 GLY A N 1
ATOM 2817 C CA . GLY A 1 358 ? -7.053 -1.611 11.254 1.00 98.12 358 GLY A CA 1
ATOM 2818 C C . GLY A 1 358 ? -6.011 -2.082 12.243 1.00 98.12 358 GLY A C 1
ATOM 2819 O O . GLY A 1 358 ? -6.314 -2.827 13.177 1.00 98.12 358 GLY A O 1
ATOM 2820 N N . ASN A 1 359 ? -4.773 -1.632 12.034 1.00 96.44 359 ASN A N 1
ATOM 2821 C CA . ASN A 1 359 ? -3.633 -1.992 12.870 1.00 96.44 359 ASN A CA 1
ATOM 2822 C C . ASN A 1 359 ? -2.975 -0.772 13.524 1.00 96.44 359 ASN A C 1
ATOM 2824 O O . ASN A 1 359 ? -2.909 0.303 12.931 1.00 96.44 359 ASN A O 1
ATOM 2828 N N . SER A 1 360 ? -2.434 -0.930 14.736 1.00 96.06 360 SER A N 1
ATOM 2829 C CA . SER A 1 360 ? -1.725 0.155 15.436 1.00 96.06 360 SER A CA 1
ATOM 2830 C C . SER A 1 360 ? -2.613 1.407 15.612 1.00 96.06 360 SER A C 1
ATOM 2832 O O . SER A 1 360 ? -3.716 1.296 16.142 1.00 96.06 360 SER A O 1
ATOM 2834 N N . PHE A 1 361 ? -2.204 2.596 15.157 1.00 97.62 361 PHE A N 1
ATOM 2835 C CA . PHE A 1 361 ? -3.073 3.791 15.132 1.00 97.62 361 PHE A CA 1
ATOM 2836 C C . PHE A 1 361 ? -4.370 3.562 14.334 1.00 97.62 361 PHE A C 1
ATOM 2838 O O . PHE A 1 361 ? -5.437 4.037 14.713 1.00 97.62 361 PHE A O 1
ATOM 2845 N N . GLY A 1 362 ? -4.329 2.731 13.294 1.00 97.88 362 GLY A N 1
ATOM 2846 C CA . GLY A 1 362 ? -5.524 2.302 12.580 1.00 97.88 362 GLY A CA 1
ATOM 2847 C C . GLY A 1 362 ? -6.475 1.447 13.421 1.00 97.88 362 GLY A C 1
ATOM 2848 O O . GLY A 1 362 ? -7.686 1.530 13.256 1.00 97.88 362 GLY A O 1
ATOM 2849 N N . GLY A 1 363 ? -5.962 0.691 14.396 1.00 98.12 363 GLY A N 1
ATOM 2850 C CA . GLY A 1 363 ? -6.796 -0.006 15.380 1.00 98.12 363 GLY A CA 1
ATOM 2851 C C . GLY A 1 363 ? -7.523 0.963 16.324 1.00 98.12 363 GLY A C 1
ATOM 2852 O O . GLY A 1 363 ? -8.658 0.708 16.717 1.00 98.12 363 GLY A O 1
ATOM 2853 N N . ILE A 1 364 ? -6.917 2.113 16.646 1.00 98.38 364 ILE A N 1
ATOM 2854 C CA . ILE A 1 364 ? -7.606 3.200 17.365 1.00 98.38 364 ILE A CA 1
ATOM 2855 C C . ILE A 1 364 ? -8.744 3.753 16.493 1.00 98.38 364 ILE A C 1
ATOM 2857 O O . ILE A 1 364 ? -9.868 3.892 16.977 1.00 98.38 364 ILE A O 1
ATOM 2861 N N . GLN A 1 365 ? -8.488 3.977 15.199 1.00 98.56 365 GLN A N 1
ATOM 2862 C CA . GLN A 1 365 ? -9.515 4.419 14.247 1.00 98.56 365 GLN A CA 1
ATOM 2863 C C . GLN A 1 365 ? -10.663 3.418 14.077 1.00 98.56 365 GLN A C 1
ATOM 2865 O O . GLN A 1 365 ? -11.805 3.853 13.965 1.00 98.56 365 GLN A O 1
ATOM 2870 N N . VAL A 1 366 ? -10.407 2.106 14.158 1.00 98.75 366 VAL A N 1
ATOM 2871 C CA . VAL A 1 366 ? -11.470 1.085 14.194 1.00 98.75 366 VAL A CA 1
ATOM 2872 C C . VAL A 1 366 ? -12.418 1.314 15.371 1.00 98.75 366 VAL A C 1
ATOM 2874 O O . VAL A 1 366 ? -13.629 1.263 15.189 1.00 98.75 366 VAL A O 1
ATOM 2877 N N . LEU A 1 367 ? -11.904 1.596 16.573 1.00 98.56 367 LEU A N 1
ATOM 2878 C CA . LEU A 1 367 ? -12.756 1.823 17.749 1.00 98.56 367 LEU A CA 1
ATOM 2879 C C . LEU A 1 367 ? -13.599 3.092 17.596 1.00 98.56 367 LEU A C 1
ATOM 2881 O O . LEU A 1 367 ? -14.803 3.065 17.846 1.00 98.56 367 LEU A O 1
ATOM 2885 N N . ILE A 1 368 ? -12.979 4.185 17.148 1.00 98.50 368 ILE A N 1
ATOM 2886 C CA . ILE A 1 368 ? -13.663 5.468 16.933 1.00 98.50 368 ILE A CA 1
ATOM 2887 C C . ILE A 1 368 ? -14.704 5.339 15.812 1.00 98.50 368 ILE A C 1
ATOM 2889 O O . ILE A 1 368 ? -15.848 5.760 15.979 1.00 98.50 368 ILE A O 1
ATOM 2893 N N . GLY A 1 369 ? -14.335 4.707 14.697 1.00 98.38 369 GLY A N 1
ATOM 2894 C CA . GLY A 1 369 ? -15.204 4.456 13.553 1.00 98.38 369 GLY A CA 1
ATOM 2895 C C . GLY A 1 369 ? -16.397 3.579 13.922 1.00 98.38 369 GLY A C 1
ATOM 2896 O O . GLY A 1 369 ? -17.531 3.941 13.635 1.00 98.38 369 GLY A O 1
ATOM 2897 N N . MET A 1 370 ? -16.182 2.475 14.639 1.00 98.44 370 MET A N 1
ATOM 2898 C CA . MET A 1 370 ? -17.262 1.600 15.121 1.00 98.44 370 MET A CA 1
ATOM 2899 C C . MET A 1 370 ? -18.218 2.296 16.099 1.00 98.44 370 MET A C 1
ATOM 2901 O O . MET A 1 370 ? -19.388 1.922 16.172 1.00 98.44 370 MET A O 1
ATOM 2905 N N . ALA A 1 371 ? -17.743 3.294 16.849 1.00 97.75 371 ALA A N 1
ATOM 2906 C CA . ALA A 1 371 ? -18.571 4.071 17.768 1.00 97.75 371 ALA A CA 1
ATOM 2907 C C . ALA A 1 371 ? -19.385 5.181 17.073 1.00 97.75 371 ALA A C 1
ATOM 2909 O O . ALA A 1 371 ? -20.328 5.693 17.673 1.00 97.75 371 ALA A O 1
ATOM 2910 N N . ARG A 1 372 ? -19.024 5.578 15.843 1.00 97.69 372 ARG A N 1
ATOM 2911 C CA . ARG A 1 372 ? -19.576 6.771 15.171 1.00 97.69 372 ARG A CA 1
ATOM 2912 C C . ARG A 1 372 ? -20.156 6.534 13.772 1.00 97.69 372 ARG A C 1
ATOM 2914 O O . ARG A 1 372 ? -20.923 7.365 13.304 1.00 97.69 372 ARG A O 1
ATOM 2921 N N . LEU A 1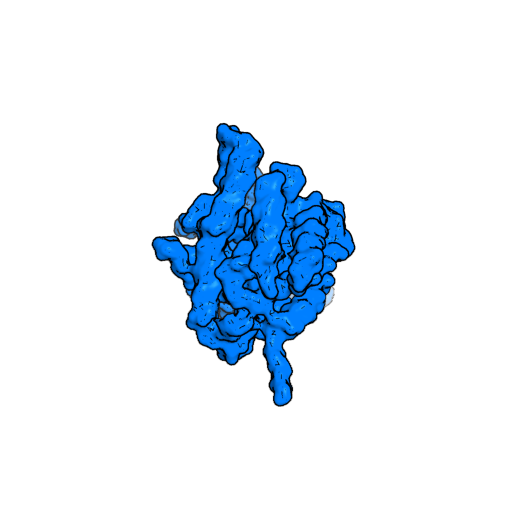 373 ? -19.802 5.439 13.103 1.00 97.75 373 LEU A N 1
ATOM 2922 C CA . LEU A 1 373 ? -20.190 5.115 11.723 1.00 97.75 373 LEU A CA 1
ATOM 2923 C C . LEU A 1 373 ? -20.947 3.783 11.656 1.00 97.75 373 LEU A C 1
ATOM 2925 O O . LEU A 1 373 ? -20.994 3.029 12.632 1.00 97.75 373 LEU A O 1
ATOM 2929 N N . ASN A 1 374 ? -21.551 3.469 10.503 1.00 96.69 374 ASN A N 1
ATOM 2930 C CA . ASN A 1 374 ? -22.423 2.301 10.320 1.00 96.69 374 ASN A CA 1
ATOM 2931 C C . ASN A 1 374 ? -21.736 1.054 9.720 1.00 96.69 374 ASN A C 1
ATOM 2933 O O . ASN A 1 374 ? -22.255 0.438 8.796 1.00 96.69 374 ASN A O 1
ATOM 2937 N N . TYR A 1 375 ? -20.565 0.663 10.231 1.00 98.31 375 TYR A N 1
ATOM 2938 C CA . TYR A 1 375 ? -19.917 -0.603 9.848 1.00 98.31 375 TYR A CA 1
ATOM 2939 C C . TYR A 1 375 ? -20.685 -1.834 10.342 1.00 98.31 375 TYR A C 1
ATOM 2941 O O . TYR A 1 375 ? -21.167 -1.804 11.466 1.00 98.31 375 TYR A O 1
ATOM 2949 N N . CYS A 1 376 ? -20.725 -2.939 9.597 1.00 97.81 376 CYS A N 1
ATOM 2950 C CA . CYS A 1 376 ? -21.344 -4.194 10.053 1.00 97.81 376 CYS A CA 1
ATOM 2951 C C . CYS A 1 376 ? -20.526 -4.895 11.161 1.00 97.81 376 CYS A C 1
ATOM 2953 O O . CYS A 1 376 ? -21.097 -5.438 12.106 1.00 97.81 376 CYS A O 1
ATOM 2955 N N . ALA A 1 377 ? -19.191 -4.824 11.098 1.00 98.56 377 ALA A N 1
ATOM 2956 C CA . ALA A 1 377 ? -18.280 -5.340 12.119 1.00 98.56 377 ALA A CA 1
ATOM 2957 C C . ALA A 1 377 ? -16.918 -4.623 12.080 1.00 98.56 377 ALA A C 1
ATOM 2959 O O . ALA A 1 377 ? -16.561 -3.988 11.083 1.00 98.56 377 ALA A O 1
ATOM 2960 N N . GLY A 1 378 ? -16.155 -4.748 13.169 1.00 98.62 378 GLY A N 1
ATOM 2961 C CA . GLY A 1 378 ? -14.812 -4.184 13.309 1.00 98.62 378 GLY A CA 1
ATOM 2962 C C . GLY A 1 378 ? -13.744 -5.241 13.595 1.00 98.62 378 GLY A C 1
ATOM 2963 O O . GLY A 1 378 ? -14.004 -6.220 14.290 1.00 98.62 378 GLY A O 1
ATOM 2964 N N . VAL A 1 379 ? -12.516 -5.025 13.123 1.00 98.81 379 VAL A N 1
ATOM 2965 C CA . VAL A 1 379 ? -11.351 -5.859 13.455 1.00 98.81 379 VAL A CA 1
ATOM 2966 C C . VAL A 1 379 ? -10.189 -4.973 13.892 1.00 98.81 379 VAL A C 1
ATOM 2968 O O . VAL A 1 379 ? -9.635 -4.211 13.101 1.00 98.81 379 VAL A O 1
ATOM 2971 N N . ASN A 1 380 ? -9.807 -5.077 15.162 1.00 98.69 380 ASN A N 1
ATOM 2972 C CA . ASN A 1 380 ? -8.744 -4.283 15.769 1.00 98.69 380 ASN A CA 1
ATOM 2973 C C . ASN A 1 380 ? -7.485 -5.137 15.971 1.00 98.69 380 ASN A C 1
ATOM 2975 O O . ASN A 1 380 ? -7.478 -6.072 16.773 1.00 98.69 380 ASN A O 1
ATOM 2979 N N . ALA A 1 381 ? -6.413 -4.783 15.265 1.00 97.94 381 ALA A N 1
ATOM 2980 C CA . ALA A 1 381 ? -5.139 -5.484 15.310 1.00 97.94 381 ALA A CA 1
ATOM 2981 C C . ALA A 1 381 ? -4.067 -4.662 16.057 1.00 97.94 381 ALA A C 1
ATOM 2983 O O . ALA A 1 381 ? -3.377 -3.819 15.479 1.00 97.94 381 ALA A O 1
ATOM 2984 N N . GLY A 1 382 ? -3.928 -4.875 17.366 1.00 96.31 382 GLY A N 1
ATOM 2985 C CA . GLY A 1 382 ? -2.930 -4.172 18.186 1.00 96.31 382 GLY A CA 1
ATOM 2986 C C . GLY A 1 382 ? -3.132 -2.659 18.305 1.00 96.31 382 GLY A C 1
ATOM 2987 O O . GLY A 1 382 ? -2.163 -1.896 18.361 1.00 96.31 382 GLY A O 1
ATOM 2988 N N . GLY A 1 383 ? -4.389 -2.208 18.344 1.00 96.56 383 GLY A N 1
ATOM 2989 C CA . GLY A 1 383 ? -4.742 -0.809 18.561 1.00 96.56 383 GLY A CA 1
ATOM 2990 C C . GLY A 1 383 ? -4.179 -0.260 19.872 1.00 96.56 383 GLY A C 1
ATOM 2991 O O . GLY A 1 383 ? -4.535 -0.729 20.949 1.00 96.56 383 GLY A O 1
ATOM 2992 N N . GLY A 1 384 ? -3.296 0.738 19.788 1.00 93.19 384 GLY A N 1
ATOM 2993 C CA . GLY A 1 384 ? -2.679 1.377 20.958 1.00 93.19 384 GLY A CA 1
ATOM 2994 C C . GLY A 1 384 ? -1.509 0.617 21.599 1.00 93.19 384 GLY A C 1
ATOM 2995 O O . GLY A 1 384 ? -0.946 1.117 22.569 1.00 93.19 384 GLY A O 1
ATOM 2996 N N . ALA A 1 385 ? -1.082 -0.530 21.054 1.00 95.31 385 ALA A N 1
ATOM 2997 C CA . ALA A 1 385 ? -0.043 -1.389 21.646 1.00 95.31 385 ALA A CA 1
ATOM 2998 C C . ALA A 1 385 ? 1.279 -0.663 21.963 1.00 95.31 385 ALA A C 1
ATOM 3000 O O . ALA A 1 385 ? 1.893 -0.895 22.999 1.00 95.31 385 ALA A O 1
ATOM 3001 N N . LYS A 1 386 ? 1.712 0.262 21.099 1.00 94.06 386 LYS A N 1
ATOM 3002 C CA . LYS A 1 386 ? 2.962 1.021 21.286 1.00 94.06 386 LYS A CA 1
ATOM 3003 C C . LYS A 1 386 ? 2.847 2.201 22.253 1.00 94.06 386 LYS A C 1
ATOM 3005 O O . LYS A 1 386 ? 3.869 2.701 22.709 1.00 94.06 386 LYS A O 1
ATOM 3010 N N . SER A 1 387 ? 1.631 2.662 22.532 1.00 92.38 387 SER A N 1
ATOM 3011 C CA . SER A 1 387 ? 1.379 3.883 23.311 1.00 92.38 387 SER A CA 1
ATOM 3012 C C . SER A 1 387 ? 0.838 3.584 24.708 1.00 92.38 387 SER A C 1
ATOM 3014 O O . SER A 1 387 ? 0.932 4.428 25.593 1.00 92.38 387 SER A O 1
ATOM 3016 N N . TRP A 1 388 ? 0.288 2.385 24.917 1.00 93.94 388 TRP A N 1
ATOM 3017 C CA . TRP A 1 388 ? -0.571 2.058 26.052 1.00 93.94 388 TRP A CA 1
ATOM 3018 C C . TRP A 1 388 ? 0.023 2.421 27.417 1.00 93.94 388 TRP A C 1
ATOM 3020 O O . TRP A 1 388 ? -0.574 3.213 28.146 1.00 93.94 388 TRP A O 1
ATOM 3030 N N . LYS A 1 389 ? 1.214 1.904 27.753 1.00 91.06 389 LYS A N 1
ATOM 3031 C CA . LYS A 1 389 ? 1.839 2.092 29.079 1.00 91.06 389 LYS A CA 1
ATOM 3032 C C . LYS A 1 389 ? 2.065 3.553 29.465 1.00 91.06 389 LYS A C 1
ATOM 3034 O O . LYS A 1 389 ? 2.028 3.873 30.644 1.00 91.06 389 LYS A O 1
ATOM 3039 N N . GLN A 1 390 ? 2.327 4.413 28.485 1.00 86.50 390 GLN A N 1
ATOM 3040 C CA . GLN A 1 390 ? 2.732 5.804 28.708 1.00 86.50 390 GLN A CA 1
ATOM 3041 C C . GLN A 1 390 ? 1.563 6.789 28.562 1.00 86.50 390 GLN A C 1
ATOM 3043 O O . GLN A 1 390 ? 1.730 7.969 28.843 1.00 86.50 390 GLN A O 1
ATOM 3048 N N . ALA A 1 391 ? 0.388 6.322 28.127 1.00 91.62 391 ALA A N 1
ATOM 3049 C CA . ALA A 1 391 ? -0.722 7.175 27.719 1.00 91.62 391 ALA A CA 1
ATOM 3050 C C . ALA A 1 391 ? -1.998 6.882 28.525 1.00 91.62 391 ALA A C 1
ATOM 3052 O O . ALA A 1 391 ? -2.970 6.351 27.991 1.00 91.62 391 ALA A O 1
ATOM 3053 N N . ILE A 1 392 ? -2.014 7.232 29.817 1.00 93.56 392 ILE A N 1
ATOM 3054 C CA . ILE A 1 392 ? -3.157 6.973 30.718 1.00 93.56 392 ILE A CA 1
ATOM 3055 C C . ILE A 1 392 ? -4.449 7.614 30.185 1.00 93.56 392 ILE A C 1
ATOM 3057 O O . ILE A 1 392 ? -5.481 6.944 30.108 1.00 93.56 392 ILE A O 1
ATOM 3061 N N . SER A 1 393 ? -4.387 8.870 29.733 1.00 95.12 393 SER A N 1
ATOM 3062 C CA . SER A 1 393 ? -5.532 9.572 29.134 1.00 95.12 393 SER A CA 1
ATOM 3063 C C . SER A 1 393 ? -6.069 8.857 27.887 1.00 95.12 393 SER A C 1
ATOM 3065 O O . SER A 1 393 ? -7.282 8.780 27.684 1.00 95.12 393 SER A O 1
ATOM 3067 N N . LEU A 1 394 ? -5.188 8.240 27.087 1.00 95.25 394 LEU A N 1
ATOM 3068 C CA . LEU A 1 394 ? -5.598 7.431 25.936 1.00 95.25 394 LEU A CA 1
ATOM 3069 C C . LEU A 1 394 ? -6.299 6.146 26.388 1.00 95.25 394 LEU A C 1
ATOM 3071 O O . LEU A 1 394 ? -7.302 5.767 25.787 1.00 95.25 394 LEU A O 1
ATOM 3075 N N . GLN A 1 395 ? -5.818 5.483 27.447 1.00 96.44 395 GLN A N 1
ATOM 3076 C CA . GLN A 1 395 ? -6.488 4.293 27.985 1.00 96.44 395 GLN A CA 1
ATOM 3077 C C . GLN A 1 395 ? -7.927 4.617 28.397 1.00 96.44 395 GLN A C 1
ATOM 3079 O O . GLN A 1 395 ? -8.849 3.892 28.019 1.00 96.44 395 GLN A O 1
ATOM 3084 N N . TYR A 1 396 ? -8.131 5.723 29.122 1.00 96.44 396 TYR A N 1
ATOM 3085 C CA . TYR A 1 396 ? -9.462 6.169 29.536 1.00 96.44 396 TYR A CA 1
ATOM 3086 C C . TYR A 1 396 ? -10.376 6.421 28.331 1.00 96.44 396 TYR A C 1
ATOM 3088 O O . TYR A 1 396 ? -11.494 5.897 28.277 1.00 96.44 396 TYR A O 1
ATOM 3096 N N . GLU A 1 397 ? -9.887 7.158 27.331 1.00 97.00 397 GLU A N 1
ATOM 3097 C CA . GLU A 1 397 ? -10.664 7.467 26.131 1.00 97.00 397 GLU A CA 1
ATOM 3098 C C . GLU A 1 397 ? -11.020 6.205 25.329 1.00 97.00 397 GLU A C 1
ATOM 3100 O O . GLU A 1 397 ? -12.158 6.048 24.880 1.00 97.00 397 GLU A O 1
ATOM 3105 N N . LEU A 1 398 ? -10.087 5.258 25.191 1.00 97.06 398 LEU A N 1
ATOM 3106 C CA . LEU A 1 398 ? -10.328 4.000 24.482 1.00 97.06 398 LEU A CA 1
ATOM 3107 C C . LEU A 1 398 ? -11.298 3.081 25.233 1.00 97.06 398 LEU A C 1
ATOM 3109 O O . LEU A 1 398 ? -12.137 2.436 24.600 1.00 97.06 398 LEU A O 1
ATOM 3113 N N . ILE A 1 399 ? -11.245 3.044 26.569 1.00 97.44 399 ILE A N 1
ATOM 3114 C CA . ILE A 1 399 ? -12.224 2.323 27.398 1.00 97.44 399 ILE A CA 1
ATOM 3115 C C . ILE A 1 399 ? -13.618 2.930 27.215 1.00 97.44 399 ILE A C 1
ATOM 3117 O O . ILE A 1 399 ? -14.583 2.192 27.001 1.00 97.44 399 ILE A O 1
ATOM 3121 N N . LYS A 1 400 ? -13.731 4.263 27.280 1.00 96.81 400 LYS A N 1
ATOM 3122 C CA . LYS A 1 400 ? -14.989 4.989 27.059 1.00 96.81 400 LYS A CA 1
ATOM 3123 C C . LYS A 1 400 ? -15.557 4.693 25.670 1.00 96.81 400 LYS A C 1
ATOM 3125 O O . LYS A 1 400 ? -16.719 4.311 25.560 1.00 96.81 400 LYS A O 1
ATOM 3130 N N . THR A 1 401 ? -14.724 4.796 24.637 1.00 97.12 401 THR A N 1
ATOM 3131 C CA . THR A 1 401 ? -15.103 4.526 23.242 1.00 97.12 401 THR A CA 1
ATOM 3132 C C . THR A 1 401 ? -15.568 3.082 23.065 1.00 97.12 401 THR A C 1
ATOM 3134 O O . THR A 1 401 ? -16.631 2.841 22.502 1.00 97.12 401 THR A O 1
ATOM 3137 N N . SER A 1 402 ? -14.844 2.113 23.633 1.00 96.69 402 SER A N 1
ATOM 3138 C CA . SER A 1 402 ? -15.187 0.688 23.524 1.00 96.69 402 SER A CA 1
ATOM 3139 C C . SER A 1 402 ? -16.550 0.354 24.139 1.00 96.69 402 SER A C 1
ATOM 3141 O O . SER A 1 402 ? -17.275 -0.486 23.613 1.00 96.69 402 SER A O 1
ATOM 3143 N N . LYS A 1 403 ? -16.945 1.033 25.226 1.00 95.06 403 LYS A N 1
ATOM 3144 C CA . LYS A 1 403 ? -18.276 0.861 25.839 1.00 95.06 403 LYS A CA 1
ATOM 3145 C C . LYS A 1 403 ? -19.421 1.377 24.958 1.00 95.06 403 LYS A C 1
ATOM 3147 O O . LYS A 1 403 ? -20.536 0.869 25.078 1.00 95.06 403 LYS A O 1
ATOM 3152 N N . ALA A 1 404 ? -19.158 2.363 24.098 1.00 95.69 404 ALA A N 1
ATOM 3153 C CA . ALA A 1 404 ? -20.152 2.953 23.200 1.00 95.69 404 ALA A CA 1
ATOM 3154 C C . ALA A 1 404 ? -20.419 2.101 21.943 1.00 95.69 404 ALA A C 1
ATOM 3156 O O . ALA A 1 404 ? -21.440 2.281 21.284 1.00 95.69 404 ALA A O 1
ATOM 3157 N N . ILE A 1 405 ? -19.531 1.156 21.616 1.00 97.31 405 ILE A N 1
ATOM 3158 C CA . ILE A 1 405 ? -19.681 0.277 20.453 1.00 97.31 405 ILE A CA 1
ATOM 3159 C C . ILE A 1 405 ? -20.784 -0.758 20.719 1.00 97.31 405 ILE A C 1
ATOM 3161 O O . ILE A 1 405 ? -20.752 -1.484 21.715 1.00 97.31 405 ILE A O 1
ATOM 3165 N N . ASN A 1 406 ? -21.746 -0.853 19.796 1.00 94.62 406 ASN A N 1
ATOM 3166 C CA . ASN A 1 406 ? -22.877 -1.792 19.868 1.00 94.62 406 ASN A CA 1
ATOM 3167 C C . ASN A 1 406 ? -22.811 -2.927 18.840 1.00 94.62 406 ASN A C 1
ATOM 3169 O O . ASN A 1 406 ? -23.664 -3.810 18.855 1.00 94.62 406 ASN A O 1
ATOM 3173 N N . ARG A 1 407 ? -21.817 -2.913 17.949 1.00 95.94 407 ARG A N 1
ATOM 3174 C CA . ARG A 1 407 ? -21.670 -3.906 16.882 1.00 95.94 407 ARG A CA 1
ATOM 3175 C C . ARG A 1 407 ? -20.465 -4.820 17.111 1.00 95.94 407 ARG A C 1
ATOM 3177 O O . ARG A 1 407 ? -19.571 -4.445 17.873 1.00 95.94 407 ARG A O 1
ATOM 3184 N N . PRO A 1 408 ? -20.439 -6.008 16.481 1.00 98.31 408 PRO A N 1
ATOM 3185 C CA . PRO A 1 408 ? -19.399 -7.001 16.708 1.00 98.31 408 PRO A CA 1
ATOM 3186 C C . PRO A 1 408 ? -17.996 -6.466 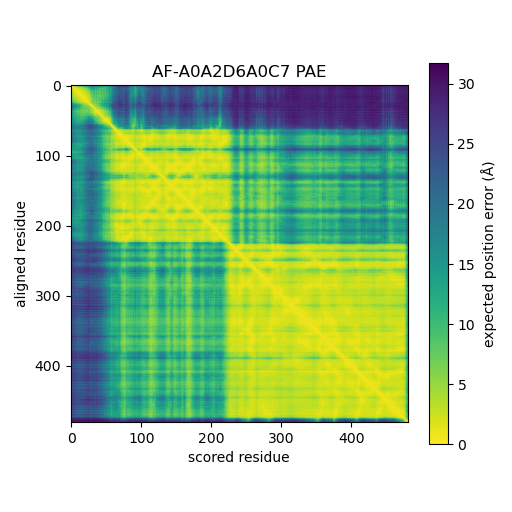16.425 1.00 98.31 408 PRO A C 1
ATOM 3188 O O . PRO A 1 408 ? -17.756 -5.839 15.391 1.00 98.31 408 PRO A O 1
ATOM 3191 N N . ILE A 1 409 ? -17.052 -6.768 17.318 1.00 98.62 409 ILE A N 1
ATOM 3192 C CA . ILE A 1 409 ? -15.633 -6.466 17.113 1.00 98.62 409 ILE A CA 1
ATOM 3193 C C . ILE A 1 409 ? -14.740 -7.663 17.454 1.00 98.62 409 ILE A C 1
ATOM 3195 O O . ILE A 1 409 ? -14.950 -8.349 18.456 1.00 98.62 409 ILE A O 1
ATOM 3199 N N . PHE A 1 410 ? -13.724 -7.894 16.627 1.00 98.81 410 PHE A N 1
ATOM 3200 C CA . PHE A 1 410 ? -12.697 -8.908 16.840 1.00 98.81 410 PHE A CA 1
ATOM 3201 C C . PHE A 1 410 ? -11.354 -8.237 17.128 1.00 98.81 410 PHE A C 1
ATOM 3203 O O . PHE A 1 410 ? -10.845 -7.474 16.307 1.00 98.81 410 PHE A O 1
ATOM 3210 N N . PHE A 1 411 ? -10.754 -8.526 18.279 1.00 98.81 411 PHE A N 1
ATOM 3211 C CA . PHE A 1 411 ? -9.419 -8.044 18.627 1.00 98.81 411 PHE A CA 1
ATOM 3212 C C . PHE A 1 411 ? -8.362 -9.120 18.399 1.00 98.81 411 PHE A C 1
ATOM 3214 O O . PHE A 1 411 ? -8.553 -10.272 18.795 1.00 98.81 411 PHE A O 1
ATOM 3221 N N . PHE A 1 412 ? -7.199 -8.755 17.860 1.00 98.62 412 PHE A N 1
ATOM 3222 C CA . PHE A 1 412 ? -6.056 -9.662 17.884 1.00 98.62 412 PHE A CA 1
ATOM 3223 C C . PHE A 1 412 ? -4.684 -9.007 17.909 1.00 98.62 412 PHE A C 1
ATOM 3225 O O . PHE A 1 412 ? -4.507 -7.874 17.473 1.00 98.62 412 PHE A O 1
ATOM 3232 N N . GLN A 1 413 ? -3.700 -9.765 18.401 1.00 97.88 413 GLN A N 1
ATOM 3233 C CA . GLN A 1 413 ? -2.274 -9.421 18.418 1.00 97.88 413 GLN A CA 1
ATOM 3234 C C . GLN A 1 413 ? -1.414 -10.691 18.381 1.00 97.88 413 GLN A C 1
ATOM 3236 O O . GLN A 1 413 ? -1.883 -11.759 18.776 1.00 97.88 413 GLN A O 1
ATOM 3241 N N . ALA A 1 414 ? -0.152 -10.574 17.959 1.00 98.25 414 ALA A N 1
ATOM 3242 C CA . ALA A 1 414 ? 0.862 -11.595 18.227 1.00 98.25 414 ALA A CA 1
ATOM 3243 C C . ALA A 1 414 ? 1.374 -11.473 19.670 1.00 98.25 414 ALA A C 1
ATOM 3245 O O . ALA A 1 414 ? 1.460 -10.372 20.211 1.00 98.25 414 ALA A O 1
ATOM 3246 N N . GLN A 1 415 ? 1.742 -12.592 20.295 1.00 98.38 415 GLN A N 1
ATOM 3247 C CA . GLN A 1 415 ? 2.169 -12.638 21.699 1.00 98.38 415 GLN A CA 1
ATOM 3248 C C . GLN A 1 415 ? 3.401 -11.774 21.995 1.00 98.38 415 GLN A C 1
ATOM 3250 O O . GLN A 1 415 ? 3.545 -11.290 23.114 1.00 98.38 415 GLN A O 1
ATOM 3255 N N . ASN A 1 416 ? 4.279 -11.586 21.009 1.00 98.06 416 ASN A N 1
ATOM 3256 C CA . ASN A 1 416 ? 5.491 -10.786 21.138 1.00 98.06 416 ASN A CA 1
ATOM 3257 C C . ASN A 1 416 ? 5.303 -9.301 20.777 1.00 98.06 416 ASN A C 1
ATOM 3259 O O . ASN A 1 416 ? 6.296 -8.589 20.771 1.00 98.06 416 ASN A O 1
ATOM 3263 N N . ASP A 1 417 ? 4.089 -8.814 20.486 1.00 97.69 417 ASP A N 1
ATOM 3264 C CA . ASP A 1 417 ? 3.828 -7.376 20.280 1.00 97.69 417 ASP A CA 1
ATOM 3265 C C . ASP A 1 417 ? 4.179 -6.541 21.542 1.00 97.69 417 ASP A C 1
ATOM 3267 O O . ASP A 1 417 ? 4.311 -7.067 22.647 1.00 97.69 417 ASP A O 1
ATOM 3271 N N . TYR A 1 418 ? 4.337 -5.224 21.388 1.00 97.00 418 TYR A N 1
ATOM 3272 C CA . TYR A 1 418 ? 4.853 -4.305 22.414 1.00 97.00 418 TYR A CA 1
ATOM 3273 C C . TYR A 1 418 ? 4.055 -4.298 23.728 1.00 97.00 418 TYR A C 1
ATOM 3275 O O . TYR A 1 418 ? 4.639 -4.231 24.813 1.00 97.00 418 TYR A O 1
ATOM 3283 N N . ASP A 1 419 ? 2.726 -4.328 23.635 1.00 96.94 419 ASP A N 1
ATOM 3284 C CA . ASP A 1 419 ? 1.832 -4.409 24.786 1.00 96.94 419 ASP A CA 1
ATOM 3285 C C . ASP A 1 419 ? 0.528 -5.112 24.395 1.00 96.94 419 ASP A C 1
ATOM 3287 O O . ASP A 1 419 ? -0.153 -4.717 23.444 1.00 96.94 419 ASP A O 1
ATOM 3291 N N . LEU A 1 420 ? 0.171 -6.152 25.151 1.00 97.69 420 LEU A N 1
ATOM 3292 C CA . LEU A 1 420 ? -1.056 -6.936 24.970 1.00 97.69 420 LEU A CA 1
ATOM 3293 C C . LEU A 1 420 ? -2.231 -6.408 25.814 1.00 97.69 420 LEU A C 1
ATOM 3295 O O . LEU A 1 420 ? -3.373 -6.850 25.655 1.00 97.69 420 LEU A O 1
ATOM 3299 N N . SER A 1 421 ? -1.956 -5.488 26.742 1.00 97.19 421 SER A N 1
ATOM 3300 C CA . SER A 1 421 ? -2.934 -4.872 27.642 1.00 97.19 421 SER A CA 1
ATOM 3301 C C . SER A 1 421 ? -4.102 -4.189 26.923 1.00 97.19 421 SER A C 1
ATOM 3303 O O . SER A 1 421 ? -5.227 -4.438 27.357 1.00 97.19 421 SER A O 1
ATOM 3305 N N . PRO A 1 422 ? -3.922 -3.407 25.832 1.00 96.69 422 PRO A N 1
ATOM 3306 C CA . PRO A 1 422 ? -5.054 -2.801 25.128 1.00 96.69 422 PRO A CA 1
ATOM 3307 C C . PRO A 1 422 ? -6.076 -3.844 24.673 1.00 96.69 422 PRO A C 1
ATOM 3309 O O . PRO A 1 422 ? -7.253 -3.752 25.014 1.00 96.69 422 PRO A O 1
ATOM 3312 N N . THR A 1 423 ? -5.630 -4.895 23.981 1.00 97.56 423 THR A N 1
ATOM 3313 C CA . THR A 1 423 ? -6.520 -5.967 23.514 1.00 97.56 423 THR A CA 1
ATOM 3314 C C . THR A 1 423 ? -7.230 -6.651 24.675 1.00 97.56 423 THR A C 1
ATOM 3316 O O . THR A 1 423 ? -8.448 -6.830 24.640 1.00 97.56 423 THR A O 1
ATOM 3319 N N . ARG A 1 424 ? -6.495 -7.018 25.732 1.00 97.81 424 ARG A N 1
ATOM 3320 C CA . ARG A 1 424 ? -7.065 -7.725 26.889 1.00 97.81 424 ARG A CA 1
ATOM 3321 C C . ARG A 1 424 ? -8.067 -6.862 27.655 1.00 97.81 424 ARG A C 1
ATOM 3323 O O . ARG A 1 424 ? -9.151 -7.340 27.989 1.00 97.81 424 ARG A O 1
ATOM 3330 N N . LEU A 1 425 ? -7.725 -5.602 27.924 1.00 97.69 425 LEU A N 1
ATOM 3331 C CA . LEU A 1 425 ? -8.561 -4.718 28.726 1.00 97.69 425 LEU A CA 1
ATOM 3332 C C . LEU A 1 425 ? -9.809 -4.282 27.962 1.00 97.69 425 LEU A C 1
ATOM 3334 O O . LEU A 1 425 ? -10.909 -4.415 28.496 1.00 97.69 425 LEU A O 1
ATOM 3338 N N . LEU A 1 426 ? -9.654 -3.791 26.730 1.00 98.25 426 LEU A N 1
ATOM 3339 C CA . LEU A 1 426 ? -10.770 -3.254 25.951 1.00 98.25 426 LEU A CA 1
ATOM 3340 C C . LEU A 1 426 ? -11.788 -4.352 25.631 1.00 98.25 426 LEU A C 1
ATOM 3342 O O . LEU A 1 426 ? -12.972 -4.193 25.935 1.00 98.25 426 LEU A O 1
ATOM 3346 N N . SER A 1 427 ? -11.330 -5.513 25.148 1.00 98.12 427 SER A N 1
ATOM 3347 C CA . SER A 1 427 ? -12.225 -6.655 24.916 1.00 98.12 427 SER A CA 1
ATOM 3348 C C . SER A 1 427 ? -12.868 -7.167 26.209 1.00 98.12 427 SER A C 1
ATOM 3350 O O . SER A 1 427 ? -14.047 -7.513 26.220 1.00 98.12 427 SER A O 1
ATOM 3352 N N . GLY A 1 428 ? -12.134 -7.171 27.328 1.00 98.06 428 GLY A N 1
ATOM 3353 C CA . GLY A 1 428 ? -12.663 -7.555 28.636 1.00 98.06 428 GLY A CA 1
ATOM 3354 C C . GLY A 1 428 ? -13.754 -6.610 29.145 1.00 98.06 428 GLY A C 1
ATOM 3355 O O . GLY A 1 428 ? -14.769 -7.072 29.665 1.00 98.06 428 GLY A O 1
ATOM 3356 N N . VAL A 1 429 ? -13.578 -5.296 28.972 1.00 97.00 429 VAL A N 1
ATOM 3357 C CA . VAL A 1 429 ? -14.594 -4.287 29.315 1.00 97.00 429 VAL A CA 1
ATOM 3358 C C . VAL A 1 429 ? -15.842 -4.466 28.456 1.00 97.00 429 VAL A C 1
ATOM 3360 O O . VAL A 1 429 ? -16.944 -4.468 28.998 1.00 97.00 429 VAL A O 1
ATOM 3363 N N . MET A 1 430 ? -15.680 -4.663 27.146 1.00 97.81 430 MET A N 1
ATOM 3364 C CA . MET A 1 430 ? -16.804 -4.892 26.234 1.00 97.81 430 MET A CA 1
ATOM 3365 C C . MET A 1 430 ? -17.571 -6.171 26.579 1.00 97.81 430 MET A C 1
ATOM 3367 O O . MET A 1 430 ? -18.798 -6.148 26.646 1.00 97.81 430 MET A O 1
ATOM 3371 N N . ARG A 1 431 ? -16.857 -7.262 26.888 1.00 97.50 431 ARG A N 1
ATOM 3372 C CA . ARG A 1 431 ? -17.465 -8.540 27.281 1.00 97.50 431 ARG A CA 1
ATOM 3373 C C . ARG A 1 431 ? -18.285 -8.402 28.561 1.00 97.50 431 ARG A C 1
ATOM 3375 O O . ARG A 1 431 ? -19.416 -8.867 28.611 1.00 97.50 431 ARG A O 1
ATOM 3382 N N . ARG A 1 432 ? -17.749 -7.712 29.576 1.00 96.75 432 ARG A N 1
ATOM 3383 C CA . ARG A 1 432 ? -18.482 -7.423 30.824 1.00 96.75 432 ARG A CA 1
ATOM 3384 C C . ARG A 1 432 ? -19.698 -6.521 30.608 1.00 96.75 432 ARG A C 1
ATOM 3386 O O . ARG A 1 432 ? -20.642 -6.598 31.380 1.00 96.75 432 ARG A O 1
ATOM 3393 N N . ALA A 1 433 ? -19.682 -5.690 29.569 1.00 95.56 433 ALA A N 1
ATOM 3394 C CA . ALA A 1 433 ? -20.810 -4.856 29.167 1.00 95.56 433 ALA A CA 1
ATOM 3395 C C . ALA A 1 433 ? -21.814 -5.580 28.240 1.00 95.56 433 ALA A C 1
ATOM 3397 O O . ALA A 1 433 ? -22.662 -4.918 27.645 1.00 95.56 433 ALA A O 1
ATOM 3398 N N . GLY A 1 434 ? -21.706 -6.907 28.072 1.00 95.50 434 GLY A N 1
ATOM 3399 C CA . GLY A 1 434 ? -22.623 -7.704 27.248 1.00 95.50 434 GLY A CA 1
ATOM 3400 C C . GLY A 1 434 ? -22.521 -7.436 25.743 1.00 95.50 434 GLY A C 1
ATOM 3401 O O . GLY A 1 434 ? -23.445 -7.755 25.001 1.00 95.50 434 GLY A O 1
ATOM 3402 N N . LYS A 1 435 ? -21.429 -6.819 25.274 1.00 96.31 435 LYS A N 1
ATOM 3403 C CA . LYS A 1 435 ? -21.223 -6.528 23.849 1.00 96.31 435 LYS A CA 1
ATOM 3404 C C . LYS A 1 435 ? -20.723 -7.770 23.104 1.00 96.31 435 LYS A C 1
ATOM 3406 O O . LYS A 1 435 ? -20.002 -8.590 23.671 1.00 96.31 435 LYS A O 1
ATOM 3411 N N . SER A 1 436 ? -21.030 -7.861 21.809 1.00 96.44 436 SER A N 1
ATOM 3412 C CA . SER A 1 436 ? -20.483 -8.898 20.923 1.00 96.44 436 SER A CA 1
ATOM 3413 C C . SER A 1 436 ? -18.995 -8.643 20.668 1.00 96.44 436 SER A C 1
ATOM 3415 O O . SER A 1 436 ? -18.636 -7.756 19.893 1.00 96.44 436 SER A O 1
ATOM 3417 N N . VAL A 1 437 ? -18.120 -9.398 21.333 1.00 98.31 437 VAL A N 1
ATOM 3418 C CA . VAL A 1 437 ? -16.668 -9.222 21.227 1.00 98.31 437 VAL A CA 1
ATOM 3419 C C . VAL A 1 437 ? -15.913 -10.546 21.257 1.00 98.31 437 VAL A C 1
ATOM 3421 O O . VAL A 1 437 ? -16.101 -11.377 22.147 1.00 98.31 437 VAL A O 1
ATOM 3424 N N . GLU A 1 438 ? -14.979 -10.691 20.325 1.00 98.25 438 GLU A N 1
ATOM 3425 C CA . GLU A 1 438 ? -13.999 -11.773 20.285 1.00 98.25 438 GLU A CA 1
ATOM 3426 C C . GLU A 1 438 ? -12.588 -11.198 20.452 1.00 98.25 438 GLU A C 1
ATOM 3428 O O . GLU A 1 438 ? -12.318 -10.057 20.076 1.00 98.25 438 GLU A O 1
ATOM 3433 N N . ALA A 1 439 ? -11.678 -11.960 21.062 1.00 98.31 439 ALA A N 1
ATOM 3434 C CA . ALA A 1 439 ? -10.287 -11.546 21.209 1.00 98.31 439 ALA A CA 1
ATOM 3435 C C . ALA A 1 439 ? -9.347 -12.750 21.158 1.00 98.31 439 ALA A C 1
ATOM 3437 O O . ALA A 1 439 ? -9.585 -13.738 21.855 1.00 98.31 439 ALA A O 1
ATOM 3438 N N . LYS A 1 440 ? -8.260 -12.652 20.386 1.00 98.56 440 LYS A N 1
ATOM 3439 C CA . LYS A 1 440 ? -7.266 -13.722 20.248 1.00 98.56 440 LYS A CA 1
ATOM 3440 C C . LYS A 1 440 ? -5.835 -13.191 20.291 1.00 98.56 440 LYS A C 1
ATOM 3442 O O . LYS A 1 440 ? -5.466 -12.294 19.539 1.00 98.56 440 LYS A O 1
ATOM 3447 N N . ILE A 1 441 ? -5.012 -13.784 21.154 1.00 98.56 441 ILE A N 1
ATOM 3448 C CA . ILE A 1 441 ? -3.559 -13.594 21.135 1.00 98.56 441 ILE A CA 1
ATOM 3449 C C . ILE A 1 441 ? -2.957 -14.786 20.393 1.00 98.56 441 ILE A C 1
ATOM 3451 O O . ILE A 1 441 ? -3.112 -15.926 20.826 1.00 98.56 441 ILE A O 1
ATOM 3455 N N . TYR A 1 442 ? -2.322 -14.522 19.258 1.00 98.50 442 TYR A N 1
ATOM 3456 C CA . TYR A 1 442 ? -1.626 -15.525 18.457 1.00 98.50 442 TYR A CA 1
ATOM 3457 C C . TYR A 1 442 ? -0.233 -15.800 19.035 1.00 98.50 442 TYR A C 1
ATOM 3459 O O . TYR A 1 442 ? 0.288 -14.948 19.759 1.00 98.50 442 TYR A O 1
ATOM 3467 N N . PRO A 1 443 ? 0.395 -16.945 18.708 1.00 98.38 443 PRO A N 1
ATOM 3468 C CA . PRO A 1 443 ? 1.805 -17.175 19.006 1.00 98.38 443 PRO A CA 1
ATOM 3469 C C . PRO A 1 443 ? 2.708 -16.031 18.522 1.00 98.38 443 PRO A C 1
ATOM 3471 O O . PRO A 1 443 ? 2.308 -15.196 17.706 1.00 98.38 443 PRO A O 1
ATOM 3474 N N . ALA A 1 444 ? 3.935 -15.984 19.040 1.00 97.75 444 ALA A N 1
ATOM 3475 C CA . ALA A 1 444 ? 4.917 -14.995 18.613 1.00 97.75 444 ALA A CA 1
ATOM 3476 C C . ALA A 1 444 ? 5.149 -15.055 17.093 1.00 97.75 444 ALA A C 1
ATOM 3478 O O . ALA A 1 444 ? 5.259 -16.135 16.511 1.00 97.75 444 ALA A O 1
ATOM 3479 N N . PHE A 1 445 ? 5.242 -13.885 16.463 1.00 93.88 445 PHE A N 1
ATOM 3480 C CA . PHE A 1 445 ? 5.559 -13.750 15.047 1.00 93.88 445 PHE A CA 1
ATOM 3481 C C . PHE A 1 445 ? 6.920 -13.077 14.877 1.00 93.88 445 PHE A C 1
ATOM 3483 O O . PHE A 1 445 ? 7.123 -11.952 15.340 1.00 93.88 445 PHE A O 1
ATOM 3490 N N . GLY A 1 446 ? 7.847 -13.759 14.206 1.00 90.94 446 GLY A N 1
ATOM 3491 C CA . GLY A 1 446 ? 9.254 -13.355 14.200 1.00 90.94 446 GLY A CA 1
ATOM 3492 C C . GLY A 1 446 ? 9.893 -13.509 15.583 1.00 90.94 446 GLY A C 1
ATOM 3493 O O . GLY A 1 446 ? 9.390 -14.240 16.437 1.00 90.94 446 GLY A O 1
ATOM 3494 N N . SER A 1 447 ? 11.007 -12.820 15.804 1.00 91.94 447 SER A N 1
ATOM 3495 C CA . SER A 1 447 ? 11.781 -12.884 17.050 1.00 91.94 447 SER A CA 1
ATOM 3496 C C . SER A 1 447 ? 11.749 -11.576 17.843 1.00 91.94 447 SER A C 1
ATOM 3498 O O . SER A 1 447 ? 12.113 -11.561 19.017 1.00 91.94 447 SER A O 1
ATOM 3500 N N . THR A 1 448 ? 11.281 -10.480 17.240 1.00 92.00 448 THR A N 1
ATOM 3501 C CA . THR A 1 448 ? 11.303 -9.141 17.850 1.00 92.00 448 THR A CA 1
ATOM 3502 C C . THR A 1 448 ? 9.903 -8.562 18.078 1.00 92.00 448 THR A C 1
ATOM 3504 O O . THR A 1 448 ? 8.973 -8.887 17.335 1.00 92.00 448 THR A O 1
ATOM 3507 N N . PRO A 1 449 ? 9.728 -7.619 19.029 1.00 94.38 449 PRO A N 1
ATOM 3508 C CA . PRO A 1 449 ? 8.448 -6.931 19.191 1.00 94.38 449 PRO A CA 1
ATOM 3509 C C . PRO A 1 449 ? 8.008 -6.126 17.978 1.00 94.38 449 PRO A C 1
ATOM 3511 O O . PRO A 1 449 ? 6.817 -6.015 17.694 1.00 94.38 449 PRO A O 1
ATOM 3514 N N . ARG A 1 450 ? 8.977 -5.606 17.215 1.00 90.06 450 ARG A N 1
ATOM 3515 C CA . ARG A 1 450 ? 8.702 -4.951 15.940 1.00 90.06 450 ARG A CA 1
ATOM 3516 C C . ARG A 1 450 ? 8.024 -5.922 14.983 1.00 90.06 450 ARG A C 1
ATOM 3518 O O . ARG A 1 450 ? 6.988 -5.568 14.443 1.00 90.06 450 ARG A O 1
ATOM 3525 N N . GLU A 1 451 ? 8.567 -7.120 14.788 1.00 85.31 451 GLU A N 1
ATOM 3526 C CA . GLU A 1 451 ? 7.951 -8.128 13.915 1.00 85.31 451 GLU A CA 1
ATOM 3527 C C . GLU A 1 451 ? 6.581 -8.560 14.435 1.00 85.31 451 GLU A C 1
ATOM 3529 O O . GLU A 1 451 ? 5.633 -8.586 13.651 1.00 85.31 451 GLU A O 1
ATOM 3534 N N . GLY A 1 452 ? 6.441 -8.771 15.748 1.00 95.06 452 GLY A N 1
ATOM 3535 C CA . GLY A 1 452 ? 5.148 -9.027 16.387 1.00 95.06 452 GLY A CA 1
ATOM 3536 C C . GLY A 1 452 ? 4.107 -7.951 16.059 1.00 95.06 452 GLY A C 1
ATOM 3537 O O . GLY A 1 452 ? 2.973 -8.265 15.703 1.00 95.06 452 GLY A O 1
ATOM 3538 N N . HIS A 1 453 ? 4.505 -6.677 16.057 1.00 95.94 453 HIS A N 1
ATOM 3539 C CA . HIS A 1 453 ? 3.637 -5.557 15.679 1.00 95.94 453 HIS A CA 1
ATOM 3540 C C . HIS A 1 453 ? 3.297 -5.507 14.176 1.00 95.94 453 HIS A C 1
ATOM 3542 O O . HIS A 1 453 ? 2.290 -4.920 13.778 1.00 95.94 453 HIS A O 1
ATOM 3548 N N . GLN A 1 454 ? 4.120 -6.122 13.321 1.00 91.00 454 GLN A N 1
ATOM 3549 C CA . GLN A 1 454 ? 3.875 -6.255 11.879 1.00 91.00 454 GLN A CA 1
ATOM 3550 C C . GLN A 1 454 ? 3.032 -7.488 11.523 1.00 91.00 454 GLN A C 1
ATOM 3552 O O . GLN A 1 454 ? 2.624 -7.640 10.368 1.00 91.00 454 GLN A O 1
ATOM 3557 N N . PHE A 1 455 ? 2.742 -8.360 12.496 1.00 95.75 455 PHE A N 1
ATOM 3558 C CA . PHE A 1 455 ? 1.923 -9.559 12.319 1.00 95.75 455 PHE A CA 1
ATOM 3559 C C . PHE A 1 455 ? 0.609 -9.325 11.552 1.00 95.75 455 PHE A C 1
ATOM 3561 O O . PHE A 1 455 ? 0.304 -10.139 10.675 1.00 95.75 455 PHE A O 1
ATOM 3568 N N . PRO A 1 456 ? -0.142 -8.221 11.765 1.00 95.19 456 PRO A N 1
ATOM 3569 C CA . PRO A 1 456 ? -1.401 -8.005 11.059 1.00 95.19 456 PRO A CA 1
ATOM 3570 C C . PRO A 1 456 ? -1.268 -7.996 9.537 1.00 95.19 456 PRO A C 1
ATOM 3572 O O . PRO A 1 456 ? -2.177 -8.449 8.868 1.00 95.19 456 PRO A O 1
ATOM 3575 N N . TYR A 1 457 ? -0.143 -7.566 8.969 1.00 90.69 457 TYR A N 1
ATOM 3576 C CA . TYR A 1 457 ? 0.032 -7.529 7.512 1.00 90.69 457 TYR A CA 1
ATOM 3577 C C . TYR A 1 457 ? 1.170 -8.410 6.991 1.00 90.69 457 TYR A C 1
ATOM 3579 O O . TYR A 1 457 ? 1.280 -8.615 5.787 1.00 90.69 457 TYR A O 1
ATOM 3587 N N . ARG A 1 458 ? 2.022 -8.964 7.858 1.00 87.19 458 ARG A N 1
ATOM 3588 C CA . ARG A 1 458 ? 3.056 -9.942 7.465 1.00 87.19 458 ARG A CA 1
ATOM 3589 C C . ARG A 1 458 ? 2.674 -11.387 7.782 1.00 87.19 458 ARG A C 1
ATOM 3591 O O . ARG A 1 458 ? 3.205 -12.299 7.161 1.00 87.19 458 ARG A O 1
ATOM 3598 N N . GLY A 1 459 ? 1.750 -11.598 8.717 1.00 90.38 459 GLY A N 1
ATOM 3599 C CA . GLY A 1 459 ? 1.268 -12.909 9.160 1.00 90.38 459 GLY A CA 1
ATOM 3600 C C . GLY A 1 459 ? -0.150 -13.241 8.695 1.00 90.38 459 GLY A C 1
ATOM 3601 O O . GLY A 1 459 ? -0.824 -14.014 9.369 1.00 90.38 459 GLY A O 1
ATOM 3602 N N . VAL A 1 460 ? -0.617 -12.659 7.580 1.00 94.25 460 VAL A N 1
ATOM 3603 C CA . VAL A 1 460 ? -2.016 -12.749 7.103 1.00 94.25 460 VAL A CA 1
ATOM 3604 C C . VAL A 1 460 ? -2.542 -14.185 7.073 1.00 94.25 460 VAL A C 1
ATOM 3606 O O . VAL A 1 460 ? -3.619 -14.459 7.594 1.00 94.25 460 VAL A O 1
ATOM 3609 N N . SER A 1 461 ? -1.750 -15.133 6.569 1.00 90.50 461 SER A N 1
ATOM 3610 C CA . SER A 1 461 ? -2.128 -16.551 6.491 1.00 90.50 461 SER A CA 1
ATOM 3611 C C . SER A 1 461 ? -2.427 -17.211 7.843 1.00 90.50 461 SER A C 1
ATOM 3613 O O . SER A 1 461 ? -3.143 -18.208 7.875 1.00 90.50 461 SER A O 1
ATOM 3615 N N . GLN A 1 462 ? -1.909 -16.672 8.951 1.00 96.25 462 GLN A N 1
ATOM 3616 C CA . GLN A 1 462 ? -2.067 -17.250 10.288 1.00 96.25 462 GLN A CA 1
ATOM 3617 C C . GLN A 1 462 ? -3.357 -16.799 10.981 1.00 96.25 462 GLN A C 1
ATOM 3619 O O . GLN A 1 462 ? -3.907 -17.554 11.778 1.00 96.25 462 GLN A O 1
ATOM 3624 N N . TRP A 1 463 ? -3.843 -15.586 10.690 1.00 97.69 463 TRP A N 1
ATOM 3625 C CA . TRP A 1 463 ? -5.019 -15.011 11.355 1.00 97.69 463 TRP A CA 1
ATOM 3626 C C . TRP A 1 463 ? -6.240 -14.861 10.438 1.00 97.69 463 TRP A C 1
ATOM 3628 O O . TRP A 1 463 ? -7.369 -14.789 10.929 1.00 97.69 463 TRP A O 1
ATOM 3638 N N . PHE A 1 464 ? -6.056 -14.837 9.111 1.00 97.69 464 PHE A N 1
ATOM 3639 C CA . PHE A 1 464 ? -7.137 -14.544 8.161 1.00 97.69 464 PHE A CA 1
ATOM 3640 C C . PHE A 1 464 ? -8.305 -15.528 8.259 1.00 97.69 464 PHE A C 1
ATOM 3642 O O . PHE A 1 464 ? -9.454 -15.127 8.111 1.00 97.69 464 PHE A O 1
ATOM 3649 N N . GLY A 1 465 ? -8.037 -16.803 8.560 1.00 97.50 465 GLY A N 1
ATOM 3650 C CA . GLY A 1 465 ? -9.087 -17.808 8.729 1.00 97.50 465 GLY A CA 1
ATOM 3651 C C . GLY A 1 465 ? -10.082 -17.470 9.844 1.00 97.50 465 GLY A C 1
ATOM 3652 O O . GLY A 1 465 ? -11.281 -17.672 9.668 1.00 97.50 465 GLY A O 1
ATOM 3653 N N . ASP A 1 466 ? -9.608 -16.919 10.963 1.00 98.38 466 ASP A N 1
ATOM 3654 C CA . ASP A 1 466 ? -10.468 -16.539 12.087 1.00 98.38 466 ASP A CA 1
ATOM 3655 C C . ASP A 1 466 ? -11.230 -15.246 11.786 1.00 98.38 466 ASP A C 1
ATOM 3657 O O . ASP A 1 466 ? -12.440 -15.173 11.998 1.00 98.38 466 ASP A O 1
ATOM 3661 N N . VAL A 1 467 ? -10.544 -14.253 11.210 1.00 98.25 467 VAL A N 1
ATOM 3662 C CA . VAL A 1 467 ? -11.165 -12.980 10.819 1.00 98.25 467 VAL A CA 1
ATOM 3663 C C . VAL A 1 467 ? -12.219 -13.180 9.730 1.00 98.25 467 VAL A C 1
ATOM 3665 O O . VAL A 1 467 ? -13.304 -12.618 9.840 1.00 98.25 467 VAL A O 1
ATOM 3668 N N . SER A 1 468 ? -11.957 -14.013 8.718 1.00 97.19 468 SER A N 1
ATOM 3669 C CA . SER A 1 468 ? -12.940 -14.347 7.678 1.00 97.19 468 SER A CA 1
ATOM 3670 C C . SER A 1 468 ? -14.190 -14.964 8.295 1.00 97.19 468 SER A C 1
ATOM 3672 O O . SER A 1 468 ? -15.282 -14.491 8.019 1.00 97.19 468 SER A O 1
ATOM 3674 N N . LYS A 1 469 ? -14.051 -15.955 9.189 1.00 97.25 469 LYS A N 1
ATOM 3675 C CA . LYS A 1 469 ? -15.203 -16.580 9.866 1.00 97.25 469 LYS A CA 1
ATOM 3676 C C . LYS A 1 469 ? -16.007 -15.580 10.696 1.00 97.25 469 LYS A C 1
ATOM 3678 O O . LYS A 1 469 ? -17.234 -15.641 10.709 1.00 97.25 469 LYS A O 1
ATOM 3683 N N . PHE A 1 470 ? -15.323 -14.680 11.400 1.00 98.31 470 PHE A N 1
ATOM 3684 C CA . PHE A 1 470 ? -15.961 -13.619 12.174 1.00 98.31 470 PHE A CA 1
ATOM 3685 C C . PHE A 1 470 ? -16.758 -12.665 11.271 1.00 98.31 470 PHE A C 1
ATOM 3687 O O . PHE A 1 470 ? -17.930 -12.395 11.536 1.00 98.31 470 PHE A O 1
ATOM 3694 N N . LEU A 1 471 ? -16.153 -12.200 10.174 1.00 97.56 471 LEU A N 1
ATOM 3695 C CA . LEU A 1 471 ? -16.813 -11.322 9.211 1.00 97.56 471 LEU A CA 1
ATOM 3696 C C . LEU A 1 471 ? -17.971 -12.025 8.498 1.00 97.56 471 LEU A C 1
ATOM 3698 O O . LEU A 1 471 ? -19.038 -11.439 8.381 1.00 97.56 471 LEU A O 1
ATOM 3702 N N . ASP A 1 472 ? -17.824 -13.284 8.095 1.00 94.62 472 ASP A N 1
ATOM 3703 C CA . ASP A 1 472 ? -18.902 -14.048 7.459 1.00 94.62 472 ASP A CA 1
ATOM 3704 C C . ASP A 1 472 ? -20.114 -14.197 8.398 1.00 94.62 472 ASP A C 1
ATOM 3706 O O . ASP A 1 472 ? -21.256 -14.136 7.953 1.00 94.62 472 ASP A O 1
ATOM 3710 N N . ARG A 1 473 ? -19.889 -14.314 9.715 1.00 95.50 473 ARG A N 1
ATOM 3711 C CA . ARG A 1 473 ? -20.971 -14.405 10.709 1.00 95.50 473 ARG A CA 1
ATOM 3712 C C . ARG A 1 473 ? -21.700 -13.079 10.937 1.00 95.50 473 ARG A C 1
ATOM 3714 O O . ARG A 1 473 ? -22.906 -13.081 11.157 1.00 95.50 473 ARG A O 1
ATOM 3721 N N . HIS A 1 474 ? -20.973 -11.963 10.949 1.00 95.81 474 HIS A N 1
ATOM 3722 C CA . HIS A 1 474 ? -21.503 -10.664 11.393 1.00 95.81 474 HIS A CA 1
ATOM 3723 C C . HIS A 1 474 ? -21.755 -9.659 10.264 1.00 95.81 474 HIS A C 1
ATOM 3725 O O . HIS A 1 474 ? -22.456 -8.671 10.457 1.00 95.81 474 HIS A O 1
ATOM 3731 N N . CYS A 1 475 ? -21.196 -9.928 9.092 1.00 94.44 475 CYS A N 1
ATOM 3732 C CA . CYS A 1 475 ? -21.325 -9.148 7.871 1.00 94.44 475 CYS A CA 1
ATOM 3733 C C . CYS A 1 475 ? -21.698 -10.024 6.668 1.00 94.44 475 CYS A C 1
ATOM 3735 O O . CYS A 1 475 ? -21.688 -9.527 5.547 1.00 94.44 475 CYS A O 1
ATOM 3737 N N . GLY A 1 476 ? -21.968 -11.322 6.840 1.00 83.75 476 GLY A N 1
ATOM 3738 C CA . GLY A 1 476 ? -22.466 -12.175 5.762 1.00 83.75 476 GLY A CA 1
ATOM 3739 C C . GLY A 1 476 ? -23.875 -11.777 5.324 1.00 83.75 476 GLY A C 1
ATOM 3740 O O . GLY A 1 476 ? -24.578 -11.046 6.021 1.00 83.75 476 GLY A O 1
ATOM 3741 N N . LYS A 1 477 ? -24.308 -12.267 4.157 1.00 75.00 477 LYS A N 1
ATOM 3742 C CA . LYS A 1 477 ? -25.729 -12.180 3.798 1.00 75.00 477 LYS A CA 1
ATOM 3743 C C . LYS A 1 477 ? -26.518 -13.007 4.813 1.00 75.00 477 LYS A C 1
ATOM 3745 O O . LYS A 1 477 ? -26.143 -14.150 5.075 1.00 75.00 477 LYS A O 1
ATOM 3750 N N . SER A 1 478 ? -27.597 -12.451 5.356 1.00 55.75 478 SER A N 1
ATOM 3751 C CA . SER A 1 478 ? -28.605 -13.235 6.072 1.00 55.75 478 SER A CA 1
ATOM 3752 C C . SER A 1 478 ? -28.976 -14.430 5.194 1.00 55.75 478 SER A C 1
ATOM 3754 O O . SER A 1 478 ? -29.209 -14.242 3.995 1.00 55.75 478 SER A O 1
ATOM 3756 N N . ALA A 1 479 ? -29.002 -15.646 5.746 1.00 35.62 479 ALA A N 1
ATOM 3757 C CA . ALA A 1 479 ? -29.573 -16.766 5.008 1.00 35.62 479 ALA A CA 1
ATOM 3758 C C . ALA A 1 479 ? -31.002 -16.370 4.585 1.00 35.62 479 ALA A C 1
ATOM 3760 O O . ALA A 1 479 ? -31.708 -15.773 5.406 1.00 35.62 479 ALA A O 1
ATOM 3761 N N . PRO A 1 480 ? -31.421 -16.615 3.330 1.00 38.53 480 PRO A N 1
ATOM 3762 C CA . PRO A 1 480 ? -32.834 -16.516 3.004 1.00 38.53 480 PRO A CA 1
ATOM 3763 C C . PRO A 1 480 ? -33.564 -17.492 3.932 1.00 38.53 480 PRO A C 1
ATOM 3765 O O . PRO A 1 480 ? -33.222 -18.676 3.961 1.00 38.53 480 PRO A O 1
ATOM 3768 N N . TYR A 1 481 ? -34.446 -16.945 4.768 1.00 34.09 481 TYR A N 1
ATOM 3769 C CA . TYR A 1 481 ? -35.300 -17.715 5.670 1.00 34.09 481 TYR A CA 1
ATOM 3770 C C . TYR A 1 481 ? -36.235 -18.635 4.892 1.00 34.09 481 TYR A C 1
ATOM 3772 O O . TYR A 1 481 ? -36.675 -18.220 3.792 1.00 34.09 481 TYR A O 1
#

pLDDT: mean 89.03, std 13.76, range [34.09, 98.81]

Secondary structure (DSSP, 8-state):
--HHHHHHHHHHHHHHHHHHHHHHHHS-GGGHHHHHHHHHHHHHHHHHHHHHHHHHSS---GGGSPPSTT-S---SS-TT-EEEEEE-TT-SSS--GGGTT-EEEE--TTPEEE-SS-EEEEEEE----SBSS---EEEEE-TTS-EEEEESBPTT-----TT-EE-TT-EEEEB---BS-SSSEEEEEEE-TTSSSB-----TTSTTSSPPTT-EEE----------EEEEEEETTEEEEEEEE--SSS-PEEEEEEE--S-SGGGGHHHHHHHHHHHHTTT-EEEEEPPTTSGGGGGGS--HHHHHHHHHHHH-HHHHHHHHHHHHHTHHHHHHHHHHHHHTT-TTEEEEEEEEEEETHHHHHHHHHHHHS--S-EEEESTTTTTGGG-HHHHHHHHHHHHH--S-EEEEEETTSS-SHHHHHHHHHHHHTT--EEEEEEPP-SSSHHHHHHHHHHSHHHHHHHHHHHHHHHHSPPPP-